Protein AF-A0A661B9P4-F1 (afdb_monomer_lite)

Structure (mmCIF, N/CA/C/O backbone):
data_AF-A0A661B9P4-F1
#
_entry.id   AF-A0A661B9P4-F1
#
loop_
_atom_site.group_PDB
_atom_site.id
_atom_site.type_symbol
_atom_site.label_atom_id
_atom_site.label_alt_id
_atom_site.label_comp_id
_atom_site.label_asym_id
_atom_site.label_entity_id
_atom_site.label_seq_id
_atom_site.pdbx_PDB_ins_code
_atom_site.Cartn_x
_atom_site.Cartn_y
_atom_site.Cartn_z
_atom_site.occupancy
_atom_site.B_iso_or_equiv
_atom_site.auth_seq_id
_atom_site.auth_comp_id
_atom_site.auth_asym_id
_atom_site.auth_atom_id
_atom_site.pdbx_PDB_model_num
ATOM 1 N N . GLN A 1 1 ? 59.925 2.792 -85.147 1.00 41.75 1 GLN A N 1
ATOM 2 C CA . GLN A 1 1 ? 60.372 3.958 -85.939 1.00 41.75 1 GLN A CA 1
ATOM 3 C C . GLN A 1 1 ? 60.625 5.070 -84.936 1.00 41.75 1 GLN A C 1
ATOM 5 O O . GLN A 1 1 ? 59.701 5.392 -84.209 1.00 41.75 1 GLN A O 1
ATOM 10 N N . ASN A 1 2 ? 61.855 5.582 -84.829 1.00 43.12 2 ASN A N 1
ATOM 11 C CA . ASN A 1 2 ? 62.125 6.767 -84.008 1.00 43.12 2 ASN A CA 1
ATOM 12 C C . ASN A 1 2 ? 61.445 7.960 -84.675 1.00 43.12 2 ASN A C 1
ATOM 14 O O . ASN A 1 2 ? 61.812 8.284 -85.805 1.00 43.12 2 ASN A O 1
ATOM 18 N N . ASN A 1 3 ? 60.484 8.588 -84.002 1.00 45.62 3 ASN A N 1
ATOM 19 C CA . ASN A 1 3 ? 59.878 9.822 -84.477 1.00 45.62 3 ASN A CA 1
ATOM 20 C C . ASN A 1 3 ? 60.112 10.939 -83.457 1.00 45.62 3 ASN A C 1
ATOM 22 O O . ASN A 1 3 ? 59.574 10.915 -82.359 1.00 45.62 3 ASN A O 1
ATOM 26 N N . TYR A 1 4 ? 60.905 11.906 -83.919 1.00 51.09 4 TYR A N 1
ATOM 27 C CA . TYR A 1 4 ? 61.075 13.279 -83.448 1.00 51.09 4 TYR A CA 1
ATOM 28 C C . TYR A 1 4 ? 61.865 13.572 -82.159 1.00 51.09 4 TYR A C 1
ATOM 30 O O . TYR A 1 4 ? 61.612 13.047 -81.084 1.00 51.09 4 TYR A O 1
ATOM 38 N N . VAL A 1 5 ? 62.827 14.494 -82.304 1.00 53.06 5 VAL A N 1
ATOM 39 C CA . VAL A 1 5 ? 63.573 15.179 -81.237 1.00 53.06 5 VAL A CA 1
ATOM 40 C C . VAL A 1 5 ? 63.702 16.641 -81.697 1.00 53.06 5 VAL A C 1
ATOM 42 O O . VAL A 1 5 ? 64.504 16.928 -82.585 1.00 53.06 5 VAL A O 1
ATOM 45 N N . GLY A 1 6 ? 62.858 17.553 -81.195 1.00 49.88 6 GLY A N 1
ATOM 46 C CA . GLY A 1 6 ? 62.848 18.966 -81.613 1.00 49.88 6 GLY A CA 1
ATOM 47 C C . GLY A 1 6 ? 61.789 19.839 -80.919 1.00 49.88 6 GLY A C 1
ATOM 48 O O . GLY A 1 6 ? 60.762 19.331 -80.488 1.00 49.88 6 GLY A O 1
ATOM 49 N N . THR A 1 7 ? 62.074 21.144 -80.807 1.00 53.38 7 THR A N 1
ATOM 50 C CA . THR A 1 7 ? 61.532 22.115 -79.829 1.00 53.38 7 THR A CA 1
ATOM 51 C C . THR A 1 7 ? 60.410 23.045 -80.348 1.00 53.38 7 THR A C 1
ATOM 53 O O . THR A 1 7 ? 60.557 24.254 -80.222 1.00 53.38 7 THR A O 1
ATOM 56 N N . GLU A 1 8 ? 59.349 22.491 -80.950 1.00 55.34 8 GLU A N 1
ATOM 57 C CA . GLU A 1 8 ? 57.952 23.007 -81.092 1.00 55.34 8 GLU A CA 1
ATOM 58 C C . GLU A 1 8 ? 57.265 22.508 -82.390 1.00 55.34 8 GLU A C 1
ATOM 60 O O . GLU A 1 8 ? 57.928 22.235 -83.392 1.00 55.34 8 GLU A O 1
ATOM 65 N N . ASP A 1 9 ? 55.933 22.361 -82.297 1.00 54.81 9 ASP A N 1
ATOM 66 C CA . ASP A 1 9 ? 54.919 21.809 -83.221 1.00 54.81 9 ASP A CA 1
ATOM 67 C C . ASP A 1 9 ? 55.120 20.368 -83.738 1.00 54.81 9 ASP A C 1
ATOM 69 O O . ASP A 1 9 ? 55.606 20.124 -84.845 1.00 54.81 9 ASP A O 1
ATOM 73 N N . GLY A 1 10 ? 54.642 19.382 -82.965 1.00 44.09 10 GLY A N 1
ATOM 74 C CA . GLY A 1 10 ? 54.552 17.978 -83.384 1.00 44.09 10 GLY A CA 1
ATOM 75 C C . GLY A 1 10 ? 53.182 17.350 -83.102 1.00 44.09 10 GLY A C 1
ATOM 76 O O . GLY A 1 10 ? 52.739 17.330 -81.959 1.00 44.09 10 GLY A O 1
ATOM 77 N N . ILE A 1 11 ? 52.542 16.785 -84.136 1.00 55.31 11 ILE A N 1
ATOM 78 C CA . ILE A 1 11 ? 51.351 15.919 -84.026 1.00 55.31 11 ILE A CA 1
ATOM 79 C C . ILE A 1 11 ? 51.741 14.494 -84.441 1.00 55.31 11 ILE A C 1
ATOM 81 O O . ILE A 1 11 ? 52.147 14.268 -85.581 1.00 55.31 11 ILE A O 1
ATOM 85 N N . GLY A 1 12 ? 51.604 13.539 -83.514 1.00 54.44 12 GLY A N 1
ATOM 86 C CA . GLY A 1 12 ? 51.907 12.117 -83.721 1.00 54.44 12 GLY A CA 1
ATOM 87 C C . GLY A 1 12 ? 50.753 11.307 -84.318 1.00 54.44 12 GLY A C 1
ATOM 88 O O . GLY A 1 12 ? 51.017 10.486 -85.190 1.00 54.44 12 GLY A O 1
ATOM 89 N N . ILE A 1 13 ? 49.493 11.563 -83.926 1.00 54.00 13 ILE A N 1
ATOM 90 C CA . ILE A 1 13 ? 48.284 11.073 -84.622 1.00 54.00 13 ILE A CA 1
ATOM 91 C C . ILE A 1 13 ? 47.134 12.095 -84.476 1.00 54.00 13 ILE A C 1
ATOM 93 O O . ILE A 1 13 ? 46.846 12.560 -83.379 1.00 54.00 13 ILE A O 1
ATOM 97 N N . TYR A 1 14 ? 46.476 12.416 -85.599 1.00 49.28 14 TYR A N 1
ATOM 98 C CA . TYR A 1 14 ? 45.240 13.204 -85.736 1.00 49.28 14 TYR A CA 1
ATOM 99 C C . TYR A 1 14 ? 44.130 12.274 -86.243 1.00 49.28 14 TYR A C 1
ATOM 101 O O . TYR A 1 14 ? 44.334 11.608 -87.261 1.00 49.28 14 TYR A O 1
ATOM 109 N N . ALA A 1 15 ? 42.972 12.226 -85.582 1.00 54.09 15 ALA A N 1
ATOM 110 C CA . ALA A 1 15 ? 41.847 11.401 -86.024 1.00 54.09 15 ALA A CA 1
ATOM 111 C C . ALA A 1 15 ? 40.508 12.140 -85.923 1.00 54.09 15 ALA A C 1
ATOM 113 O O . ALA A 1 15 ? 40.248 12.854 -84.960 1.00 54.09 15 ALA A O 1
ATOM 114 N N . VAL A 1 16 ? 39.665 11.951 -86.943 1.00 54.94 16 VAL A N 1
ATOM 115 C CA . VAL A 1 16 ? 38.354 12.595 -87.122 1.00 54.94 16 VAL A CA 1
ATOM 116 C C . VAL A 1 16 ? 37.289 11.503 -87.182 1.00 54.94 16 VAL A C 1
ATOM 118 O O . VAL A 1 16 ? 37.468 10.537 -87.921 1.00 54.94 16 VAL A O 1
ATOM 121 N N . SER A 1 17 ? 36.167 11.667 -86.477 1.00 49.22 17 SER A N 1
ATOM 122 C CA . SER A 1 17 ? 34.979 10.823 -86.669 1.00 49.22 17 SER A CA 1
ATOM 123 C C . SER A 1 17 ? 33.739 11.687 -86.895 1.00 49.22 17 SER A C 1
ATOM 125 O O . SER A 1 17 ? 33.355 12.460 -86.025 1.00 49.22 17 SER A O 1
ATOM 127 N N . VAL A 1 18 ? 33.133 11.569 -88.082 1.00 52.59 18 VAL A N 1
ATOM 128 C CA . VAL A 1 18 ? 31.826 12.149 -88.439 1.00 52.59 18 VAL A CA 1
ATOM 129 C C . VAL A 1 18 ? 31.120 11.136 -89.352 1.00 52.59 18 VAL A C 1
ATOM 131 O O . VAL A 1 18 ? 31.537 10.960 -90.499 1.00 52.59 18 VAL A O 1
ATOM 134 N N . PRO A 1 19 ? 30.084 10.429 -88.868 1.00 50.44 19 PRO A N 1
ATOM 135 C CA . PRO A 1 19 ? 28.750 10.787 -89.330 1.00 50.44 19 PRO A CA 1
ATOM 136 C C . PRO A 1 19 ? 27.699 10.817 -88.222 1.00 50.44 19 PRO A C 1
ATOM 138 O O . PRO A 1 19 ? 27.708 10.066 -87.253 1.00 50.44 19 PRO A O 1
ATOM 141 N N . ILE A 1 20 ? 26.775 11.730 -88.477 1.00 54.97 20 ILE A N 1
ATOM 142 C CA . ILE A 1 20 ? 25.850 12.401 -87.577 1.00 54.97 20 ILE A CA 1
ATOM 143 C C . ILE A 1 20 ? 24.682 11.537 -87.082 1.00 54.97 20 ILE A C 1
ATOM 145 O O . ILE A 1 20 ? 23.804 12.092 -86.452 1.00 54.97 20 ILE A O 1
ATOM 149 N N . ASP A 1 21 ? 24.672 10.224 -87.341 1.00 48.53 21 ASP A N 1
ATOM 150 C CA . ASP A 1 21 ? 23.653 9.281 -86.855 1.00 48.53 21 ASP A CA 1
ATOM 151 C C . ASP A 1 21 ? 24.161 7.820 -86.993 1.00 48.53 21 ASP A C 1
ATOM 153 O O . ASP A 1 21 ? 24.184 7.251 -88.085 1.00 48.53 21 ASP A O 1
ATOM 157 N N . TYR A 1 22 ? 24.542 7.224 -85.853 1.00 48.06 22 TYR A N 1
ATOM 158 C CA . TYR A 1 22 ? 24.796 5.794 -85.567 1.00 48.06 22 TYR A CA 1
ATOM 159 C C . TYR A 1 22 ? 26.054 5.097 -86.139 1.00 48.06 22 TYR A C 1
ATOM 161 O O . TYR A 1 22 ? 25.969 4.287 -87.055 1.00 48.06 22 TYR A O 1
ATOM 169 N N . TYR A 1 23 ? 27.174 5.254 -85.417 1.00 54.16 23 TYR A N 1
ATOM 170 C CA . TYR A 1 23 ? 28.445 4.493 -85.471 1.00 54.16 23 TYR A CA 1
ATOM 171 C C . TYR A 1 23 ? 29.537 5.039 -86.412 1.00 54.16 23 TYR A C 1
ATOM 173 O O . TYR A 1 23 ? 29.620 4.694 -87.588 1.00 54.16 23 TYR A O 1
ATOM 181 N N . GLY A 1 24 ? 30.464 5.818 -85.841 1.00 51.00 24 GLY A N 1
ATOM 182 C CA . GLY A 1 24 ? 31.759 6.159 -86.440 1.00 51.00 24 GLY A CA 1
ATOM 183 C C . GLY A 1 24 ? 32.896 5.936 -85.438 1.00 51.00 24 GLY A C 1
ATOM 184 O O . GLY A 1 24 ? 32.811 6.414 -84.309 1.00 51.00 24 GLY A O 1
ATOM 185 N N . ILE A 1 25 ? 33.956 5.223 -85.839 1.00 57.00 25 ILE A N 1
ATOM 186 C CA . ILE A 1 25 ? 35.127 4.930 -84.994 1.00 57.00 25 ILE A CA 1
ATOM 187 C C . ILE A 1 25 ? 36.344 5.686 -85.543 1.00 57.00 25 ILE A C 1
ATOM 189 O O . ILE A 1 25 ? 36.720 5.483 -86.695 1.00 57.00 25 ILE A O 1
ATOM 193 N N . GLY A 1 26 ? 36.951 6.555 -84.726 1.00 61.66 26 GLY A N 1
ATOM 194 C CA . GLY A 1 26 ? 38.087 7.395 -85.131 1.00 61.66 26 GLY A CA 1
ATOM 195 C C . GLY A 1 26 ? 39.427 6.651 -85.187 1.00 61.66 26 GLY A C 1
ATOM 196 O O . GLY A 1 26 ? 40.139 6.753 -86.183 1.00 61.66 26 GLY A O 1
ATOM 197 N N . VAL A 1 27 ? 39.773 5.891 -84.138 1.00 62.06 27 VAL A N 1
ATOM 198 C CA . VAL A 1 27 ? 40.995 5.060 -84.044 1.00 62.06 27 VAL A CA 1
ATOM 199 C C . VAL A 1 27 ? 40.702 3.817 -83.198 1.00 62.06 27 VAL A C 1
ATOM 201 O O . VAL A 1 27 ? 40.032 3.932 -82.177 1.00 62.06 27 VAL A O 1
ATOM 204 N N . ILE A 1 28 ? 41.217 2.647 -83.600 1.00 59.81 28 ILE A N 1
ATOM 205 C CA . ILE A 1 28 ? 41.213 1.407 -82.801 1.00 59.81 28 ILE A CA 1
ATOM 206 C C . ILE A 1 28 ? 42.664 0.958 -82.604 1.00 59.81 28 ILE A C 1
ATOM 208 O O . ILE A 1 28 ? 43.396 0.820 -83.585 1.00 59.81 28 ILE A O 1
ATOM 212 N N . GLY A 1 29 ? 43.065 0.707 -81.357 1.00 60.84 29 GLY A N 1
ATOM 213 C CA . GLY A 1 29 ? 44.290 -0.023 -81.030 1.00 60.84 29 GLY A CA 1
ATOM 214 C C . GLY A 1 29 ? 43.948 -1.386 -80.432 1.00 60.84 29 GLY A C 1
ATOM 215 O O . GLY A 1 29 ? 43.312 -1.452 -79.384 1.00 60.84 29 GLY A O 1
ATOM 216 N N . GLU A 1 30 ? 44.355 -2.468 -81.096 1.00 49.62 30 GLU A N 1
ATOM 217 C CA . GLU A 1 30 ? 44.218 -3.844 -80.601 1.00 49.62 30 GLU A CA 1
ATOM 218 C C . GLU A 1 30 ? 45.598 -4.380 -80.206 1.00 49.62 30 GLU A C 1
ATOM 220 O O . GLU A 1 30 ? 46.547 -4.306 -80.991 1.00 49.62 30 GLU A O 1
ATOM 225 N N . GLY A 1 31 ? 45.725 -4.954 -79.010 1.00 41.84 31 GLY A N 1
ATOM 226 C CA . GLY A 1 31 ? 46.983 -5.528 -78.541 1.00 41.84 31 GLY A CA 1
ATOM 227 C C . GLY A 1 31 ? 46.765 -6.684 -77.574 1.00 41.84 31 GLY A C 1
ATOM 228 O O . GLY A 1 31 ? 45.765 -6.733 -76.868 1.00 41.84 31 GLY A O 1
ATOM 229 N N . GLY A 1 32 ? 47.694 -7.645 -77.565 1.00 38.84 32 GLY A N 1
ATOM 230 C CA . GLY A 1 32 ? 47.592 -8.832 -76.707 1.00 38.84 32 GLY A CA 1
ATOM 231 C C . GLY A 1 32 ? 47.905 -8.567 -75.228 1.00 38.84 32 GLY A C 1
ATOM 232 O O . GLY A 1 32 ? 47.299 -9.195 -74.371 1.00 38.84 32 GLY A O 1
ATOM 233 N N . TYR A 1 33 ? 48.844 -7.656 -74.933 1.00 36.47 33 TYR A N 1
ATOM 234 C CA . TYR A 1 33 ? 49.218 -7.251 -73.563 1.00 36.47 33 TYR A CA 1
ATOM 235 C C . TYR A 1 33 ? 48.893 -5.770 -73.284 1.00 36.47 33 TYR A C 1
ATOM 237 O O . TYR A 1 33 ? 48.388 -5.461 -72.213 1.00 36.47 33 TYR A O 1
ATOM 245 N N . ILE A 1 34 ? 49.120 -4.865 -74.251 1.00 41.84 34 ILE A N 1
ATOM 246 C CA . ILE A 1 34 ? 48.724 -3.440 -74.204 1.00 41.84 34 ILE A CA 1
ATOM 247 C C . ILE A 1 34 ? 48.138 -3.056 -75.572 1.00 41.84 34 ILE A C 1
ATOM 249 O O . ILE A 1 34 ? 48.766 -3.349 -76.591 1.00 41.84 34 ILE A O 1
ATOM 253 N N . GLY A 1 35 ? 46.949 -2.437 -75.601 1.00 57.12 35 GLY A N 1
ATOM 254 C CA . GLY A 1 35 ? 46.255 -2.009 -76.830 1.00 57.12 35 GLY A CA 1
ATOM 255 C C . GLY A 1 35 ? 46.558 -0.568 -77.269 1.00 57.12 35 GLY A C 1
ATOM 256 O O . GLY A 1 35 ? 46.909 -0.346 -78.426 1.00 57.12 35 GLY A O 1
ATOM 257 N N . VAL A 1 36 ? 46.458 0.403 -76.349 1.00 63.94 36 VAL A N 1
ATOM 258 C CA . VAL A 1 36 ? 46.787 1.831 -76.550 1.00 63.94 36 VAL A CA 1
ATOM 259 C C . VAL A 1 36 ? 47.491 2.357 -75.292 1.00 63.94 36 VAL A C 1
ATOM 261 O O . VAL A 1 36 ? 47.004 2.120 -74.190 1.00 63.94 36 VAL A O 1
ATOM 264 N N . GLU A 1 37 ? 48.614 3.064 -75.451 1.00 59.16 37 GLU A N 1
ATOM 265 C CA . GLU A 1 37 ? 49.416 3.655 -74.364 1.00 59.16 37 GLU A CA 1
ATOM 266 C C . GLU A 1 37 ? 49.650 5.146 -74.650 1.00 59.16 37 GLU A C 1
ATOM 268 O O . GLU A 1 37 ? 50.010 5.515 -75.771 1.00 59.16 37 GLU A O 1
ATOM 273 N N . GLY A 1 38 ? 49.393 6.002 -73.656 1.00 62.19 38 GLY A N 1
ATOM 274 C CA . GLY A 1 38 ? 49.527 7.457 -73.748 1.00 62.19 38 GLY A CA 1
ATOM 275 C C . GLY A 1 38 ? 50.538 7.984 -72.734 1.00 62.19 38 GLY A C 1
ATOM 276 O O . GLY A 1 38 ? 50.153 8.373 -71.634 1.00 62.19 38 GLY A O 1
ATOM 277 N N . ASP A 1 39 ? 51.818 8.002 -73.110 1.00 58.62 39 ASP A N 1
ATOM 278 C CA . ASP A 1 39 ? 52.906 8.499 -72.263 1.00 58.62 39 ASP A CA 1
ATOM 279 C C . ASP A 1 39 ? 53.158 9.994 -72.471 1.00 58.62 39 ASP A C 1
ATOM 281 O O . ASP A 1 39 ? 53.297 10.470 -73.601 1.00 58.62 39 ASP A O 1
ATOM 285 N N . VAL A 1 40 ? 53.308 10.734 -71.369 1.00 57.00 40 VAL A N 1
ATOM 286 C CA . VAL A 1 40 ? 53.701 12.148 -71.390 1.00 57.00 40 VAL A CA 1
ATOM 287 C C . VAL A 1 40 ? 54.866 12.388 -70.442 1.00 57.00 40 VAL A C 1
ATOM 289 O O . VAL A 1 40 ? 54.800 12.071 -69.258 1.00 57.00 40 VAL A O 1
ATOM 292 N N . TYR A 1 41 ? 55.935 12.987 -70.973 1.00 64.81 41 TYR A N 1
ATOM 293 C CA . TYR A 1 41 ? 57.140 13.356 -70.229 1.00 64.81 41 TYR A CA 1
ATOM 294 C C . TYR A 1 41 ? 57.194 14.880 -70.051 1.00 64.81 41 TYR A C 1
ATOM 296 O O . TYR A 1 41 ? 57.647 15.582 -70.960 1.00 64.81 41 TYR A O 1
ATOM 304 N N . PRO A 1 42 ? 56.715 15.417 -68.918 1.00 59.97 42 PRO A N 1
ATOM 305 C CA . PRO A 1 42 ? 56.665 16.857 -68.690 1.00 59.97 42 PRO A CA 1
ATOM 306 C C . PRO A 1 42 ? 58.069 17.462 -68.537 1.00 59.97 42 PRO A C 1
ATOM 308 O O . PRO A 1 42 ? 58.948 16.874 -67.908 1.00 59.97 42 PRO A O 1
ATOM 311 N N . THR A 1 43 ? 58.288 18.657 -69.095 1.00 60.22 43 THR A N 1
ATOM 312 C CA . THR A 1 43 ? 59.583 19.375 -69.041 1.00 60.22 43 THR A CA 1
ATOM 313 C C . THR A 1 43 ? 59.491 20.770 -68.406 1.00 60.22 43 THR A C 1
ATOM 315 O O . THR A 1 43 ? 60.474 21.508 -68.419 1.00 60.22 43 THR A O 1
ATOM 318 N N . GLY A 1 44 ? 58.326 21.150 -67.874 1.00 57.94 44 GLY A N 1
ATOM 319 C CA . GLY A 1 44 ? 58.010 22.484 -67.351 1.00 57.94 44 GLY A CA 1
ATOM 320 C C . GLY A 1 44 ? 56.869 22.459 -66.324 1.00 57.94 44 GLY A C 1
ATOM 321 O O . GLY A 1 44 ? 56.544 21.403 -65.788 1.00 57.94 44 GLY A O 1
ATOM 322 N N . SER A 1 45 ? 56.291 23.625 -66.022 1.00 59.50 45 SER A N 1
ATOM 323 C CA . SER A 1 45 ? 55.285 23.819 -64.955 1.00 59.50 45 SER A CA 1
ATOM 324 C C . SER A 1 45 ? 53.847 23.983 -65.468 1.00 59.50 45 SER A C 1
ATOM 326 O O . SER A 1 45 ? 52.992 24.477 -64.738 1.00 59.50 45 SER A O 1
ATOM 328 N N . ASP A 1 46 ? 53.596 23.611 -66.721 1.00 58.38 46 ASP A N 1
ATOM 329 C CA . ASP A 1 46 ? 52.281 23.714 -67.360 1.00 58.38 46 ASP A CA 1
ATOM 330 C C . ASP A 1 46 ? 51.407 22.472 -67.085 1.00 58.38 46 ASP A C 1
ATOM 332 O O . ASP A 1 46 ? 51.802 21.556 -66.362 1.00 58.38 46 ASP A O 1
ATOM 336 N N . TYR A 1 47 ? 50.202 22.432 -67.661 1.00 54.38 47 TYR A N 1
ATOM 337 C CA . TYR A 1 47 ? 49.317 21.266 -67.594 1.00 54.38 47 TYR A CA 1
ATOM 338 C C . TYR A 1 47 ? 49.719 20.206 -68.629 1.00 54.38 47 TYR A C 1
ATOM 340 O O . TYR A 1 47 ? 49.926 20.516 -69.803 1.00 54.38 47 TYR A O 1
ATOM 348 N N . TYR A 1 48 ? 49.778 18.943 -68.204 1.00 52.34 48 TYR A N 1
ATOM 349 C CA . TYR A 1 48 ? 50.152 17.798 -69.036 1.00 52.34 48 TYR A CA 1
ATOM 350 C C . TYR A 1 48 ? 49.072 16.713 -68.950 1.00 52.34 48 TYR A C 1
ATOM 352 O O . TYR A 1 48 ? 48.629 16.379 -67.853 1.00 52.34 48 TYR A O 1
ATOM 360 N N . TYR A 1 49 ? 48.664 16.144 -70.090 1.00 55.94 49 TYR A N 1
ATOM 361 C CA . TYR A 1 49 ? 47.584 15.150 -70.164 1.00 55.94 49 TYR A CA 1
ATOM 362 C C . TYR A 1 49 ? 48.025 13.905 -70.937 1.00 55.94 49 TYR A C 1
ATOM 364 O O . TYR A 1 49 ? 48.378 14.026 -72.106 1.00 55.94 49 TYR A O 1
ATOM 372 N N . GLY A 1 50 ? 47.964 12.720 -70.314 1.00 63.00 50 GLY A N 1
ATOM 373 C CA . GLY A 1 50 ? 48.287 11.435 -70.960 1.00 63.00 50 GLY A CA 1
ATOM 374 C C . GLY A 1 50 ? 47.233 10.983 -71.975 1.00 63.00 50 GLY A C 1
ATOM 375 O O . GLY A 1 50 ? 47.519 10.830 -73.160 1.00 63.00 50 GLY A O 1
ATOM 376 N N . VAL A 1 51 ? 45.987 10.822 -71.517 1.00 69.44 51 VAL A N 1
ATOM 377 C CA . VAL A 1 51 ? 44.809 10.533 -72.351 1.00 69.44 51 VAL A CA 1
ATOM 378 C C . VAL A 1 51 ? 43.697 11.492 -71.931 1.00 69.44 51 VAL A C 1
ATOM 380 O O . VAL A 1 51 ? 43.297 11.494 -70.770 1.00 69.44 51 VAL A O 1
ATOM 383 N N . TYR A 1 52 ? 43.221 12.328 -72.856 1.00 54.78 52 TYR A N 1
ATOM 384 C CA . TYR A 1 52 ? 42.189 13.335 -72.593 1.00 54.78 52 TYR A CA 1
ATOM 385 C C . TYR A 1 52 ? 40.970 13.096 -73.487 1.00 54.78 52 TYR A C 1
ATOM 387 O O . TYR A 1 52 ? 41.064 13.196 -74.710 1.00 54.78 52 TYR A O 1
ATOM 395 N N . GLY A 1 53 ? 39.834 12.765 -72.870 1.00 63.41 53 GLY A N 1
ATOM 396 C CA . GLY A 1 53 ? 38.537 12.647 -73.533 1.00 63.41 53 GLY A CA 1
ATOM 397 C C . GLY A 1 53 ? 37.673 13.872 -73.242 1.00 63.41 53 GLY A C 1
ATOM 398 O O . GLY A 1 53 ? 37.564 14.285 -72.091 1.00 63.41 53 GLY A O 1
ATOM 399 N N . TYR A 1 54 ? 37.045 14.445 -74.269 1.00 60.16 54 TYR A N 1
ATOM 400 C CA . TYR A 1 54 ? 36.127 15.581 -74.151 1.00 60.16 54 TYR A CA 1
ATOM 401 C C . TYR A 1 54 ? 34.945 15.404 -75.107 1.00 60.16 54 TYR A C 1
ATOM 403 O O . TYR A 1 54 ? 35.132 14.968 -76.245 1.00 60.16 54 TYR A O 1
ATOM 411 N N . ILE A 1 55 ? 33.740 15.744 -74.648 1.00 53.59 55 ILE A N 1
ATOM 412 C CA . ILE A 1 55 ? 32.509 15.740 -75.446 1.00 53.59 55 ILE A CA 1
ATOM 413 C C . ILE A 1 55 ? 31.819 17.093 -75.264 1.00 53.59 55 ILE A C 1
ATOM 415 O O . ILE A 1 55 ? 31.628 17.535 -74.134 1.00 53.59 55 ILE A O 1
ATOM 419 N N . ASP A 1 56 ? 31.436 17.726 -76.374 1.00 52.12 56 ASP A N 1
ATOM 420 C CA . ASP A 1 56 ? 30.718 19.004 -76.403 1.00 52.12 56 ASP A CA 1
ATOM 421 C C . ASP A 1 56 ? 29.255 18.780 -76.829 1.00 52.12 56 ASP A C 1
ATOM 423 O O . ASP A 1 56 ? 28.928 18.783 -78.017 1.00 52.12 56 ASP A O 1
ATOM 427 N N . GLY A 1 57 ? 28.384 18.532 -75.845 1.00 59.03 57 GLY A N 1
ATOM 428 C CA . GLY A 1 57 ? 26.926 18.455 -76.015 1.00 59.03 57 GLY A CA 1
ATOM 429 C C . GLY A 1 57 ? 26.345 17.137 -76.563 1.00 59.03 57 GLY A C 1
ATOM 430 O O . GLY A 1 57 ? 27.060 16.246 -77.015 1.00 59.03 57 GLY A O 1
ATOM 431 N N . GLY A 1 58 ? 25.006 17.036 -76.504 1.00 52.31 58 GLY A N 1
ATOM 432 C CA . GLY A 1 58 ? 24.184 15.920 -77.004 1.00 52.31 58 GLY A CA 1
ATOM 433 C C . GLY A 1 58 ? 23.070 15.513 -76.024 1.00 52.31 58 GLY A C 1
ATOM 434 O O . GLY A 1 58 ? 23.338 15.370 -74.837 1.00 52.31 58 GLY A O 1
ATOM 435 N N . ASP A 1 59 ? 21.844 15.278 -76.508 1.00 50.88 59 ASP A N 1
ATOM 436 C CA . ASP A 1 59 ? 20.657 14.951 -75.679 1.00 50.88 59 ASP A CA 1
ATOM 437 C C . ASP A 1 59 ? 20.612 13.478 -75.188 1.00 50.88 59 ASP A C 1
ATOM 439 O O . ASP A 1 59 ? 19.601 13.019 -74.655 1.00 50.88 59 ASP A O 1
ATOM 443 N N . GLY A 1 60 ? 21.680 12.705 -75.419 1.00 55.00 60 GLY A N 1
ATOM 444 C CA . GLY A 1 60 ? 21.804 11.286 -75.056 1.00 55.00 60 GLY A CA 1
ATOM 445 C C . GLY A 1 60 ? 22.905 11.012 -74.022 1.00 55.00 60 GLY A C 1
ATOM 446 O O . GLY A 1 60 ? 23.490 11.933 -73.460 1.00 55.00 60 GLY A O 1
ATOM 447 N N . TYR A 1 61 ? 23.213 9.732 -73.773 1.00 49.06 61 TYR A N 1
ATOM 448 C CA . TYR A 1 61 ? 24.339 9.350 -72.911 1.00 49.06 61 TYR A CA 1
ATOM 449 C C . TYR A 1 61 ? 25.677 9.660 -73.595 1.00 49.06 61 TYR A C 1
ATOM 451 O O . TYR A 1 61 ? 25.981 9.108 -74.653 1.00 49.06 61 TYR A O 1
ATOM 459 N N . ASN A 1 62 ? 26.485 10.512 -72.968 1.00 47.31 62 ASN A N 1
ATOM 460 C CA . ASN A 1 62 ? 27.778 10.956 -73.481 1.00 47.31 62 ASN A CA 1
ATOM 461 C C . ASN A 1 62 ? 28.904 10.415 -72.582 1.00 47.31 62 ASN A C 1
ATOM 463 O O . ASN A 1 62 ? 28.959 10.758 -71.404 1.00 47.31 62 ASN A O 1
ATOM 467 N N . TYR A 1 63 ? 29.814 9.596 -73.126 1.00 54.03 63 TYR A N 1
ATOM 468 C CA . TYR A 1 63 ? 30.941 9.012 -72.379 1.00 54.03 63 TYR A CA 1
ATOM 469 C C . TYR A 1 63 ? 32.283 9.467 -72.955 1.00 54.03 63 TYR A C 1
ATOM 471 O O . TYR A 1 63 ? 32.702 8.992 -74.010 1.00 54.03 63 TYR A O 1
ATOM 479 N N . ALA A 1 64 ? 32.973 10.380 -72.267 1.00 58.19 64 ALA A N 1
ATOM 480 C CA . ALA A 1 64 ? 34.284 10.871 -72.703 1.00 58.19 64 ALA A CA 1
ATOM 481 C C . ALA A 1 64 ? 35.390 9.801 -72.587 1.00 58.19 64 ALA A C 1
ATOM 483 O O . ALA A 1 64 ? 36.344 9.806 -73.363 1.00 58.19 64 ALA A O 1
ATOM 484 N N . LEU A 1 65 ? 35.237 8.872 -71.639 1.00 68.12 65 LEU A N 1
ATOM 485 C CA . LEU A 1 65 ? 36.067 7.685 -71.454 1.00 68.12 65 LEU A CA 1
ATOM 486 C C . LEU A 1 65 ? 35.155 6.531 -71.015 1.00 68.12 65 LEU A C 1
ATOM 488 O O . LEU A 1 65 ? 34.351 6.701 -70.101 1.00 68.12 65 LEU A O 1
ATOM 492 N N . TYR A 1 66 ? 35.261 5.373 -71.668 1.00 59.50 66 TYR A N 1
ATOM 493 C CA . TYR A 1 66 ? 34.459 4.186 -71.363 1.00 59.50 66 TYR A CA 1
ATOM 494 C C . TYR A 1 66 ? 35.350 2.943 -71.330 1.00 59.50 66 TYR A C 1
ATOM 496 O O . TYR A 1 66 ? 36.113 2.715 -72.270 1.00 59.50 66 TYR A O 1
ATOM 504 N N . GLY A 1 67 ? 35.256 2.150 -70.261 1.00 64.56 67 GLY A N 1
ATOM 505 C CA . GLY A 1 67 ? 36.034 0.926 -70.077 1.00 64.56 67 GLY A CA 1
ATOM 506 C C . GLY A 1 67 ? 35.186 -0.185 -69.464 1.00 64.56 67 GLY A C 1
ATOM 507 O O . GLY A 1 67 ? 34.522 0.024 -68.452 1.00 64.56 67 GLY A O 1
ATOM 508 N N . GLU A 1 68 ? 35.229 -1.368 -70.073 1.00 60.06 68 GLU A N 1
ATOM 509 C CA . GLU A 1 68 ? 34.631 -2.601 -69.555 1.00 60.06 68 GLU A CA 1
ATOM 510 C C . GLU A 1 68 ? 35.732 -3.640 -69.326 1.00 60.06 68 GLU A C 1
ATOM 512 O O . GLU A 1 68 ? 36.637 -3.788 -70.149 1.00 60.06 68 GLU A O 1
ATOM 517 N N . SER A 1 69 ? 35.636 -4.403 -68.239 1.00 57.88 69 SER A N 1
ATOM 518 C CA . SER A 1 69 ? 36.451 -5.600 -68.025 1.00 57.88 69 SER A CA 1
ATOM 519 C C . SER A 1 69 ? 35.570 -6.774 -67.597 1.00 57.88 69 SER A C 1
ATOM 521 O O . SER A 1 69 ? 34.658 -6.625 -66.786 1.00 57.88 69 SER A O 1
ATOM 523 N N . TYR A 1 70 ? 35.805 -7.947 -68.196 1.00 57.00 70 TYR A N 1
ATOM 524 C CA . TYR A 1 70 ? 35.019 -9.165 -67.979 1.00 57.00 70 TYR A CA 1
ATOM 525 C C . TYR A 1 70 ? 35.905 -10.414 -68.094 1.00 57.00 70 TYR A C 1
ATOM 527 O O . TYR A 1 70 ? 36.662 -10.552 -69.056 1.00 57.00 70 TYR A O 1
ATOM 535 N N . GLY A 1 71 ? 35.779 -11.344 -67.142 1.00 51.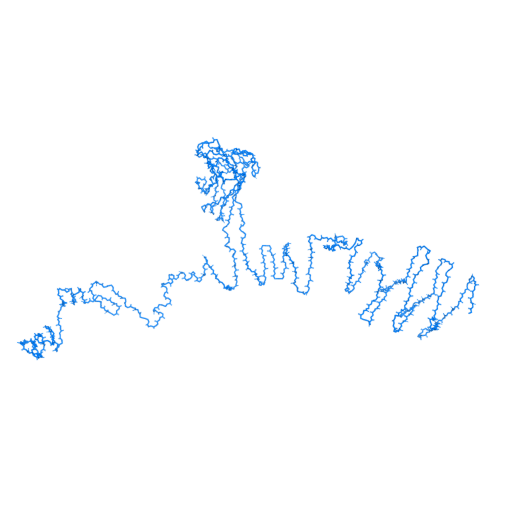09 71 GLY A N 1
ATOM 536 C CA . GLY A 1 71 ? 36.508 -12.617 -67.111 1.00 51.09 71 GLY A CA 1
ATOM 537 C C . GLY A 1 71 ? 36.519 -13.263 -65.719 1.00 51.09 71 GLY A C 1
ATOM 538 O O . GLY A 1 71 ? 36.133 -12.630 -64.737 1.00 51.09 71 GLY A O 1
ATOM 539 N N . ASP A 1 72 ? 36.972 -14.518 -65.623 1.00 38.97 72 ASP A N 1
ATOM 540 C CA . ASP A 1 72 ? 37.147 -15.216 -64.341 1.00 38.97 72 ASP A CA 1
ATOM 541 C C . ASP A 1 72 ? 38.377 -14.648 -63.598 1.00 38.97 72 ASP A C 1
ATOM 543 O O . ASP A 1 72 ? 39.508 -14.832 -64.050 1.00 38.97 72 ASP A O 1
ATOM 547 N N . GLY A 1 73 ? 38.178 -13.962 -62.465 1.00 52.59 73 GLY A N 1
ATOM 548 C CA . GLY A 1 73 ? 39.261 -13.390 -61.646 1.00 52.59 73 GLY A CA 1
ATOM 549 C C . GLY A 1 73 ? 39.005 -11.956 -61.165 1.00 52.59 73 GLY A C 1
ATOM 550 O O . GLY A 1 73 ? 37.863 -11.500 -61.126 1.00 52.59 73 GLY A O 1
ATOM 551 N N . GLU A 1 74 ? 40.075 -11.252 -60.777 1.00 50.91 74 GLU A N 1
ATOM 552 C CA . GLU A 1 74 ? 40.041 -9.823 -60.432 1.00 50.91 74 GLU A CA 1
ATOM 553 C C . GLU A 1 74 ? 40.029 -8.977 -61.710 1.00 50.91 74 GLU A C 1
ATOM 555 O O . GLU A 1 74 ? 40.913 -9.100 -62.557 1.00 50.91 74 GLU A O 1
ATOM 560 N N . ASN A 1 75 ? 39.024 -8.116 -61.853 1.00 48.91 75 ASN A N 1
ATOM 561 C CA . ASN A 1 75 ? 38.839 -7.261 -63.020 1.00 48.91 75 ASN A CA 1
ATOM 562 C C . ASN A 1 75 ? 38.735 -5.804 -62.557 1.00 48.91 75 ASN A C 1
ATOM 564 O O . ASN A 1 75 ? 37.958 -5.499 -61.654 1.00 48.91 75 ASN A O 1
ATOM 568 N N . TYR A 1 76 ? 39.489 -4.903 -63.188 1.00 57.44 76 TYR A N 1
ATOM 569 C CA . TYR A 1 76 ? 39.431 -3.464 -62.925 1.00 57.44 76 TYR A CA 1
ATOM 570 C C . TYR A 1 76 ? 38.898 -2.754 -64.170 1.00 57.44 76 TYR A C 1
ATOM 572 O O . TYR A 1 76 ? 39.441 -2.934 -65.258 1.00 57.44 76 TYR A O 1
ATOM 580 N N . GLY A 1 77 ? 37.809 -1.990 -64.046 1.00 60.81 77 GLY A N 1
ATOM 581 C CA . GLY A 1 77 ? 37.290 -1.160 -65.147 1.00 60.81 77 GLY A CA 1
ATOM 582 C C . GLY A 1 77 ? 38.151 0.086 -65.388 1.00 60.81 77 GLY A C 1
ATOM 583 O O . GLY A 1 77 ? 38.344 0.510 -66.523 1.00 60.81 77 GLY A O 1
ATOM 584 N N . ALA A 1 78 ? 38.735 0.615 -64.311 1.00 71.44 78 ALA A N 1
ATOM 585 C CA . ALA A 1 78 ? 39.778 1.630 -64.315 1.00 71.44 78 ALA A CA 1
ATOM 586 C C . ALA A 1 78 ? 40.731 1.361 -63.139 1.00 71.44 78 ALA A C 1
ATOM 588 O O . ALA A 1 78 ? 40.283 1.034 -62.041 1.00 71.44 78 ALA A O 1
ATOM 589 N N . TYR A 1 79 ? 42.040 1.489 -63.365 1.00 64.38 79 TYR A N 1
ATOM 590 C CA . TYR A 1 79 ? 43.066 1.394 -62.324 1.00 64.38 79 TYR A CA 1
ATOM 591 C C . TYR A 1 79 ? 43.888 2.683 -62.346 1.00 64.38 79 TYR A C 1
ATOM 593 O O . TYR A 1 79 ? 44.743 2.873 -63.210 1.00 64.38 79 TYR A O 1
ATOM 601 N N . LEU A 1 80 ? 43.550 3.605 -61.444 1.00 74.69 80 LEU A N 1
ATOM 602 C CA . LEU A 1 80 ? 44.062 4.972 -61.428 1.00 74.69 80 LEU A CA 1
ATOM 603 C C . LEU A 1 80 ? 44.930 5.173 -60.192 1.00 74.69 80 LEU A C 1
ATOM 605 O O . LEU A 1 80 ? 44.445 5.088 -59.066 1.00 74.69 80 LEU A O 1
ATOM 609 N N . ASN A 1 81 ? 46.208 5.463 -60.411 1.00 68.25 81 ASN A N 1
ATOM 610 C CA . ASN A 1 81 ? 47.140 5.788 -59.344 1.00 68.25 81 ASN A CA 1
ATOM 611 C C . ASN A 1 81 ? 47.745 7.168 -59.588 1.00 68.25 81 ASN A C 1
ATOM 613 O O . ASN A 1 81 ? 48.216 7.453 -60.688 1.00 68.25 81 ASN A O 1
ATOM 617 N N . ALA A 1 82 ? 47.808 7.984 -58.541 1.00 73.88 82 ALA A N 1
ATOM 618 C CA . ALA A 1 82 ? 48.530 9.246 -58.550 1.00 73.88 82 ALA A CA 1
ATOM 619 C C . ALA A 1 82 ? 49.683 9.167 -57.541 1.00 73.88 82 ALA A C 1
ATOM 621 O O . ALA A 1 82 ? 49.460 8.968 -56.347 1.00 73.88 82 ALA A O 1
ATOM 622 N N . PHE A 1 83 ? 50.918 9.305 -58.026 1.00 70.69 83 PHE A N 1
ATOM 623 C CA . PHE A 1 83 ? 52.134 9.270 -57.214 1.00 70.69 83 PHE A CA 1
ATOM 624 C C . PHE A 1 83 ? 52.980 10.518 -57.484 1.00 70.69 83 PHE A C 1
ATOM 626 O O . PHE A 1 83 ? 53.089 10.953 -58.628 1.00 70.69 83 PHE A O 1
ATOM 633 N N . ASP A 1 84 ? 53.644 11.037 -56.451 1.00 70.88 84 ASP A N 1
ATOM 634 C CA . ASP A 1 84 ? 54.710 12.038 -56.581 1.00 70.88 84 ASP A CA 1
ATOM 635 C C . ASP A 1 84 ? 56.075 11.380 -56.295 1.00 70.88 84 ASP A C 1
ATOM 637 O O . ASP A 1 84 ? 56.175 10.497 -55.442 1.00 70.88 84 ASP A O 1
ATOM 641 N N . ASN A 1 85 ? 57.137 11.803 -56.995 1.00 63.44 85 ASN A N 1
ATOM 642 C CA . ASN A 1 85 ? 58.504 11.306 -56.789 1.00 63.44 85 ASN A CA 1
ATOM 643 C C . ASN A 1 85 ? 59.237 11.968 -55.605 1.00 63.44 85 ASN A C 1
ATOM 645 O O . ASN A 1 85 ? 60.343 11.545 -55.265 1.00 63.44 85 ASN A O 1
ATOM 649 N N . GLY A 1 86 ? 58.611 12.945 -54.941 1.00 55.69 86 GLY A N 1
ATOM 650 C CA . GLY A 1 86 ? 59.073 13.475 -53.658 1.00 55.69 86 GLY A CA 1
ATOM 651 C C . GLY A 1 86 ? 59.696 14.868 -53.715 1.00 55.69 86 GLY A C 1
ATOM 652 O O . GLY A 1 86 ? 60.571 15.175 -52.902 1.00 55.69 86 GLY A O 1
ATOM 653 N N . SER A 1 87 ? 59.259 15.740 -54.628 1.00 56.16 87 SER A N 1
ATOM 654 C CA . SER A 1 87 ? 59.693 17.143 -54.661 1.00 56.16 87 SER A CA 1
ATOM 655 C C . SER A 1 87 ? 58.631 18.098 -54.094 1.00 56.16 87 SER A C 1
ATOM 657 O O . SER A 1 87 ? 58.003 18.844 -54.836 1.00 56.16 87 SER A O 1
ATOM 659 N N . GLY A 1 88 ? 58.480 18.140 -52.765 1.00 59.66 88 GLY A N 1
ATOM 660 C CA . GLY A 1 88 ? 57.665 19.151 -52.064 1.00 59.66 88 GLY A CA 1
ATOM 661 C C . GLY A 1 88 ? 56.172 18.820 -51.899 1.00 59.66 88 GLY A C 1
ATOM 662 O O . GLY A 1 88 ? 55.770 17.675 -52.060 1.00 59.66 88 GLY A O 1
ATOM 663 N N . PHE A 1 89 ? 55.368 19.814 -51.479 1.00 57.41 89 PHE A N 1
ATOM 664 C CA . PHE A 1 89 ? 53.932 19.676 -51.168 1.00 57.41 89 PHE A CA 1
ATOM 665 C C . PHE A 1 89 ? 53.103 19.367 -52.424 1.00 57.41 89 PHE A C 1
ATOM 667 O O . PHE A 1 89 ? 52.567 20.277 -53.056 1.00 57.41 89 PHE A O 1
ATOM 674 N N . SER A 1 90 ? 52.983 18.090 -52.765 1.00 64.25 90 SER A N 1
ATOM 675 C CA . SER A 1 90 ? 52.112 17.617 -53.841 1.00 64.25 90 SER A CA 1
ATOM 676 C C . SER A 1 90 ? 50.807 17.071 -53.266 1.00 64.25 90 SER A C 1
ATOM 678 O O . SER A 1 90 ? 50.817 16.335 -52.278 1.00 64.25 90 SER A O 1
ATOM 680 N N . ILE A 1 91 ? 49.682 17.421 -53.890 1.00 64.50 91 ILE A N 1
ATOM 681 C CA . ILE A 1 91 ? 48.379 16.798 -53.632 1.00 64.50 91 ILE A CA 1
ATOM 682 C C . ILE A 1 91 ? 48.094 15.872 -54.812 1.00 64.50 91 ILE A C 1
ATOM 684 O O . ILE A 1 91 ? 48.068 16.318 -55.957 1.00 64.50 91 ILE A O 1
ATOM 688 N N . ASN A 1 92 ? 47.904 14.586 -54.528 1.00 68.69 92 ASN A N 1
ATOM 689 C CA . ASN A 1 92 ? 47.687 13.554 -55.535 1.00 68.69 92 ASN A CA 1
ATOM 690 C C . ASN A 1 92 ? 46.233 13.083 -55.467 1.00 68.69 92 ASN A C 1
ATOM 692 O O . ASN A 1 92 ? 45.816 12.526 -54.453 1.00 68.69 92 ASN A O 1
ATOM 696 N N . TYR A 1 93 ? 45.473 13.282 -56.542 1.00 71.19 93 TYR A N 1
ATOM 697 C CA . TYR A 1 93 ? 44.105 12.777 -56.658 1.00 71.19 93 TYR A CA 1
ATOM 698 C C . TYR A 1 93 ? 44.109 11.511 -57.514 1.00 71.19 93 TYR A C 1
ATOM 700 O O . TYR A 1 93 ? 44.398 11.580 -58.706 1.00 71.19 93 TYR A O 1
ATOM 708 N N . GLY A 1 94 ? 43.793 10.356 -56.917 1.00 74.69 94 GLY A N 1
ATOM 709 C CA . GLY A 1 94 ? 43.587 9.120 -57.685 1.00 74.69 94 GLY A CA 1
ATOM 710 C C . GLY A 1 94 ? 42.365 9.230 -58.603 1.00 74.69 94 GLY A C 1
ATOM 711 O O . GLY A 1 94 ? 42.417 8.840 -59.766 1.00 74.69 94 GLY A O 1
ATOM 712 N N . VAL A 1 95 ? 41.296 9.847 -58.092 1.00 79.94 95 VAL A N 1
ATOM 713 C CA . VAL A 1 95 ? 40.116 10.277 -58.848 1.00 79.94 95 VAL A CA 1
ATOM 714 C C . VAL A 1 95 ? 39.762 11.688 -58.385 1.00 79.94 95 VAL A C 1
ATOM 716 O O . VAL A 1 95 ? 39.637 11.930 -57.187 1.00 79.94 95 VAL A O 1
ATOM 719 N N . TYR A 1 96 ? 39.612 12.614 -59.329 1.00 78.00 96 TYR A N 1
ATOM 720 C CA . TYR A 1 96 ? 39.031 13.933 -59.094 1.00 78.00 96 TYR A CA 1
ATOM 721 C C . TYR A 1 96 ? 37.789 14.041 -59.974 1.00 78.00 96 TYR A C 1
ATOM 723 O O . TYR A 1 96 ? 37.906 14.012 -61.200 1.00 78.00 96 TYR A O 1
ATOM 731 N N . ALA A 1 97 ? 36.615 14.091 -59.351 1.00 80.31 97 ALA A N 1
ATOM 732 C CA . ALA A 1 97 ? 35.338 14.139 -60.042 1.00 80.31 97 ALA A CA 1
ATOM 733 C C . ALA A 1 97 ? 34.531 15.333 -59.534 1.00 80.31 97 ALA A C 1
ATOM 735 O O . ALA A 1 97 ? 34.350 15.496 -58.329 1.00 80.31 97 ALA A O 1
ATOM 736 N N . ASP A 1 98 ? 34.079 16.158 -60.469 1.00 77.75 98 ASP A N 1
ATOM 737 C CA . ASP A 1 98 ? 33.301 17.363 -60.216 1.00 77.75 98 ASP A CA 1
ATOM 738 C C . ASP A 1 98 ? 32.117 17.379 -61.190 1.00 77.75 98 ASP A C 1
ATOM 740 O O . ASP A 1 98 ? 32.289 17.127 -62.386 1.00 77.75 98 ASP A O 1
ATOM 744 N N . ALA A 1 99 ? 30.918 17.629 -60.671 1.00 80.12 99 ALA A N 1
ATOM 745 C CA . ALA A 1 99 ? 29.676 17.674 -61.433 1.00 80.12 99 ALA A CA 1
ATOM 746 C C . ALA A 1 99 ? 28.920 18.956 -61.068 1.00 80.12 99 ALA A C 1
ATOM 748 O O . ALA A 1 99 ? 28.576 19.170 -59.907 1.00 80.12 99 ALA A O 1
ATOM 749 N N . TRP A 1 100 ? 28.675 19.813 -62.063 1.00 76.12 100 TRP A N 1
ATOM 750 C CA . TRP A 1 100 ? 28.117 21.151 -61.866 1.00 76.12 100 TRP A CA 1
ATOM 751 C C . TRP A 1 100 ? 27.117 21.540 -62.970 1.00 76.12 100 TRP A C 1
ATOM 753 O O . TRP A 1 100 ? 27.290 21.190 -64.138 1.00 76.12 100 TRP A O 1
ATOM 763 N N . GLY A 1 101 ? 26.094 22.328 -62.598 1.00 74.19 101 GLY A N 1
ATOM 764 C CA . GLY A 1 101 ? 24.985 22.767 -63.469 1.00 74.19 101 GLY A CA 1
ATOM 765 C C . GLY A 1 101 ? 23.785 21.801 -63.493 1.00 74.19 101 GLY A C 1
ATOM 766 O O . GLY A 1 101 ? 23.901 20.675 -63.053 1.00 74.19 101 GLY A O 1
ATOM 767 N N . GLY A 1 102 ? 22.612 22.209 -63.991 1.00 73.75 102 GLY A N 1
ATOM 768 C CA . G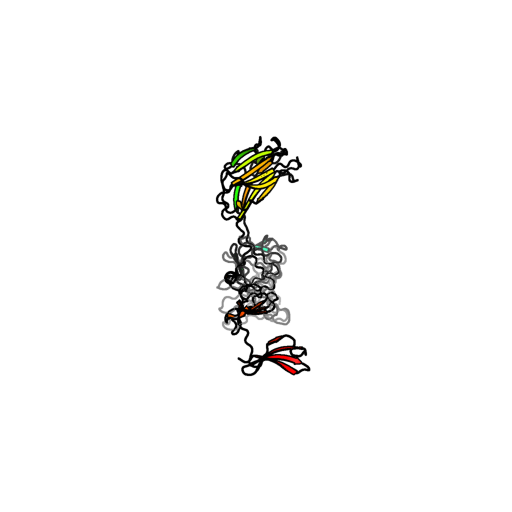LY A 1 102 ? 21.416 21.335 -64.033 1.00 73.75 102 GLY A CA 1
ATOM 769 C C . GLY A 1 102 ? 20.727 21.099 -62.675 1.00 73.75 102 GLY A C 1
ATOM 770 O O . GLY A 1 102 ? 21.104 21.710 -61.678 1.00 73.75 102 GLY A O 1
ATOM 771 N N . ASP A 1 103 ? 19.691 20.247 -62.663 1.00 68.50 103 ASP A N 1
ATOM 772 C CA . ASP A 1 103 ? 18.827 20.003 -61.488 1.00 68.50 103 ASP A CA 1
ATOM 773 C C . ASP A 1 103 ? 19.341 18.880 -60.563 1.00 68.50 103 ASP A C 1
ATOM 775 O O . ASP A 1 103 ? 19.085 18.905 -59.363 1.00 68.50 103 ASP A O 1
ATOM 779 N N . GLU A 1 104 ? 20.069 17.896 -61.100 1.00 73.56 104 GLU A N 1
ATOM 780 C CA . GLU A 1 104 ? 20.562 16.727 -60.361 1.00 73.56 104 GLU A CA 1
ATOM 781 C C . GLU A 1 104 ? 21.979 16.374 -60.833 1.00 73.56 104 GLU A C 1
ATOM 783 O O . GLU A 1 104 ? 22.211 16.192 -62.029 1.00 73.56 104 GLU A O 1
ATOM 788 N N . ASN A 1 105 ? 22.932 16.291 -59.898 1.00 74.00 105 ASN A N 1
ATOM 789 C CA . ASN A 1 105 ? 24.346 16.056 -60.192 1.00 74.00 105 ASN A CA 1
ATOM 790 C C . ASN A 1 105 ? 24.916 14.949 -59.312 1.00 74.00 105 ASN A C 1
ATOM 792 O O . ASN A 1 105 ? 24.773 14.984 -58.093 1.00 74.00 105 ASN A O 1
ATOM 796 N N . TYR A 1 106 ? 25.648 14.024 -59.929 1.00 78.44 106 TYR A N 1
ATOM 797 C CA . TYR A 1 106 ? 26.418 13.003 -59.226 1.00 78.44 106 TYR A CA 1
ATOM 798 C C . TYR A 1 106 ? 27.895 13.167 -59.577 1.00 78.44 106 TYR A C 1
ATOM 800 O O . TYR A 1 106 ? 28.294 12.858 -60.698 1.00 78.44 106 TYR A O 1
ATOM 808 N N . GLY A 1 107 ? 28.716 13.626 -58.625 1.00 80.25 107 GLY A N 1
ATOM 809 C CA . GLY A 1 107 ? 30.174 13.645 -58.805 1.00 80.25 107 GLY A CA 1
ATOM 810 C C . GLY A 1 107 ? 30.727 12.229 -58.993 1.00 80.25 107 GLY A C 1
ATOM 811 O O . GLY A 1 107 ? 31.501 11.967 -59.908 1.00 80.25 107 GLY A O 1
ATOM 812 N N . ILE A 1 108 ? 30.259 11.283 -58.172 1.00 83.44 108 ILE A N 1
ATOM 813 C CA . ILE A 1 108 ? 30.520 9.848 -58.316 1.00 83.44 108 ILE A CA 1
ATOM 814 C C . ILE A 1 108 ? 29.190 9.106 -58.157 1.00 83.44 108 ILE A C 1
ATOM 816 O O . ILE A 1 108 ? 28.538 9.218 -57.122 1.00 83.44 108 ILE A O 1
ATOM 820 N N . TYR A 1 109 ? 28.800 8.324 -59.166 1.00 83.12 109 TYR A N 1
ATOM 821 C CA . TYR A 1 109 ? 27.663 7.404 -59.100 1.00 83.12 109 TYR A CA 1
ATOM 822 C C . TYR A 1 109 ? 28.178 5.969 -59.208 1.00 83.12 109 TYR A C 1
ATOM 824 O O . TYR A 1 109 ? 28.670 5.558 -60.260 1.00 83.12 109 TYR A O 1
ATOM 832 N N . ALA A 1 110 ? 28.084 5.207 -58.119 1.00 83.88 110 ALA A N 1
ATOM 833 C CA . ALA A 1 110 ? 28.570 3.835 -58.056 1.00 83.88 110 ALA A CA 1
ATOM 834 C C . ALA A 1 110 ? 27.444 2.871 -57.675 1.00 83.88 110 ALA A C 1
ATOM 836 O O . ALA A 1 110 ? 26.636 3.143 -56.790 1.00 83.88 110 ALA A O 1
ATOM 837 N N . THR A 1 111 ? 27.408 1.715 -58.337 1.00 82.06 111 THR A N 1
ATOM 838 C CA . THR A 1 111 ? 26.470 0.627 -58.041 1.00 82.06 111 THR A CA 1
ATOM 839 C C . THR A 1 111 ? 27.243 -0.680 -57.931 1.00 82.06 111 THR A C 1
ATOM 841 O O . THR A 1 111 ? 28.239 -0.878 -58.623 1.00 82.06 111 THR A O 1
ATOM 844 N N . ALA A 1 112 ? 26.798 -1.579 -57.056 1.00 84.31 112 ALA A N 1
ATOM 845 C CA . ALA A 1 112 ? 27.365 -2.916 -56.931 1.00 84.31 112 ALA A CA 1
ATOM 846 C C . ALA A 1 112 ? 26.234 -3.933 -56.736 1.00 84.31 112 ALA A C 1
ATOM 848 O O . ALA A 1 112 ? 25.326 -3.711 -55.936 1.00 84.31 112 ALA A O 1
ATOM 849 N N . GLY A 1 113 ? 26.275 -5.048 -57.466 1.00 82.44 113 GLY A N 1
ATOM 850 C CA . GLY A 1 113 ? 25.227 -6.067 -57.433 1.00 82.44 113 GLY A CA 1
ATOM 851 C C . GLY A 1 113 ? 25.664 -7.393 -58.054 1.00 82.44 113 GLY A C 1
ATOM 852 O O . GLY A 1 113 ? 26.696 -7.477 -58.713 1.00 82.44 113 GLY A O 1
ATOM 853 N N . GLY A 1 114 ? 24.860 -8.439 -57.845 1.00 77.12 114 GLY A N 1
ATOM 854 C CA . GLY A 1 114 ? 25.093 -9.782 -58.393 1.00 77.12 114 GLY A CA 1
ATOM 855 C C . GLY A 1 114 ? 25.889 -10.737 -57.491 1.00 77.12 114 GLY A C 1
ATOM 856 O O . GLY A 1 114 ? 25.856 -11.942 -57.733 1.00 77.12 114 GLY A O 1
ATOM 857 N N . GLY A 1 115 ? 26.547 -10.242 -56.434 1.00 77.75 115 GLY A N 1
ATOM 858 C CA . GLY A 1 115 ? 27.249 -11.051 -55.428 1.00 77.75 115 GLY A CA 1
ATOM 859 C C . GLY A 1 115 ? 26.497 -11.196 -54.098 1.00 77.75 115 GLY A C 1
ATOM 860 O O . GLY A 1 115 ? 25.508 -10.508 -53.846 1.00 77.75 115 GLY A O 1
ATOM 861 N N . SER A 1 116 ? 26.988 -12.074 -53.212 1.00 75.50 116 SER A N 1
ATOM 862 C CA . SER A 1 116 ? 26.500 -12.206 -51.824 1.00 75.50 116 SER A CA 1
ATOM 863 C C . SER A 1 116 ? 26.962 -11.070 -50.903 1.00 75.50 116 SER A C 1
ATOM 865 O O . SER A 1 116 ? 26.411 -10.900 -49.821 1.00 75.50 116 SER A O 1
ATOM 867 N N . ILE A 1 117 ? 27.981 -10.317 -51.321 1.00 74.75 117 ILE A N 1
ATOM 868 C CA . ILE A 1 117 ? 28.506 -9.114 -50.671 1.00 74.75 117 ILE A CA 1
ATOM 869 C C . ILE A 1 117 ? 28.814 -8.132 -51.803 1.00 74.75 117 ILE A C 1
ATOM 871 O O . ILE A 1 117 ? 29.508 -8.503 -52.747 1.00 74.75 117 ILE A O 1
ATOM 875 N N . ASN A 1 118 ? 28.288 -6.911 -51.727 1.00 78.56 118 ASN A N 1
ATOM 876 C CA . ASN A 1 118 ? 28.474 -5.889 -52.753 1.00 78.56 118 ASN A CA 1
ATOM 877 C C . ASN A 1 118 ? 28.809 -4.561 -52.068 1.00 78.56 118 ASN A C 1
ATOM 879 O O . ASN A 1 118 ? 28.058 -4.119 -51.201 1.00 78.56 118 ASN A O 1
ATOM 883 N N . PHE A 1 119 ? 29.910 -3.926 -52.464 1.00 82.19 119 PHE A N 1
ATOM 884 C CA . PHE A 1 119 ? 30.307 -2.608 -51.975 1.00 82.19 119 PHE A CA 1
ATOM 885 C C . PHE A 1 119 ? 30.328 -1.643 -53.157 1.00 82.19 119 PHE A C 1
ATOM 887 O O . PHE A 1 119 ? 31.140 -1.805 -54.064 1.00 82.19 119 PHE A O 1
ATOM 894 N N . ALA A 1 120 ? 29.431 -0.654 -53.164 1.00 83.38 120 ALA A N 1
ATOM 895 C CA . ALA A 1 120 ? 29.477 0.427 -54.152 1.00 83.38 120 ALA A CA 1
ATOM 896 C C . ALA A 1 120 ? 30.676 1.369 -53.908 1.00 83.38 120 ALA A C 1
ATOM 898 O O . ALA A 1 120 ? 31.153 2.006 -54.840 1.00 83.38 120 ALA A O 1
ATOM 899 N N . GLY A 1 121 ? 31.200 1.403 -52.677 1.00 83.50 121 GLY A N 1
ATOM 900 C CA . GLY A 1 121 ? 32.458 2.052 -52.313 1.00 83.50 121 GLY A CA 1
ATOM 901 C C . GLY A 1 121 ? 33.161 1.299 -51.179 1.00 83.50 121 GLY A C 1
ATOM 902 O O . GLY A 1 121 ? 32.502 0.767 -50.286 1.00 83.50 121 GLY A O 1
ATOM 903 N N . TYR A 1 122 ? 34.492 1.241 -51.231 1.00 82.62 122 TYR A N 1
ATOM 904 C CA . TYR A 1 122 ? 35.357 0.682 -50.189 1.00 82.62 122 TYR A CA 1
ATOM 905 C C . TYR A 1 122 ? 36.568 1.601 -50.024 1.00 82.62 122 TYR A C 1
ATOM 907 O O . TYR A 1 122 ? 37.272 1.870 -50.997 1.00 82.62 122 TYR A O 1
ATOM 915 N N . PHE A 1 123 ? 36.804 2.074 -48.803 1.00 82.81 123 PHE A N 1
ATOM 916 C CA . PHE A 1 123 ? 37.896 2.986 -48.476 1.00 82.81 123 PHE A CA 1
ATOM 917 C C . PHE A 1 123 ? 38.743 2.362 -47.364 1.00 82.81 123 PHE A C 1
ATOM 919 O O . PHE A 1 123 ? 38.214 2.006 -46.314 1.00 82.81 123 PHE A O 1
ATOM 926 N N . ASP A 1 124 ? 40.045 2.208 -47.610 1.00 78.88 124 ASP A N 1
ATOM 927 C CA . ASP A 1 124 ? 41.031 1.764 -46.618 1.00 78.88 124 ASP A CA 1
ATOM 928 C C . ASP A 1 124 ? 41.869 2.973 -46.188 1.00 78.88 124 ASP A C 1
ATOM 930 O O . ASP A 1 124 ? 42.804 3.380 -46.882 1.00 78.88 124 ASP A O 1
ATOM 934 N N . GLY A 1 125 ? 41.449 3.608 -45.093 1.00 79.44 125 GLY A N 1
ATOM 935 C CA . GLY A 1 125 ? 41.990 4.872 -44.598 1.00 79.44 125 GLY A CA 1
ATOM 936 C C . GLY A 1 125 ? 40.895 5.857 -44.187 1.00 79.44 125 GLY A C 1
ATOM 937 O O . GLY A 1 125 ? 39.716 5.507 -44.116 1.00 79.44 125 GLY A O 1
ATOM 938 N N . ASP A 1 126 ? 41.299 7.096 -43.915 1.00 75.56 126 ASP A N 1
ATOM 939 C CA . ASP A 1 126 ? 40.386 8.151 -43.478 1.00 75.56 126 ASP A CA 1
ATOM 940 C C . ASP A 1 126 ? 39.526 8.660 -44.645 1.00 75.56 126 ASP A C 1
ATOM 942 O O . ASP A 1 126 ? 40.031 8.956 -45.731 1.00 75.56 126 ASP A O 1
ATOM 946 N N . VAL A 1 127 ? 38.222 8.805 -44.402 1.00 82.56 127 VAL A N 1
ATOM 947 C CA . VAL A 1 127 ? 37.263 9.390 -45.349 1.00 82.56 127 VAL A CA 1
ATOM 948 C C . VAL A 1 127 ? 36.811 10.742 -44.810 1.00 82.56 127 VAL A C 1
ATOM 950 O O . VAL A 1 127 ? 36.273 10.826 -43.708 1.00 82.56 127 VAL A O 1
ATOM 953 N N . TYR A 1 128 ? 37.022 11.801 -45.591 1.00 78.25 128 TYR A N 1
ATOM 954 C CA . TYR A 1 128 ? 36.581 13.156 -45.264 1.00 78.25 128 TYR A CA 1
ATOM 955 C C . TYR A 1 128 ? 35.412 13.556 -46.167 1.00 78.25 128 TYR A C 1
ATOM 957 O O . TYR A 1 128 ? 35.562 13.600 -47.387 1.00 78.25 128 TYR A O 1
ATOM 965 N N . ILE A 1 129 ? 34.259 13.844 -45.561 1.00 80.44 129 ILE A N 1
ATOM 966 C CA . ILE A 1 129 ? 33.051 14.328 -46.239 1.00 80.44 129 ILE A CA 1
ATOM 967 C C . ILE A 1 129 ? 32.752 15.712 -45.670 1.00 80.44 129 ILE A C 1
ATOM 969 O O . ILE A 1 129 ? 32.596 15.859 -44.459 1.00 80.44 129 ILE A O 1
ATOM 973 N N . ALA A 1 130 ? 32.702 16.718 -46.536 1.00 70.56 130 ALA A N 1
ATOM 974 C CA . ALA A 1 130 ? 32.362 18.082 -46.165 1.00 70.56 130 ALA A CA 1
ATOM 975 C C . ALA A 1 130 ? 31.482 18.692 -47.249 1.00 70.56 130 ALA A C 1
ATOM 977 O O . ALA A 1 130 ? 31.770 18.536 -48.438 1.00 70.56 130 ALA A O 1
ATOM 978 N N . GLY A 1 131 ? 30.433 19.394 -46.833 1.00 68.31 131 GLY A N 1
ATOM 979 C CA . GLY A 1 131 ? 29.741 20.312 -47.720 1.00 68.31 131 GLY A CA 1
ATOM 980 C C . GLY A 1 131 ? 30.511 21.626 -47.849 1.00 68.31 131 GLY A C 1
ATOM 981 O O . GLY A 1 131 ? 31.417 21.934 -47.066 1.00 68.31 131 GLY A O 1
ATOM 982 N N . TRP A 1 132 ? 30.217 22.364 -48.915 1.00 61.59 132 TRP A N 1
ATOM 983 C CA . TRP A 1 132 ? 30.875 23.632 -49.223 1.00 61.59 132 TRP A CA 1
ATOM 984 C C . TRP A 1 132 ? 29.841 24.737 -49.459 1.00 61.59 132 TRP A C 1
ATOM 986 O O . TRP A 1 132 ? 29.950 25.496 -50.425 1.00 61.59 132 TRP A O 1
ATOM 996 N N . SER A 1 133 ? 28.818 24.834 -48.600 1.00 61.75 133 SER A N 1
ATOM 997 C CA . SER A 1 133 ? 27.769 25.845 -48.753 1.00 61.75 133 SER A CA 1
ATOM 998 C C . SER A 1 133 ? 27.320 26.494 -47.435 1.00 61.75 133 SER A C 1
ATOM 1000 O O . SER A 1 133 ? 27.540 25.983 -46.344 1.00 61.75 133 SER A O 1
ATOM 1002 N N . GLU A 1 134 ? 26.703 27.676 -47.536 1.00 56.97 134 GLU A N 1
ATOM 1003 C CA . GLU A 1 134 ? 26.091 28.387 -46.398 1.00 56.97 134 GLU A CA 1
ATOM 1004 C C . GLU A 1 134 ? 24.643 27.914 -46.115 1.00 56.97 134 GLU A C 1
ATOM 1006 O O . GLU A 1 134 ? 23.957 28.522 -45.290 1.00 56.97 134 GLU A O 1
ATOM 1011 N N . PHE A 1 135 ? 24.157 26.863 -46.794 1.00 54.88 135 PHE A N 1
ATOM 1012 C CA . PHE A 1 135 ? 22.770 26.387 -46.719 1.00 54.88 135 PHE A CA 1
ATOM 1013 C C . PHE A 1 135 ? 22.702 24.847 -46.754 1.00 54.88 135 PHE A C 1
ATOM 1015 O O . PHE A 1 135 ? 22.909 24.272 -47.813 1.00 54.88 135 PHE A O 1
ATOM 1022 N N . ASP A 1 136 ? 22.379 24.229 -45.608 1.00 54.88 136 ASP A N 1
ATOM 1023 C CA . ASP A 1 136 ? 22.177 22.781 -45.364 1.00 54.88 136 ASP A CA 1
ATOM 1024 C C . ASP A 1 136 ? 23.139 21.831 -46.096 1.00 54.88 136 ASP A C 1
ATOM 1026 O O . ASP A 1 136 ? 22.869 21.321 -47.183 1.00 54.88 136 ASP A O 1
ATOM 1030 N N . ASP A 1 137 ? 24.256 21.538 -45.429 1.00 62.16 137 ASP A N 1
ATOM 1031 C CA . ASP A 1 137 ? 25.178 20.476 -45.818 1.00 62.16 137 ASP A CA 1
ATOM 1032 C C . ASP A 1 137 ? 24.782 19.167 -45.101 1.00 62.16 137 ASP A C 1
ATOM 1034 O O . ASP A 1 137 ? 25.429 18.750 -44.135 1.00 62.16 137 ASP A O 1
ATOM 1038 N N . ASP A 1 138 ? 23.702 18.530 -45.555 1.00 63.34 138 ASP A N 1
ATOM 1039 C CA . ASP A 1 138 ? 23.236 17.257 -44.996 1.00 63.34 138 ASP A CA 1
ATOM 1040 C C . ASP A 1 138 ? 23.938 16.056 -45.648 1.00 63.34 138 ASP A C 1
ATOM 1042 O O . ASP A 1 138 ? 24.065 15.942 -46.871 1.00 63.34 138 ASP A O 1
ATOM 1046 N N . VAL A 1 139 ? 24.389 15.115 -44.812 1.00 73.50 139 VAL A N 1
ATOM 1047 C CA . VAL A 1 139 ? 24.774 13.772 -45.261 1.00 73.50 139 VAL A CA 1
ATOM 1048 C C . VAL A 1 139 ? 23.566 12.858 -45.077 1.00 73.50 139 VAL A C 1
ATOM 1050 O O . VAL A 1 139 ? 23.358 12.290 -44.005 1.00 73.50 139 VAL A O 1
ATOM 1053 N N . ASP A 1 140 ? 22.774 12.721 -46.138 1.00 68.81 140 ASP A N 1
ATOM 1054 C CA . ASP A 1 140 ? 21.566 11.898 -46.132 1.00 68.81 140 ASP A CA 1
ATOM 1055 C C . ASP A 1 140 ? 21.872 10.410 -46.347 1.00 68.81 140 ASP A C 1
ATOM 1057 O O . ASP A 1 140 ? 22.433 9.993 -47.365 1.00 68.81 140 ASP A O 1
ATOM 1061 N N . PHE A 1 141 ? 21.416 9.574 -45.411 1.00 74.06 141 PHE A N 1
ATOM 1062 C CA . PHE A 1 141 ? 21.420 8.118 -45.541 1.00 74.06 141 PHE A CA 1
ATOM 1063 C C . PHE A 1 141 ? 19.978 7.603 -45.611 1.00 74.06 141 PHE A C 1
ATOM 1065 O O . PHE A 1 141 ? 19.252 7.609 -44.623 1.00 74.06 141 PHE A O 1
ATOM 1072 N N . ASN A 1 142 ? 19.561 7.099 -46.776 1.00 66.88 142 ASN A N 1
ATOM 1073 C CA . ASN A 1 142 ? 18.201 6.578 -46.991 1.00 66.88 142 ASN A CA 1
ATOM 1074 C C . ASN A 1 142 ? 17.960 5.161 -46.415 1.00 66.88 142 ASN A C 1
ATOM 1076 O O . ASN A 1 142 ? 16.894 4.587 -46.637 1.00 66.88 142 ASN A O 1
ATOM 1080 N N . PHE A 1 143 ? 18.942 4.578 -45.717 1.00 69.69 143 PHE A N 1
ATOM 1081 C CA . PHE A 1 143 ? 18.920 3.208 -45.185 1.00 69.69 143 PHE A CA 1
ATOM 1082 C C . PHE A 1 143 ? 19.725 3.088 -43.881 1.00 69.69 143 PHE A C 1
ATOM 1084 O O . PHE A 1 143 ? 20.390 4.034 -43.460 1.00 69.69 143 PHE A O 1
ATOM 1091 N N . ASP A 1 144 ? 19.686 1.899 -43.270 1.00 71.12 144 ASP A N 1
ATOM 1092 C CA . ASP A 1 144 ? 20.382 1.585 -42.021 1.00 71.12 144 ASP A CA 1
ATOM 1093 C C . ASP A 1 144 ? 21.898 1.827 -42.103 1.00 71.12 144 ASP A C 1
ATOM 1095 O O . ASP A 1 144 ? 22.586 1.362 -43.018 1.00 71.12 144 ASP A O 1
ATOM 1099 N N . ILE A 1 145 ? 22.430 2.498 -41.081 1.00 77.31 145 ILE A N 1
ATOM 1100 C CA . ILE A 1 145 ? 23.862 2.721 -40.889 1.00 77.31 145 ILE A CA 1
ATOM 1101 C C . ILE A 1 145 ? 24.402 1.645 -39.935 1.00 77.31 145 ILE A C 1
ATOM 1103 O O . ILE A 1 145 ? 24.073 1.626 -38.749 1.00 77.31 145 ILE A O 1
ATOM 1107 N N . TYR A 1 146 ? 25.273 0.765 -40.434 1.00 65.06 146 TYR A N 1
ATOM 1108 C CA . TYR A 1 146 ? 25.976 -0.233 -39.621 1.00 65.06 146 TYR A CA 1
ATOM 1109 C C . TYR A 1 146 ? 27.404 0.235 -39.303 1.00 65.06 146 TYR A C 1
ATOM 1111 O O . TYR A 1 146 ? 28.296 0.128 -40.142 1.00 65.06 146 TYR A O 1
ATOM 1119 N N . ILE A 1 147 ? 27.641 0.722 -38.080 1.00 71.94 147 ILE A N 1
ATOM 1120 C CA . ILE A 1 147 ? 28.979 1.121 -37.605 1.00 71.94 147 ILE A CA 1
ATOM 1121 C C . ILE A 1 147 ? 29.575 -0.014 -36.769 1.00 71.94 147 ILE A C 1
ATOM 1123 O O . ILE A 1 147 ? 29.201 -0.232 -35.618 1.00 71.94 147 ILE A O 1
ATOM 1127 N N . SER A 1 148 ? 30.533 -0.745 -37.337 1.00 53.50 148 SER A N 1
ATOM 1128 C CA . SER A 1 148 ? 31.349 -1.722 -36.609 1.00 53.50 148 SER A CA 1
ATOM 1129 C C . SER A 1 148 ? 32.562 -1.022 -35.980 1.00 53.50 148 SER A C 1
ATOM 1131 O O . SER A 1 148 ? 33.677 -1.118 -36.488 1.00 53.50 148 SER A O 1
ATOM 1133 N N . GLY A 1 149 ? 32.326 -0.258 -34.908 1.00 61.75 149 GLY A N 1
ATOM 1134 C CA . GLY A 1 149 ? 33.322 0.570 -34.217 1.00 61.75 149 GLY A CA 1
ATOM 1135 C C . GLY A 1 149 ? 32.678 1.579 -33.256 1.00 61.75 149 GLY A C 1
ATOM 1136 O O . GLY A 1 149 ? 31.465 1.569 -33.069 1.00 61.75 149 GLY A O 1
ATOM 1137 N N . GLY A 1 150 ? 33.482 2.439 -32.626 1.00 55.12 150 GLY A N 1
ATOM 1138 C CA . GLY A 1 150 ? 32.981 3.573 -31.838 1.00 55.12 150 GLY A CA 1
ATOM 1139 C C . GLY A 1 150 ? 32.867 4.843 -32.686 1.00 55.12 150 GLY A C 1
ATOM 1140 O O . GLY A 1 150 ? 33.617 5.010 -33.645 1.00 55.12 150 GLY A O 1
ATOM 1141 N N . ILE A 1 151 ? 31.965 5.753 -32.315 1.00 66.06 151 ILE A N 1
ATOM 1142 C CA . ILE A 1 151 ? 31.933 7.116 -32.864 1.00 66.06 151 ILE A CA 1
ATOM 1143 C C . ILE A 1 151 ? 32.991 7.934 -32.112 1.00 66.06 151 ILE A C 1
ATOM 1145 O O . ILE A 1 151 ? 32.914 8.065 -30.891 1.00 66.06 151 ILE A O 1
ATOM 1149 N N . ASN A 1 152 ? 34.001 8.431 -32.828 1.00 58.91 152 ASN A N 1
ATOM 1150 C CA . ASN A 1 152 ? 35.028 9.314 -32.274 1.00 58.91 152 ASN A CA 1
ATOM 1151 C C . ASN A 1 152 ? 34.577 10.769 -32.447 1.00 58.91 152 ASN A C 1
ATOM 1153 O O . ASN A 1 152 ? 34.330 11.204 -33.568 1.00 58.91 152 ASN A O 1
ATOM 1157 N N . ASP A 1 153 ? 34.472 11.509 -31.350 1.00 60.03 153 ASP A N 1
ATOM 1158 C CA . ASP A 1 153 ? 34.049 12.917 -31.310 1.00 60.03 153 ASP A CA 1
ATOM 1159 C C . ASP A 1 153 ? 35.204 13.913 -31.551 1.00 60.03 153 ASP A C 1
ATOM 1161 O O . ASP A 1 153 ? 35.031 15.125 -31.437 1.00 60.03 153 ASP A O 1
ATOM 1165 N N . GLY A 1 154 ? 36.401 13.416 -31.873 1.00 56.44 154 GLY A N 1
ATOM 1166 C CA . GLY A 1 154 ? 37.609 14.219 -32.045 1.00 56.44 154 GLY A CA 1
ATOM 1167 C C . GLY A 1 154 ? 38.474 14.330 -30.786 1.00 56.44 154 GLY A C 1
ATOM 1168 O O . GLY A 1 154 ? 39.583 14.861 -30.875 1.00 56.44 154 GLY A O 1
ATOM 1169 N N . VAL A 1 155 ? 38.035 13.794 -29.638 1.00 54.44 155 VAL A N 1
ATOM 1170 C CA . VAL A 1 155 ? 38.858 13.669 -28.419 1.00 54.44 155 VAL A CA 1
ATOM 1171 C C . VAL A 1 155 ? 39.029 12.224 -27.937 1.00 54.44 155 VAL A C 1
ATOM 1173 O O . VAL A 1 155 ? 39.957 11.958 -27.169 1.00 54.44 155 VAL A O 1
ATOM 1176 N N . GLY A 1 156 ? 38.230 11.271 -28.430 1.00 63.72 156 GLY A N 1
ATOM 1177 C CA . GLY A 1 156 ? 38.469 9.841 -28.234 1.00 63.72 156 GLY A CA 1
ATOM 1178 C C . GLY A 1 156 ? 37.246 8.950 -28.448 1.00 63.72 156 GLY A C 1
ATOM 1179 O O . GLY A 1 156 ? 36.225 9.351 -28.996 1.00 63.72 156 GLY A O 1
ATOM 1180 N N . PHE A 1 157 ? 37.370 7.704 -27.994 1.00 62.56 157 PHE A N 1
ATOM 1181 C CA . PHE A 1 157 ? 36.257 6.766 -27.868 1.00 62.56 157 PHE A CA 1
ATOM 1182 C C . PHE A 1 157 ? 35.868 6.718 -26.389 1.00 62.56 157 PHE A C 1
ATOM 1184 O O . PHE A 1 157 ? 36.758 6.576 -25.547 1.00 62.56 157 PHE A O 1
ATOM 1191 N N . GLY A 1 158 ? 34.578 6.855 -26.072 1.00 64.44 158 GLY A N 1
ATOM 1192 C CA . GLY A 1 158 ? 34.092 6.837 -24.690 1.00 64.44 158 GLY A CA 1
ATOM 1193 C C . GLY A 1 158 ? 34.604 5.640 -23.876 1.00 64.44 158 GLY A C 1
ATOM 1194 O O . GLY A 1 158 ? 34.821 4.542 -24.394 1.00 64.44 158 GLY A O 1
ATOM 1195 N N . SER A 1 159 ? 34.808 5.858 -22.582 1.00 70.94 159 SER A N 1
ATOM 1196 C CA . SER A 1 159 ? 35.176 4.840 -21.598 1.00 70.94 159 SER A CA 1
ATOM 1197 C C . SER A 1 159 ? 33.978 3.956 -21.228 1.00 70.94 159 SER A C 1
ATOM 1199 O O . SER A 1 159 ? 32.817 4.309 -21.434 1.00 70.94 159 SER A O 1
ATOM 1201 N N . ALA A 1 160 ? 34.241 2.791 -20.628 1.00 59.38 160 ALA A N 1
ATOM 1202 C CA . ALA A 1 160 ? 33.179 1.910 -20.141 1.00 59.38 160 ALA A CA 1
ATOM 1203 C C . ALA A 1 160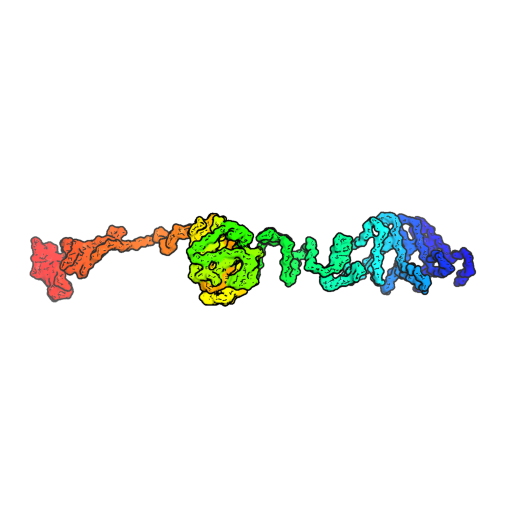 ? 32.276 2.636 -19.122 1.00 59.38 160 ALA A C 1
ATOM 1205 O O . ALA A 1 160 ? 32.749 3.070 -18.073 1.00 59.38 160 ALA A O 1
ATOM 1206 N N . GLY A 1 161 ? 30.979 2.734 -19.432 1.00 60.56 161 GLY A N 1
ATOM 1207 C CA . GLY A 1 161 ? 29.978 3.426 -18.609 1.00 60.56 161 GLY A CA 1
ATOM 1208 C C . GLY A 1 161 ? 29.643 4.850 -19.065 1.00 60.56 161 GLY A C 1
ATOM 1209 O O . GLY A 1 161 ? 28.742 5.460 -18.493 1.00 60.56 161 GLY A O 1
ATOM 1210 N N . GLU A 1 162 ? 30.319 5.371 -20.092 1.00 69.81 162 GLU A N 1
ATOM 1211 C CA . GLU A 1 162 ? 29.970 6.648 -20.713 1.00 69.81 162 GLU A CA 1
ATOM 1212 C C . GLU A 1 162 ? 28.919 6.456 -21.813 1.00 69.81 162 GLU A C 1
ATOM 1214 O O . GLU A 1 162 ? 28.960 5.492 -22.577 1.00 69.81 162 GLU A O 1
ATOM 1219 N N . VAL A 1 163 ? 27.976 7.394 -21.901 1.00 70.12 163 VAL A N 1
ATOM 1220 C CA . VAL A 1 163 ? 27.029 7.506 -23.017 1.00 70.12 163 VAL A CA 1
ATOM 1221 C C . VAL A 1 163 ? 27.285 8.810 -23.766 1.00 70.12 163 VAL A C 1
ATOM 1223 O O . VAL A 1 163 ? 27.712 9.801 -23.170 1.00 70.12 163 VAL A O 1
ATOM 1226 N N . LEU A 1 164 ? 27.037 8.809 -25.075 1.00 70.56 164 LEU A N 1
ATOM 1227 C CA . LEU A 1 164 ? 27.164 9.997 -25.912 1.00 70.56 164 LEU A CA 1
ATOM 1228 C C . LEU A 1 164 ? 25.979 10.930 -25.626 1.00 70.56 164 LEU A C 1
ATOM 1230 O O . LEU A 1 164 ? 24.837 10.614 -25.951 1.00 70.56 164 LEU A O 1
ATOM 1234 N N . THR A 1 165 ? 26.243 12.059 -24.977 1.00 67.44 165 THR A N 1
ATOM 1235 C CA . THR A 1 165 ? 25.229 13.058 -24.609 1.00 67.44 165 THR A CA 1
ATOM 1236 C C . THR A 1 165 ? 25.386 14.316 -25.449 1.00 67.44 165 THR A C 1
ATOM 1238 O O . THR A 1 165 ? 26.509 14.754 -25.693 1.00 67.44 165 THR A O 1
ATOM 1241 N N . ALA A 1 166 ? 24.271 14.905 -25.888 1.00 72.19 166 ALA A N 1
ATOM 1242 C CA . ALA A 1 166 ? 24.280 16.227 -26.504 1.00 72.19 166 ALA A CA 1
ATOM 1243 C C . ALA A 1 166 ? 24.328 17.304 -25.408 1.00 72.19 166 ALA A C 1
ATOM 1245 O O . ALA A 1 166 ? 23.511 17.287 -24.486 1.00 72.19 166 ALA A O 1
ATOM 1246 N N . ASP A 1 167 ? 25.250 18.257 -25.511 1.00 66.31 167 ASP A N 1
ATOM 1247 C CA . ASP A 1 167 ? 25.435 19.344 -24.535 1.00 66.31 167 ASP A CA 1
ATOM 1248 C C . ASP A 1 167 ? 24.373 20.462 -24.630 1.00 66.31 167 ASP A C 1
ATOM 1250 O O . ASP A 1 167 ? 24.442 21.463 -23.917 1.00 66.31 167 ASP A O 1
ATOM 1254 N N . GLY A 1 168 ? 23.380 20.304 -25.512 1.00 60.78 168 GLY A N 1
ATOM 1255 C CA . GLY A 1 168 ? 22.347 21.305 -25.792 1.00 60.78 168 GLY A CA 1
ATOM 1256 C C . GLY A 1 168 ? 22.804 22.454 -26.700 1.00 60.78 168 GLY A C 1
ATOM 1257 O O . GLY A 1 168 ? 21.973 23.271 -27.088 1.00 60.78 168 GLY A O 1
ATOM 1258 N N . ALA A 1 169 ? 24.083 22.501 -27.081 1.00 64.12 169 ALA A N 1
ATOM 1259 C CA . ALA A 1 169 ? 24.644 23.399 -28.093 1.00 64.12 169 ALA A CA 1
ATOM 1260 C C . ALA A 1 169 ? 24.938 22.675 -29.423 1.00 64.12 169 ALA A C 1
ATOM 1262 O O . ALA A 1 169 ? 25.544 23.257 -30.320 1.00 64.12 169 ALA A O 1
ATOM 1263 N N . GLY A 1 170 ? 24.490 21.420 -29.549 1.00 57.41 170 GLY A N 1
ATOM 1264 C CA . GLY A 1 170 ? 24.691 20.585 -30.732 1.00 57.41 170 GLY A CA 1
ATOM 1265 C C . GLY A 1 170 ? 26.000 19.793 -30.727 1.00 57.41 170 GLY A C 1
ATOM 1266 O O . GLY A 1 170 ? 26.269 19.103 -31.705 1.00 57.41 170 GLY A O 1
ATOM 1267 N N . ASN A 1 171 ? 26.793 19.840 -29.647 1.00 66.19 171 ASN A N 1
ATOM 1268 C CA . ASN A 1 171 ? 27.992 19.012 -29.532 1.00 66.19 171 ASN A CA 1
ATOM 1269 C C . ASN A 1 171 ? 27.671 17.715 -28.796 1.00 66.19 171 ASN A C 1
ATOM 1271 O O . ASN A 1 171 ? 26.933 17.704 -27.808 1.00 66.19 171 ASN A O 1
ATOM 1275 N N . PHE A 1 172 ? 28.273 16.624 -29.251 1.00 67.62 172 PHE A N 1
ATOM 1276 C CA . PHE A 1 172 ? 28.198 15.331 -28.589 1.00 67.62 172 PHE A CA 1
ATOM 1277 C C . PHE A 1 172 ? 29.423 15.136 -27.688 1.00 67.62 172 PHE A C 1
ATOM 1279 O O . PHE A 1 172 ? 30.541 15.423 -28.103 1.00 67.62 172 PHE A O 1
ATOM 1286 N N . SER A 1 173 ? 29.224 14.655 -26.459 1.00 70.06 173 SER A N 1
ATOM 1287 C CA . SER A 1 173 ? 30.310 14.321 -25.531 1.00 70.06 173 SER A CA 1
ATOM 1288 C C . SER A 1 173 ? 30.011 13.041 -24.755 1.00 70.06 173 SER A C 1
ATOM 1290 O O . SER A 1 173 ? 28.885 12.814 -24.297 1.00 70.06 173 SER A O 1
ATOM 1292 N N . TRP A 1 174 ? 31.027 12.197 -24.601 1.00 67.56 174 TRP A N 1
ATOM 1293 C CA . TRP A 1 174 ? 30.965 11.010 -23.753 1.00 67.56 174 TRP A CA 1
ATOM 1294 C C . TRP A 1 174 ? 30.944 11.429 -22.283 1.00 67.56 174 TRP A C 1
ATOM 1296 O O . TRP A 1 174 ? 31.858 12.101 -21.809 1.00 67.56 174 TRP A O 1
ATOM 1306 N N . GLN A 1 175 ? 29.877 11.086 -21.564 1.00 68.88 175 GLN A N 1
ATOM 1307 C CA . GLN A 1 175 ? 29.706 11.418 -20.148 1.00 68.88 175 GLN A CA 1
ATOM 1308 C C . GLN A 1 175 ? 29.211 10.190 -19.390 1.00 68.88 175 GLN A C 1
ATOM 1310 O O . GLN A 1 175 ? 28.369 9.454 -19.901 1.00 68.88 175 GLN A O 1
ATOM 1315 N N . VAL A 1 176 ? 29.687 9.980 -18.158 1.00 67.44 176 VAL A N 1
ATOM 1316 C CA . VAL A 1 176 ? 29.079 9.010 -17.232 1.00 67.44 176 VAL A CA 1
ATOM 1317 C C . VAL A 1 176 ? 27.786 9.641 -16.711 1.00 67.44 176 VAL A C 1
ATOM 1319 O O . VAL A 1 176 ? 27.849 10.591 -15.924 1.00 67.44 176 VAL A O 1
ATOM 1322 N N . PRO A 1 177 ? 26.602 9.184 -17.143 1.00 63.38 177 PRO A N 1
ATOM 1323 C CA . PRO A 1 177 ? 25.369 9.835 -16.743 1.00 63.38 177 PRO A CA 1
ATOM 1324 C C . PRO A 1 177 ? 25.091 9.509 -15.271 1.00 63.38 177 PRO A C 1
ATOM 1326 O O . PRO A 1 177 ? 25.034 8.345 -14.884 1.00 63.38 177 PRO A O 1
ATOM 1329 N N . ALA A 1 178 ? 24.858 10.530 -14.439 1.00 63.69 178 ALA A N 1
ATOM 1330 C CA . ALA A 1 178 ? 24.363 10.316 -13.073 1.00 63.69 178 ALA A CA 1
ATOM 1331 C C . ALA A 1 178 ? 22.986 9.619 -13.075 1.00 63.69 178 ALA A C 1
ATOM 1333 O O . ALA A 1 178 ? 22.642 8.906 -12.139 1.00 63.69 178 ALA A O 1
ATOM 1334 N N . THR A 1 179 ? 22.206 9.837 -14.140 1.00 57.16 179 THR A N 1
ATOM 1335 C CA . THR A 1 179 ? 20.944 9.162 -14.466 1.00 57.16 179 THR A CA 1
ATOM 1336 C C . THR A 1 179 ? 20.765 9.172 -15.985 1.00 57.16 179 THR A C 1
ATOM 1338 O O . THR A 1 179 ? 20.913 10.219 -16.618 1.00 57.16 179 THR A O 1
ATOM 1341 N N . ALA A 1 180 ? 20.460 8.021 -16.587 1.00 59.44 180 ALA A N 1
ATOM 1342 C CA . ALA A 1 180 ? 20.055 7.964 -17.988 1.00 59.44 180 ALA A CA 1
ATOM 1343 C C . ALA A 1 180 ? 18.601 8.445 -18.091 1.00 59.44 180 ALA A C 1
ATOM 1345 O O . ALA A 1 180 ? 17.710 7.878 -17.462 1.00 59.44 180 ALA A O 1
ATOM 1346 N N . ARG A 1 181 ? 18.373 9.519 -18.848 1.00 56.62 181 ARG A N 1
ATOM 1347 C CA . ARG A 1 181 ? 17.039 10.051 -19.140 1.00 56.62 181 ARG A CA 1
ATOM 1348 C C . ARG A 1 181 ? 16.702 9.714 -20.587 1.00 56.62 181 ARG A C 1
ATOM 1350 O O . ARG A 1 181 ? 17.416 10.131 -21.493 1.00 56.62 181 ARG A O 1
ATOM 1357 N N . PHE A 1 182 ? 15.649 8.935 -20.784 1.00 59.16 182 PHE A N 1
ATOM 1358 C CA . PHE A 1 182 ? 15.113 8.618 -22.102 1.00 59.16 182 PHE A CA 1
ATOM 1359 C C . PHE A 1 182 ? 13.817 9.408 -22.265 1.00 59.16 182 PHE A C 1
ATOM 1361 O O . PHE A 1 182 ? 12.923 9.272 -21.436 1.00 59.16 182 PHE A O 1
ATOM 1368 N N . ASP A 1 183 ? 13.746 10.263 -23.285 1.00 52.78 183 ASP A N 1
ATOM 1369 C CA . ASP A 1 183 ? 12.578 11.119 -23.543 1.00 52.78 183 ASP A CA 1
ATOM 1370 C C . ASP A 1 183 ? 11.379 10.291 -24.041 1.00 52.78 183 ASP A C 1
ATOM 1372 O O . ASP A 1 183 ? 10.250 10.443 -23.587 1.00 52.78 183 ASP A O 1
ATOM 1376 N N . THR A 1 184 ? 11.620 9.325 -24.933 1.00 53.53 184 THR A N 1
ATOM 1377 C CA . THR A 1 184 ? 10.592 8.377 -25.386 1.00 53.53 184 THR A CA 1
ATOM 1378 C C . THR A 1 184 ? 11.230 7.037 -25.760 1.00 53.53 184 THR A C 1
ATOM 1380 O O . THR A 1 184 ? 12.071 6.975 -26.654 1.00 53.53 184 THR A O 1
ATOM 1383 N N . LEU A 1 185 ? 10.817 5.949 -25.101 1.00 60.47 185 LEU A N 1
ATOM 1384 C CA . LEU A 1 185 ? 11.076 4.573 -25.545 1.00 60.47 185 LEU A CA 1
ATOM 1385 C C . LEU A 1 185 ? 9.860 4.091 -26.347 1.00 60.47 185 LEU A C 1
ATOM 1387 O O . LEU A 1 185 ? 8.930 3.514 -25.794 1.00 60.47 185 LEU A O 1
ATOM 1391 N N . ASN A 1 186 ? 9.843 4.360 -27.653 1.00 53.28 186 ASN A N 1
ATOM 1392 C CA . ASN A 1 186 ? 8.793 3.863 -28.543 1.00 53.28 186 ASN A CA 1
ATOM 1393 C C . ASN A 1 186 ? 9.210 2.503 -29.124 1.00 53.28 186 ASN A C 1
ATOM 1395 O O . ASN A 1 186 ? 9.799 2.435 -30.202 1.00 53.28 186 ASN A O 1
ATOM 1399 N N . ALA A 1 187 ? 8.960 1.421 -28.386 1.00 53.41 187 ALA A N 1
ATOM 1400 C CA . ALA A 1 187 ? 9.126 0.067 -28.900 1.00 53.41 187 ALA A CA 1
ATOM 1401 C C . ALA A 1 187 ? 7.785 -0.408 -29.472 1.00 53.41 187 ALA A C 1
ATOM 1403 O O . ALA A 1 187 ? 6.857 -0.724 -28.738 1.00 53.41 187 ALA A O 1
ATOM 1404 N N . THR A 1 188 ? 7.678 -0.489 -30.796 1.00 52.97 188 THR A N 1
ATOM 1405 C CA . THR A 1 188 ? 6.452 -0.893 -31.507 1.00 52.97 188 THR A CA 1
ATOM 1406 C C . THR A 1 188 ? 6.116 -2.389 -31.388 1.00 52.97 188 THR A C 1
ATOM 1408 O O . THR A 1 188 ? 5.188 -2.865 -32.041 1.00 52.97 188 THR A O 1
ATOM 1411 N N . ALA A 1 189 ? 6.838 -3.142 -30.551 1.00 49.75 189 ALA A N 1
ATOM 1412 C CA . ALA A 1 189 ? 6.557 -4.540 -30.248 1.00 49.75 189 ALA A CA 1
ATOM 1413 C C . ALA A 1 189 ? 7.001 -4.898 -28.814 1.00 49.75 189 ALA A C 1
ATOM 1415 O O . ALA A 1 189 ? 8.170 -5.194 -28.580 1.00 49.75 189 ALA A O 1
ATOM 1416 N N . HIS A 1 190 ? 6.033 -4.925 -27.893 1.00 47.62 190 HIS A N 1
ATOM 1417 C CA . HIS A 1 190 ? 6.066 -5.588 -26.579 1.00 47.62 190 HIS A CA 1
ATOM 1418 C C . HIS A 1 190 ? 7.003 -5.006 -25.493 1.00 47.62 190 HIS A C 1
ATOM 1420 O O . HIS A 1 190 ? 8.089 -5.514 -25.227 1.00 47.62 190 HIS A O 1
ATOM 1426 N N . ASP A 1 191 ? 6.509 -3.952 -24.834 1.00 51.88 191 ASP A N 1
ATOM 1427 C CA . ASP A 1 191 ? 6.385 -3.701 -23.381 1.00 51.88 191 ASP A CA 1
ATOM 1428 C C . ASP A 1 191 ? 7.289 -4.455 -22.393 1.00 51.88 191 ASP A C 1
ATOM 1430 O O . ASP A 1 191 ? 6.810 -5.128 -21.477 1.00 51.88 191 ASP A O 1
ATOM 1434 N N . THR A 1 192 ? 8.614 -4.351 -22.487 1.00 55.09 192 THR A N 1
ATOM 1435 C CA . THR A 1 192 ? 9.448 -4.768 -21.347 1.00 55.09 192 THR A CA 1
ATOM 1436 C C . THR A 1 192 ? 10.642 -3.852 -21.132 1.00 55.09 192 THR A C 1
ATOM 1438 O O . THR A 1 192 ? 11.643 -3.912 -21.842 1.00 55.09 192 THR A O 1
ATOM 1441 N N . VAL A 1 193 ? 10.558 -3.045 -20.073 1.00 63.75 193 VAL A N 1
ATOM 1442 C CA . VAL A 1 193 ? 11.711 -2.375 -19.463 1.00 63.75 193 VAL A CA 1
ATOM 1443 C C . VAL A 1 193 ? 12.220 -3.269 -18.334 1.00 63.75 193 VAL A C 1
ATOM 1445 O O . VAL A 1 193 ? 11.574 -3.400 -17.297 1.00 63.75 193 VAL A O 1
ATOM 1448 N N . VAL A 1 194 ? 13.378 -3.904 -18.528 1.00 57.69 194 VAL A N 1
ATOM 1449 C CA . VAL A 1 194 ? 14.029 -4.707 -17.481 1.00 57.69 194 VAL A CA 1
ATOM 1450 C C . VAL A 1 194 ? 14.952 -3.807 -16.664 1.00 57.69 194 VAL A C 1
ATOM 1452 O O . VAL A 1 194 ? 15.930 -3.282 -17.192 1.00 57.69 194 VAL A O 1
ATOM 1455 N N . VAL A 1 195 ? 14.675 -3.661 -15.366 1.00 62.56 195 VAL A N 1
ATOM 1456 C CA . VAL A 1 195 ? 15.570 -2.986 -14.414 1.00 62.56 195 VAL A CA 1
ATOM 1457 C C . VAL A 1 195 ? 16.116 -4.025 -13.443 1.00 62.56 195 VAL A C 1
ATOM 1459 O O . VAL A 1 195 ? 15.352 -4.718 -12.780 1.00 62.56 195 VAL A O 1
ATOM 1462 N N . SER A 1 196 ? 17.440 -4.164 -13.374 1.00 53.53 196 SER A N 1
ATOM 1463 C CA . SER A 1 196 ? 18.106 -5.239 -12.622 1.00 53.53 196 SER A CA 1
ATOM 1464 C C . SER A 1 196 ? 18.070 -5.073 -11.101 1.00 53.53 196 SER A C 1
ATOM 1466 O O . SER A 1 196 ? 18.356 -6.032 -10.390 1.00 53.53 196 SER A O 1
ATOM 1468 N N . GLU A 1 197 ? 17.756 -3.875 -10.602 1.00 67.81 197 GLU A N 1
ATOM 1469 C CA . GLU A 1 197 ? 17.736 -3.574 -9.165 1.00 67.81 197 GLU A CA 1
ATOM 1470 C C . GLU A 1 197 ? 16.427 -2.902 -8.737 1.00 67.81 197 GLU A C 1
ATOM 1472 O O . GLU A 1 197 ? 15.600 -3.534 -8.085 1.00 67.81 197 GLU A O 1
ATOM 1477 N N . ALA A 1 198 ? 16.217 -1.632 -9.098 1.00 58.03 198 ALA A N 1
ATOM 1478 C CA . ALA A 1 198 ? 15.021 -0.884 -8.720 1.00 58.03 198 ALA A CA 1
ATOM 1479 C C . ALA A 1 198 ? 14.606 0.106 -9.813 1.00 58.03 198 ALA A C 1
ATOM 1481 O O . ALA A 1 198 ? 15.396 0.960 -10.221 1.00 58.03 198 ALA A O 1
ATOM 1482 N N . LEU A 1 199 ? 13.346 0.035 -10.248 1.00 69.75 199 LEU A N 1
ATOM 1483 C CA . LEU A 1 199 ? 12.724 1.080 -11.057 1.00 69.75 199 LEU A CA 1
ATOM 1484 C C . LEU A 1 199 ? 12.199 2.172 -10.119 1.00 69.75 199 LEU A C 1
ATOM 1486 O O . LEU A 1 199 ? 11.185 1.992 -9.449 1.00 69.75 199 LEU A O 1
ATOM 1490 N N . LYS A 1 200 ? 12.893 3.311 -10.062 1.00 61.38 200 LYS A N 1
ATOM 1491 C CA . LYS A 1 200 ? 12.429 4.493 -9.328 1.00 61.38 200 LYS A CA 1
ATOM 1492 C C . LYS A 1 200 ? 11.847 5.506 -10.308 1.00 61.38 200 LYS A C 1
ATOM 1494 O O . LYS A 1 200 ? 12.595 6.183 -11.008 1.00 61.38 200 LYS A O 1
ATOM 1499 N N . VAL A 1 201 ? 10.523 5.628 -10.333 1.00 63.84 201 VAL A N 1
ATOM 1500 C CA . VAL A 1 201 ? 9.829 6.646 -11.131 1.00 63.84 201 VAL A CA 1
ATOM 1501 C C . VAL A 1 201 ? 9.748 7.931 -10.312 1.00 63.84 201 VAL A C 1
ATOM 1503 O O . VAL A 1 201 ? 9.141 7.963 -9.244 1.00 63.84 201 VAL A O 1
ATOM 1506 N N . MET A 1 202 ? 10.419 8.987 -10.772 1.00 49.25 202 MET A N 1
ATOM 1507 C CA . MET A 1 202 ? 10.323 10.317 -10.165 1.00 49.25 202 MET A CA 1
ATOM 1508 C C . MET A 1 202 ? 9.262 11.117 -10.923 1.00 49.25 202 MET A C 1
ATOM 1510 O O . MET A 1 202 ? 9.587 11.847 -11.853 1.00 49.25 202 MET A O 1
ATOM 1514 N N . GLY A 1 203 ? 7.993 10.914 -10.563 1.00 60.72 203 GLY A N 1
ATOM 1515 C CA . GLY A 1 203 ? 6.831 11.464 -11.264 1.00 60.72 203 GLY A CA 1
ATOM 1516 C C . GLY A 1 203 ? 5.733 10.415 -11.437 1.00 60.72 203 GLY A C 1
ATOM 1517 O O . GLY A 1 203 ? 5.630 9.491 -10.633 1.00 60.72 203 GLY A O 1
ATOM 1518 N N . GLU A 1 204 ? 4.933 10.555 -12.490 1.00 42.50 204 GLU A N 1
ATOM 1519 C CA . GLU A 1 204 ? 3.866 9.618 -12.844 1.00 42.50 204 GLU A CA 1
ATOM 1520 C C . GLU A 1 204 ? 4.412 8.500 -13.743 1.00 42.50 204 GLU A C 1
ATOM 1522 O O . GLU A 1 204 ? 5.067 8.758 -14.755 1.00 42.50 204 GLU A O 1
ATOM 1527 N N . LEU A 1 205 ? 4.155 7.244 -13.370 1.00 65.19 205 LEU A N 1
ATOM 1528 C CA . LEU A 1 205 ? 4.279 6.120 -14.293 1.00 65.19 205 LEU A CA 1
ATOM 1529 C C . LEU A 1 205 ? 3.003 6.113 -15.132 1.00 65.19 205 LEU A C 1
ATOM 1531 O O . LEU A 1 205 ? 1.932 5.888 -14.579 1.00 65.19 205 LEU A O 1
ATOM 1535 N N . ILE A 1 206 ? 3.122 6.390 -16.429 1.00 56.62 206 ILE A N 1
ATOM 1536 C CA . ILE A 1 206 ? 2.033 6.228 -17.397 1.00 56.62 206 ILE A CA 1
ATOM 1537 C C . ILE A 1 206 ? 2.326 4.932 -18.154 1.00 56.62 206 ILE A C 1
ATOM 1539 O O . ILE A 1 206 ? 3.010 4.943 -19.175 1.00 56.62 206 ILE A O 1
ATOM 1543 N N . ALA A 1 207 ? 1.891 3.803 -17.600 1.00 59.88 207 ALA A N 1
ATOM 1544 C CA . ALA A 1 207 ? 1.778 2.548 -18.335 1.00 59.88 207 ALA A CA 1
ATOM 1545 C C . ALA A 1 207 ? 0.300 2.347 -18.688 1.00 59.88 207 ALA A C 1
ATOM 1547 O O . ALA A 1 207 ? -0.552 2.746 -17.900 1.00 59.88 207 ALA A O 1
ATOM 1548 N N . ASP A 1 208 ? 0.003 1.740 -19.841 1.00 62.41 208 ASP A N 1
ATOM 1549 C CA . ASP A 1 208 ? -1.371 1.565 -20.357 1.00 62.41 208 ASP A CA 1
ATOM 1550 C C . ASP A 1 208 ? -2.356 1.091 -19.266 1.00 62.41 208 ASP A C 1
ATOM 1552 O O . ASP A 1 208 ? -3.409 1.690 -19.074 1.00 62.41 208 ASP A O 1
ATOM 1556 N N . SER A 1 209 ? -1.935 0.125 -18.439 1.00 65.06 209 SER A N 1
ATOM 1557 C CA . SER A 1 209 ? -2.753 -0.434 -17.353 1.00 65.06 209 SER A CA 1
ATOM 1558 C C . SER A 1 209 ? -2.370 0.015 -15.934 1.00 65.06 209 SER A C 1
ATOM 1560 O O . SER A 1 209 ? -2.979 -0.475 -14.987 1.00 65.06 209 SER A O 1
ATOM 1562 N N . ILE A 1 210 ? -1.357 0.874 -15.730 1.00 71.94 210 ILE A N 1
ATOM 1563 C CA . ILE A 1 210 ? -0.940 1.342 -14.389 1.00 71.94 210 ILE A CA 1
ATOM 1564 C C . ILE A 1 210 ? -0.594 2.832 -14.433 1.00 71.94 210 ILE A C 1
ATOM 1566 O O . ILE A 1 210 ? 0.427 3.220 -15.005 1.00 71.94 210 ILE A O 1
ATOM 1570 N N . GLN A 1 211 ? -1.406 3.652 -13.762 1.00 73.75 211 GLN A N 1
ATOM 1571 C CA . GLN A 1 211 ? -1.240 5.102 -13.685 1.00 73.75 211 GLN A CA 1
ATOM 1572 C C . GLN A 1 211 ? -1.133 5.573 -12.230 1.00 73.75 211 GLN A C 1
ATOM 1574 O O . GLN A 1 211 ? -2.045 5.371 -11.434 1.00 73.75 211 GLN A O 1
ATOM 1579 N N . ALA A 1 212 ? -0.039 6.241 -11.867 1.00 74.56 212 ALA A N 1
ATOM 1580 C CA . ALA A 1 212 ? 0.122 6.837 -10.537 1.00 74.56 212 ALA A CA 1
ATOM 1581 C C . ALA A 1 212 ? -0.214 8.341 -10.554 1.00 74.56 212 ALA A C 1
ATOM 1583 O O . ALA A 1 212 ? 0.645 9.168 -10.854 1.00 74.56 212 ALA A O 1
ATOM 1584 N N . VAL A 1 213 ? -1.448 8.705 -10.197 1.00 67.50 213 VAL A N 1
ATOM 1585 C CA . VAL A 1 213 ? -1.908 10.102 -10.116 1.00 67.50 213 VAL A CA 1
ATOM 1586 C C . VAL A 1 213 ? -1.912 10.567 -8.662 1.00 67.50 213 VAL A C 1
ATOM 1588 O O . VAL A 1 213 ? -2.776 10.173 -7.877 1.00 67.50 213 VAL A O 1
ATOM 1591 N N . ILE A 1 214 ? -0.992 11.472 -8.315 1.00 73.06 214 ILE A N 1
ATOM 1592 C CA . ILE A 1 214 ? -0.849 12.021 -6.952 1.00 73.06 214 ILE A CA 1
ATOM 1593 C C . ILE A 1 214 ? -0.615 10.867 -5.953 1.00 73.06 214 ILE A C 1
ATOM 1595 O O . ILE A 1 214 ? 0.378 10.156 -6.077 1.00 73.06 214 ILE A O 1
ATOM 1599 N N . ASP A 1 215 ? -1.538 10.656 -5.010 1.00 67.06 215 ASP A N 1
ATOM 1600 C CA . ASP A 1 215 ? -1.467 9.640 -3.955 1.00 67.06 215 ASP A CA 1
ATOM 1601 C C . ASP A 1 215 ? -2.251 8.368 -4.332 1.00 67.06 215 ASP A C 1
ATOM 1603 O O . ASP A 1 215 ? -2.485 7.501 -3.493 1.00 67.06 215 ASP A O 1
ATOM 1607 N N . THR A 1 216 ? -2.718 8.263 -5.583 1.00 61.44 216 THR A N 1
ATOM 1608 C CA . THR A 1 216 ? -3.532 7.143 -6.076 1.00 61.44 216 THR A CA 1
ATOM 1609 C C . THR A 1 216 ? -2.809 6.400 -7.190 1.00 61.44 216 THR A C 1
ATOM 1611 O O . THR A 1 216 ? -2.364 7.004 -8.162 1.00 61.44 216 THR A O 1
ATOM 1614 N N . VAL A 1 217 ? -2.742 5.074 -7.076 1.00 76.88 217 VAL A N 1
ATOM 1615 C CA . VAL A 1 217 ? -2.323 4.191 -8.169 1.00 76.88 217 VAL A CA 1
ATOM 1616 C C . VAL A 1 217 ? -3.576 3.557 -8.767 1.00 76.88 217 VAL A C 1
ATOM 1618 O O . VAL A 1 217 ? -4.271 2.802 -8.093 1.00 76.88 217 VAL A O 1
ATOM 1621 N N . TYR A 1 218 ? -3.868 3.888 -10.019 1.00 73.94 218 TYR A N 1
ATOM 1622 C CA . TYR A 1 218 ? -4.876 3.240 -10.845 1.00 73.94 218 TYR A CA 1
ATOM 1623 C C . TYR A 1 218 ? -4.245 2.032 -11.522 1.00 73.94 218 TYR A C 1
ATOM 1625 O O . TYR A 1 218 ? -3.170 2.146 -12.107 1.00 73.94 218 TYR A O 1
ATOM 1633 N N . ILE A 1 219 ? -4.915 0.889 -11.435 1.00 78.69 219 ILE A N 1
ATOM 1634 C CA . ILE A 1 219 ? -4.561 -0.332 -12.152 1.00 78.69 219 ILE A CA 1
ATOM 1635 C C . ILE A 1 219 ? -5.836 -0.757 -12.880 1.00 78.69 219 ILE A C 1
ATOM 1637 O O . ILE A 1 219 ? -6.845 -0.982 -12.213 1.00 78.69 219 ILE A O 1
ATOM 1641 N N . ASP A 1 220 ? -5.821 -0.767 -14.214 1.00 74.62 220 ASP A N 1
ATOM 1642 C CA . ASP A 1 220 ? -7.006 -1.120 -15.024 1.00 74.62 220 ASP A CA 1
ATOM 1643 C C . ASP A 1 220 ? -7.233 -2.644 -15.070 1.00 74.62 220 ASP A C 1
ATOM 1645 O O . ASP A 1 220 ? -8.361 -3.116 -15.192 1.00 74.62 220 ASP A O 1
ATOM 1649 N N . ASP A 1 221 ? -6.155 -3.411 -14.885 1.00 78.25 221 ASP A N 1
ATOM 1650 C CA . ASP A 1 221 ? -6.133 -4.875 -14.934 1.00 78.25 221 ASP A CA 1
ATOM 1651 C C . ASP A 1 221 ? -5.873 -5.524 -13.554 1.00 78.25 221 ASP A C 1
ATOM 1653 O O . ASP A 1 221 ? -5.836 -4.877 -12.504 1.00 78.25 221 ASP A O 1
ATOM 1657 N N . ASP A 1 222 ? -5.679 -6.845 -13.545 1.00 76.44 222 ASP A N 1
ATOM 1658 C CA . ASP A 1 222 ? -5.402 -7.621 -12.338 1.00 76.44 222 ASP A CA 1
ATOM 1659 C C . ASP A 1 222 ? -4.041 -7.268 -11.705 1.00 76.44 222 ASP A C 1
ATOM 1661 O O . ASP A 1 222 ? -2.995 -7.263 -12.362 1.00 76.44 222 ASP A O 1
ATOM 1665 N N . ILE A 1 223 ? -4.030 -7.081 -10.380 1.00 79.81 223 ILE A N 1
ATOM 1666 C CA . ILE A 1 223 ? -2.804 -7.000 -9.576 1.00 79.81 223 ILE A CA 1
ATOM 1667 C C . ILE A 1 223 ? -2.469 -8.369 -8.959 1.00 79.81 223 ILE A C 1
ATOM 1669 O O . ILE A 1 223 ? -3.200 -8.887 -8.115 1.00 79.81 223 ILE A O 1
ATOM 1673 N N . LEU A 1 224 ? -1.322 -8.950 -9.333 1.00 77.69 224 LEU A N 1
ATOM 1674 C CA . LEU A 1 224 ? -0.766 -10.153 -8.698 1.00 77.69 224 LEU A CA 1
ATOM 1675 C C . LEU A 1 224 ? 0.395 -9.775 -7.770 1.00 77.69 224 LEU A C 1
ATOM 1677 O O . LEU A 1 224 ? 1.404 -9.237 -8.219 1.00 77.69 224 LEU A O 1
ATOM 1681 N N . ILE A 1 225 ? 0.278 -10.101 -6.482 1.00 80.19 225 ILE A N 1
ATOM 1682 C CA . ILE A 1 225 ? 1.325 -9.870 -5.477 1.00 80.19 225 ILE A CA 1
ATOM 1683 C C . ILE A 1 225 ? 1.859 -11.226 -5.007 1.00 80.19 225 ILE A C 1
ATOM 1685 O O . ILE A 1 225 ? 1.130 -11.989 -4.374 1.00 80.19 225 ILE A O 1
ATOM 1689 N N . ASP A 1 226 ? 3.130 -11.526 -5.282 1.00 75.88 226 ASP A N 1
ATOM 1690 C CA . ASP A 1 226 ? 3.805 -12.697 -4.709 1.00 75.88 226 ASP A CA 1
ATOM 1691 C C . ASP A 1 226 ? 4.242 -12.375 -3.268 1.00 75.88 226 ASP A C 1
ATOM 1693 O O . ASP A 1 226 ? 5.159 -11.584 -3.040 1.00 75.88 226 ASP A O 1
ATOM 1697 N N . GLY A 1 227 ? 3.525 -12.917 -2.278 1.00 80.31 227 GLY A N 1
ATOM 1698 C CA . GLY A 1 227 ? 3.744 -12.647 -0.853 1.00 80.31 227 GLY A CA 1
ATOM 1699 C C . GLY A 1 227 ? 2.569 -11.930 -0.181 1.00 80.31 227 GLY A C 1
ATOM 1700 O O . GLY A 1 227 ? 1.452 -12.442 -0.178 1.00 80.31 227 GLY A O 1
ATOM 1701 N N . SER A 1 228 ? 2.822 -10.777 0.454 1.00 70.06 228 SER A N 1
ATOM 1702 C CA . SER A 1 228 ? 1.807 -10.010 1.198 1.00 70.06 228 SER A CA 1
ATOM 1703 C C . SER A 1 228 ? 1.684 -8.570 0.697 1.00 70.06 228 SER A C 1
ATOM 1705 O O . SER A 1 228 ? 2.652 -7.813 0.772 1.00 70.06 228 SER A O 1
ATOM 1707 N N . GLY A 1 229 ? 0.484 -8.173 0.264 1.00 68.12 229 GLY A N 1
ATOM 1708 C CA . GLY A 1 229 ? 0.126 -6.772 0.030 1.00 68.12 229 GLY A CA 1
ATOM 1709 C C . GLY A 1 229 ? -0.287 -6.094 1.336 1.00 68.12 229 GLY A C 1
ATOM 1710 O O . GLY A 1 229 ? -1.153 -6.597 2.049 1.00 68.12 229 GLY A O 1
ATOM 1711 N N . VAL A 1 230 ? 0.343 -4.968 1.667 1.00 65.50 230 VAL A N 1
ATOM 1712 C CA . VAL A 1 230 ? 0.029 -4.181 2.865 1.00 65.50 230 VAL A CA 1
ATOM 1713 C C . VAL A 1 230 ? -0.584 -2.857 2.425 1.00 65.50 230 VAL A C 1
ATOM 1715 O O . VAL A 1 230 ? 0.120 -1.973 1.950 1.00 65.50 230 VAL A O 1
ATOM 1718 N N . PHE A 1 231 ? -1.896 -2.717 2.601 1.00 68.38 231 PHE A N 1
ATOM 1719 C CA . PHE A 1 231 ? -2.604 -1.454 2.408 1.00 68.38 231 PHE A CA 1
ATOM 1720 C C . PHE A 1 231 ? -2.670 -0.741 3.762 1.00 68.38 231 PHE A C 1
ATOM 1722 O O . PHE A 1 231 ? -3.341 -1.204 4.681 1.00 68.38 231 PHE A O 1
ATOM 1729 N N . GLN A 1 232 ? -1.917 0.346 3.925 1.00 60.34 232 GLN A N 1
ATOM 1730 C CA . GLN A 1 232 ? -1.881 1.131 5.160 1.00 60.34 232 GLN A CA 1
ATOM 1731 C C . GLN A 1 232 ? -2.255 2.579 4.875 1.00 60.34 232 GLN A C 1
ATOM 1733 O O . GLN A 1 232 ? -1.730 3.201 3.956 1.00 60.34 232 GLN A O 1
ATOM 1738 N N . THR A 1 233 ? -3.120 3.135 5.712 1.00 57.59 233 THR A N 1
ATOM 1739 C CA . THR A 1 233 ? -3.346 4.574 5.799 1.00 57.59 233 THR A CA 1
ATOM 1740 C C . THR A 1 233 ? -2.203 5.193 6.602 1.00 57.59 233 THR A C 1
ATOM 1742 O O . THR A 1 233 ? -1.930 4.769 7.726 1.00 57.59 233 THR A O 1
ATOM 1745 N N . ALA A 1 234 ? -1.526 6.203 6.054 1.00 54.75 234 ALA A N 1
ATOM 1746 C CA . ALA A 1 234 ? -0.574 6.991 6.828 1.00 54.75 234 ALA A CA 1
ATOM 1747 C C . ALA A 1 234 ? -1.343 7.805 7.883 1.00 54.75 234 ALA A C 1
ATOM 1749 O O . ALA A 1 234 ? -2.039 8.765 7.555 1.00 54.75 234 ALA A O 1
ATOM 1750 N N . ASN A 1 235 ? -1.237 7.423 9.158 1.00 63.25 235 ASN A N 1
ATOM 1751 C CA . ASN A 1 235 ? -1.738 8.239 10.265 1.00 63.25 235 ASN A CA 1
ATOM 1752 C C . ASN A 1 235 ? -0.755 9.386 10.514 1.00 63.25 235 ASN A C 1
ATOM 1754 O O . ASN A 1 235 ? 0.101 9.300 11.393 1.00 63.25 235 ASN A O 1
ATOM 1758 N N . THR A 1 236 ? -0.845 10.445 9.715 1.00 69.38 236 THR A N 1
ATOM 1759 C CA . THR A 1 236 ? -0.009 11.634 9.904 1.00 69.38 236 THR A CA 1
ATOM 1760 C C . THR A 1 236 ? -0.479 12.398 11.150 1.00 69.38 236 THR A C 1
ATOM 1762 O O . THR A 1 236 ? -1.632 12.838 11.178 1.00 69.38 236 THR A O 1
ATOM 1765 N N . PRO A 1 237 ? 0.365 12.568 12.189 1.00 85.94 237 PRO A N 1
ATOM 1766 C CA . PRO A 1 237 ? 0.001 13.351 13.366 1.00 85.94 237 PRO A CA 1
ATOM 1767 C C . PRO A 1 237 ? -0.263 14.807 12.996 1.00 85.94 237 PRO A C 1
ATOM 1769 O O . PRO A 1 237 ? 0.471 15.400 12.207 1.00 85.94 237 PRO A O 1
ATOM 1772 N N . THR A 1 238 ? -1.272 15.411 13.618 1.00 92.75 238 THR A N 1
ATOM 1773 C CA . THR A 1 238 ? -1.483 16.860 13.547 1.00 92.75 238 THR A CA 1
ATOM 1774 C C . THR A 1 238 ? -0.912 17.516 14.796 1.00 92.75 238 THR A C 1
ATOM 1776 O O . THR A 1 238 ? -1.261 17.127 15.908 1.00 92.75 238 THR A O 1
ATOM 1779 N N . ILE A 1 239 ? -0.051 18.523 14.634 1.00 96.19 239 ILE A N 1
ATOM 1780 C CA . ILE A 1 239 ? 0.415 19.352 15.753 1.00 96.19 239 ILE A CA 1
ATOM 1781 C C . ILE A 1 239 ? -0.746 20.248 16.192 1.00 96.19 239 ILE A C 1
ATOM 1783 O O . ILE A 1 239 ? -1.232 21.071 15.418 1.00 96.19 239 ILE A O 1
ATOM 1787 N N . LEU A 1 240 ? -1.203 20.061 17.426 1.00 96.75 240 LEU A N 1
ATOM 1788 C CA . LEU A 1 240 ? -2.321 20.800 18.014 1.00 96.75 240 LEU A CA 1
ATOM 1789 C C . LEU A 1 240 ? -1.855 22.011 18.815 1.00 96.75 240 LEU A C 1
ATOM 1791 O O . LEU A 1 240 ? -2.576 23.002 18.904 1.00 96.75 240 LEU A O 1
ATOM 1795 N N . TYR A 1 241 ? -0.672 21.915 19.420 1.00 97.38 241 TYR A N 1
ATOM 1796 C CA . TYR A 1 241 ? -0.105 22.966 20.250 1.00 97.38 241 TYR A CA 1
ATOM 1797 C C . TYR A 1 241 ? 1.416 22.811 20.359 1.00 97.38 241 TYR A C 1
ATOM 1799 O O . TYR A 1 241 ? 1.918 21.688 20.315 1.00 97.38 241 TYR A O 1
ATOM 1807 N N . THR A 1 242 ? 2.132 23.921 20.532 1.00 96.94 242 THR A N 1
ATOM 1808 C CA . THR A 1 242 ? 3.580 23.955 20.782 1.00 96.94 242 THR A CA 1
ATOM 1809 C C . THR A 1 242 ? 3.912 25.020 21.821 1.00 96.94 242 THR A C 1
ATOM 1811 O O . THR A 1 242 ? 3.349 26.112 21.760 1.00 96.94 242 THR A O 1
ATOM 1814 N N . GLU A 1 243 ? 4.853 24.735 22.715 1.00 96.88 243 GLU A N 1
ATOM 1815 C CA . GLU A 1 243 ? 5.468 25.705 23.622 1.00 96.88 243 GLU A CA 1
ATOM 1816 C C . GLU A 1 243 ? 6.974 25.463 23.693 1.00 96.88 243 GLU A C 1
ATOM 1818 O O . GLU A 1 243 ? 7.405 24.387 24.095 1.00 96.88 243 GLU A O 1
ATOM 1823 N N . SER A 1 244 ? 7.754 26.478 23.333 1.00 95.56 244 SER A N 1
ATOM 1824 C CA . SER A 1 244 ? 9.218 26.462 23.420 1.00 95.56 244 SER A CA 1
ATOM 1825 C C . SER A 1 244 ? 9.751 27.247 24.623 1.00 95.56 244 SER A C 1
ATOM 1827 O O . SER A 1 244 ? 10.950 27.387 24.776 1.00 95.56 244 SER A O 1
ATOM 1829 N N . PHE A 1 245 ? 8.874 27.817 25.456 1.00 96.12 245 PHE A N 1
ATOM 1830 C CA . PHE A 1 245 ? 9.204 28.575 26.669 1.00 96.12 245 PHE A CA 1
ATOM 1831 C C . PHE A 1 245 ? 9.969 29.896 26.439 1.00 96.12 245 PHE A C 1
ATOM 1833 O O . PHE A 1 245 ? 10.442 30.518 27.383 1.00 96.12 245 PHE A O 1
ATOM 1840 N N . GLU A 1 246 ? 10.008 30.404 25.203 1.00 96.12 246 GLU A N 1
ATOM 1841 C CA . GLU A 1 246 ? 10.759 31.620 24.827 1.00 96.12 246 GLU A CA 1
ATOM 1842 C C . GLU A 1 246 ? 9.990 32.943 25.021 1.00 96.12 246 GLU A C 1
ATOM 1844 O O . GLU A 1 246 ? 10.491 34.026 24.704 1.00 96.12 246 GLU A O 1
ATOM 1849 N N . SER A 1 247 ? 8.727 32.885 25.453 1.00 90.75 247 SER A N 1
ATOM 1850 C CA . SER A 1 247 ? 7.776 34.003 25.327 1.00 90.75 247 SER A CA 1
ATOM 1851 C C . SER A 1 247 ? 7.487 34.779 26.622 1.00 90.75 247 SER A C 1
ATOM 1853 O O . SER A 1 247 ? 6.435 35.418 26.734 1.00 90.75 247 SER A O 1
ATOM 1855 N N . GLY A 1 248 ? 8.425 34.771 27.573 1.00 86.56 248 GLY A N 1
ATOM 1856 C CA . GLY A 1 248 ? 8.340 35.458 28.869 1.00 86.56 248 GLY A CA 1
ATOM 1857 C C . GLY A 1 248 ? 8.371 34.498 30.060 1.00 86.56 248 GLY A C 1
ATOM 1858 O O . GLY A 1 248 ? 8.365 33.287 29.867 1.00 86.56 248 GLY A O 1
ATOM 1859 N N . ASP A 1 249 ? 8.358 35.057 31.277 1.00 92.69 249 ASP A N 1
ATOM 1860 C CA . ASP A 1 249 ? 8.501 34.311 32.537 1.00 92.69 249 ASP A CA 1
ATOM 1861 C C . ASP A 1 249 ? 7.287 34.586 33.463 1.00 92.69 249 ASP A C 1
ATOM 1863 O O . ASP A 1 249 ? 7.235 35.657 34.088 1.00 92.69 249 ASP A O 1
ATOM 1867 N N . PRO A 1 250 ? 6.285 33.684 33.558 1.00 93.94 250 PRO A N 1
ATOM 1868 C CA . PRO A 1 250 ? 6.085 32.491 32.727 1.00 93.94 250 PRO A CA 1
ATOM 1869 C C . PRO A 1 250 ? 5.719 32.834 31.266 1.00 93.94 250 PRO A C 1
ATOM 1871 O O . PRO A 1 250 ? 5.314 33.971 30.985 1.00 93.94 250 PRO A O 1
ATOM 1874 N N . PRO A 1 251 ? 5.808 31.864 30.333 1.00 94.25 251 PRO A N 1
ATOM 1875 C CA . PRO A 1 251 ? 5.513 32.088 28.924 1.00 94.25 251 PRO A CA 1
ATOM 1876 C C . PRO A 1 251 ? 4.098 32.605 28.697 1.00 94.25 251 PRO A C 1
ATOM 1878 O O . PRO A 1 251 ? 3.160 32.331 29.453 1.00 94.25 251 PRO A O 1
ATOM 1881 N N . THR A 1 252 ? 3.913 33.348 27.610 1.00 93.81 252 THR A N 1
ATOM 1882 C CA . THR A 1 252 ? 2.601 33.891 27.259 1.00 93.81 252 THR A CA 1
ATOM 1883 C C . THR A 1 252 ? 1.592 32.755 27.085 1.00 93.81 252 THR A C 1
ATOM 1885 O O . THR A 1 252 ? 1.793 31.847 26.288 1.00 93.81 252 THR A O 1
ATOM 1888 N N . GLY A 1 253 ? 0.469 32.825 27.803 1.00 94.12 253 GLY A N 1
ATOM 1889 C CA . GLY A 1 253 ? -0.529 31.752 27.794 1.00 94.12 253 GLY A CA 1
ATOM 1890 C C . GLY A 1 253 ? -0.307 30.687 28.869 1.00 94.12 253 GLY A C 1
ATOM 1891 O O . GLY A 1 253 ? -1.078 29.731 28.906 1.00 94.12 253 GLY A O 1
ATOM 1892 N N . TRP A 1 254 ? 0.643 30.891 29.786 1.00 97.50 254 TRP A N 1
ATOM 1893 C CA . TRP A 1 254 ? 0.899 30.046 30.952 1.00 97.50 254 TRP A CA 1
ATOM 1894 C C . TRP A 1 254 ? 0.852 30.838 32.262 1.00 97.50 254 TRP A C 1
ATOM 1896 O O . TRP A 1 254 ? 0.962 32.064 32.281 1.00 97.50 254 TRP A O 1
ATOM 1906 N N . ALA A 1 255 ? 0.633 30.127 33.361 1.00 97.06 255 ALA A N 1
ATOM 1907 C CA . ALA A 1 255 ? 0.674 30.638 34.720 1.00 97.06 255 ALA A CA 1
ATOM 1908 C C . ALA A 1 255 ? 1.348 29.622 35.644 1.00 97.06 255 ALA A C 1
ATOM 1910 O O . ALA A 1 255 ? 1.396 28.425 35.355 1.00 97.06 255 ALA A O 1
ATOM 1911 N N . GLU A 1 256 ? 1.837 30.121 36.771 1.00 97.38 256 GLU A N 1
ATOM 1912 C CA . GLU A 1 256 ? 2.429 29.316 37.831 1.00 97.38 256 GLU A CA 1
ATOM 1913 C C . GLU A 1 256 ? 1.516 29.346 39.050 1.00 97.38 256 GLU A C 1
ATOM 1915 O O . GLU A 1 256 ? 1.070 30.412 39.484 1.00 97.38 256 GLU A O 1
ATOM 1920 N N . THR A 1 257 ? 1.244 28.168 39.601 1.00 95.94 257 THR A N 1
ATOM 1921 C CA . THR A 1 257 ? 0.443 28.011 40.811 1.00 95.94 257 THR A CA 1
ATOM 1922 C C . THR A 1 257 ? 1.261 27.274 41.866 1.00 95.94 257 THR A C 1
ATOM 1924 O O . THR A 1 257 ? 1.552 26.083 41.720 1.00 95.94 257 THR A O 1
ATOM 1927 N N . ASP A 1 258 ? 1.583 27.971 42.958 1.00 93.81 258 ASP A N 1
ATOM 1928 C CA . ASP A 1 258 ? 2.171 27.371 44.157 1.00 93.81 258 ASP A CA 1
ATOM 1929 C C . ASP A 1 258 ? 1.199 26.355 44.760 1.00 93.81 258 ASP A C 1
ATOM 1931 O O . ASP A 1 258 ? 0.082 26.695 45.167 1.00 93.81 258 ASP A O 1
ATOM 1935 N N . VAL A 1 259 ? 1.624 25.094 44.847 1.00 93.56 259 VAL A N 1
ATOM 1936 C CA . VAL A 1 259 ? 0.796 24.021 45.409 1.00 93.56 259 VAL A CA 1
ATOM 1937 C C . VAL A 1 259 ? 1.219 23.733 46.848 1.00 93.56 259 VAL A C 1
ATOM 1939 O O . VAL A 1 259 ? 0.375 23.695 47.746 1.00 93.56 259 VAL A O 1
ATOM 1942 N N . VAL A 1 260 ? 2.520 23.536 47.087 1.00 93.88 260 VAL A N 1
ATOM 1943 C CA . VAL A 1 260 ? 3.073 23.225 48.412 1.00 93.88 260 VAL A CA 1
ATOM 1944 C C . VAL A 1 260 ? 4.464 23.840 48.582 1.00 93.88 260 VAL A C 1
ATOM 1946 O O . VAL A 1 260 ? 5.364 23.578 47.792 1.00 93.88 260 VAL A O 1
ATOM 1949 N N . GLY A 1 261 ? 4.668 24.552 49.693 1.00 91.88 261 GLY A N 1
ATOM 1950 C CA . GLY A 1 261 ? 6.001 24.857 50.215 1.00 91.88 261 GLY A CA 1
ATOM 1951 C C . GLY A 1 261 ? 6.721 26.009 49.518 1.00 91.88 261 GLY A C 1
ATOM 1952 O O . GLY A 1 261 ? 6.149 27.082 49.360 1.00 91.88 261 GLY A O 1
ATOM 1953 N N . THR A 1 262 ? 8.003 25.803 49.216 1.00 92.06 262 THR A N 1
ATOM 1954 C CA . THR A 1 262 ? 8.947 26.792 48.655 1.00 92.06 262 THR A CA 1
ATOM 1955 C C . THR A 1 262 ? 9.434 26.424 47.249 1.00 92.06 262 THR A C 1
ATOM 1957 O O . THR A 1 262 ? 10.509 26.849 46.820 1.00 92.06 262 THR A O 1
ATOM 1960 N N . ALA A 1 263 ? 8.660 25.588 46.558 1.00 95.31 263 ALA A N 1
ATOM 1961 C CA . ALA A 1 263 ? 8.847 25.276 45.150 1.00 95.31 263 ALA A CA 1
ATOM 1962 C C . ALA A 1 263 ? 8.829 26.557 44.305 1.00 95.31 263 ALA A C 1
ATOM 1964 O O . ALA A 1 263 ? 8.010 27.433 44.555 1.00 95.31 263 ALA A O 1
ATOM 1965 N N . ASP A 1 264 ? 9.730 26.650 43.331 1.00 96.75 264 ASP A N 1
ATOM 1966 C CA . ASP A 1 264 ? 9.869 27.815 42.455 1.00 96.75 264 ASP A CA 1
ATOM 1967 C C . ASP A 1 264 ? 10.277 27.366 41.046 1.00 96.75 264 ASP A C 1
ATOM 1969 O O . ASP A 1 264 ? 10.997 26.367 40.893 1.00 96.75 264 ASP A O 1
ATOM 1973 N N . LEU A 1 265 ? 9.821 28.104 40.032 1.00 97.94 265 LEU A N 1
ATOM 1974 C CA . LEU A 1 265 ? 10.207 27.914 38.636 1.00 97.94 265 LEU A CA 1
ATOM 1975 C C . LEU A 1 265 ? 11.033 29.105 38.159 1.00 97.94 265 LEU A C 1
ATOM 1977 O O . LEU A 1 265 ? 10.738 30.262 38.442 1.00 97.94 265 LEU A O 1
ATOM 1981 N N . SER A 1 266 ? 12.084 28.817 37.406 1.00 96.69 266 SER A N 1
ATOM 1982 C CA . SER A 1 266 ? 12.885 29.830 36.732 1.00 96.69 266 SER A CA 1
ATOM 1983 C C . SER A 1 266 ? 13.121 29.454 35.278 1.00 96.69 266 SER A C 1
ATOM 1985 O O . SER A 1 266 ? 13.111 28.281 34.918 1.00 96.69 266 SER A O 1
ATOM 1987 N N . TYR A 1 267 ? 13.334 30.459 34.436 1.00 97.38 267 TYR A N 1
ATOM 1988 C CA . TYR A 1 267 ? 13.494 30.295 32.994 1.00 97.38 267 TYR A CA 1
ATOM 1989 C C . TYR A 1 267 ? 14.921 30.684 32.629 1.00 97.38 267 TYR A C 1
ATOM 1991 O O . TYR A 1 267 ? 15.335 31.834 32.791 1.00 97.38 267 TYR A O 1
ATOM 1999 N N . LEU A 1 268 ? 15.733 29.692 32.269 1.00 96.69 268 LEU A N 1
ATOM 2000 C CA . LEU A 1 268 ? 17.192 29.817 32.249 1.00 96.69 268 LEU A CA 1
ATOM 2001 C C . LEU A 1 268 ? 17.766 29.475 30.875 1.00 96.69 268 LEU A C 1
ATOM 2003 O O . LEU A 1 268 ? 17.235 28.633 30.168 1.00 96.69 268 LEU A O 1
ATOM 2007 N N . GLY A 1 269 ? 18.919 30.057 30.530 1.00 96.75 269 GLY A N 1
ATOM 2008 C CA . GLY A 1 269 ? 19.649 29.706 29.299 1.00 96.75 269 GLY A CA 1
ATOM 2009 C C . GLY A 1 269 ? 20.571 28.488 29.413 1.00 96.75 269 GLY A C 1
ATOM 2010 O O . GLY A 1 269 ? 21.295 28.163 28.472 1.00 96.75 269 GLY A O 1
ATOM 2011 N N . ALA A 1 270 ? 20.609 27.850 30.582 1.00 96.94 270 ALA A N 1
ATOM 2012 C CA . ALA A 1 270 ? 21.316 26.601 30.830 1.00 96.94 270 ALA A CA 1
ATOM 2013 C C . ALA A 1 270 ? 20.784 25.948 32.109 1.00 96.94 270 ALA A C 1
ATOM 2015 O O . ALA A 1 270 ? 20.333 26.643 33.022 1.00 96.94 270 ALA A O 1
ATOM 2016 N N . SER A 1 271 ? 20.901 24.626 32.187 1.00 97.69 271 SER A N 1
ATOM 2017 C CA . SER A 1 271 ? 20.515 23.849 33.358 1.00 97.69 271 SER A CA 1
ATOM 2018 C C . SER A 1 271 ? 21.339 24.224 34.597 1.00 97.69 271 SER A C 1
ATOM 2020 O O . SER A 1 271 ? 22.501 24.645 34.497 1.00 97.69 271 SER A O 1
ATOM 2022 N N . GLN A 1 272 ? 20.759 24.038 35.779 1.00 95.56 272 GLN A N 1
ATOM 2023 C CA . GLN A 1 272 ? 21.425 24.156 37.075 1.00 95.56 272 GLN A CA 1
ATOM 2024 C C . GLN A 1 272 ? 21.241 22.851 37.840 1.00 95.56 272 GLN A C 1
ATOM 2026 O O . GLN A 1 272 ? 20.198 22.246 37.738 1.00 95.56 272 GLN A O 1
ATOM 2031 N N . ASN A 1 273 ? 22.257 22.380 38.570 1.00 94.50 273 ASN A N 1
ATOM 2032 C CA . ASN A 1 273 ? 22.175 21.158 39.392 1.00 94.50 273 ASN A CA 1
ATOM 2033 C C . ASN A 1 273 ? 21.407 19.994 38.712 1.00 94.50 273 ASN A C 1
ATOM 2035 O O . ASN A 1 273 ? 20.346 19.634 39.203 1.00 94.50 273 ASN A O 1
ATOM 2039 N N . PRO A 1 274 ? 21.901 19.410 37.604 1.00 95.00 274 PRO A N 1
ATOM 2040 C CA . PRO A 1 274 ? 23.260 19.541 37.085 1.00 95.00 274 PRO A CA 1
ATOM 2041 C C . PRO A 1 274 ? 23.436 20.720 36.120 1.00 95.00 274 PRO A C 1
ATOM 2043 O O . PRO A 1 274 ? 22.557 21.050 35.331 1.00 95.00 274 PRO A O 1
ATOM 2046 N N . ALA A 1 275 ? 24.618 21.336 36.141 1.00 95.12 275 ALA A N 1
ATOM 2047 C CA . ALA A 1 275 ? 24.967 22.411 35.214 1.00 95.12 275 ALA A CA 1
ATOM 2048 C C . ALA A 1 275 ? 25.603 21.879 33.921 1.00 95.12 275 ALA A C 1
ATOM 2050 O O . ALA A 1 275 ? 26.308 20.870 33.942 1.00 95.12 275 ALA A O 1
ATOM 2051 N N . GLY A 1 276 ? 25.440 22.623 32.823 1.00 94.88 276 GLY A N 1
ATOM 2052 C CA . GLY A 1 276 ? 26.186 22.405 31.576 1.00 94.88 276 GLY A CA 1
ATOM 2053 C C . GLY A 1 276 ? 25.359 21.959 30.371 1.00 94.88 276 GLY A C 1
ATOM 2054 O O . GLY A 1 276 ? 25.952 21.708 29.324 1.00 94.88 276 GLY A O 1
ATOM 2055 N N . TYR A 1 277 ? 24.031 21.896 30.487 1.00 97.62 277 TYR A N 1
ATOM 2056 C CA . TYR A 1 277 ? 23.140 21.581 29.372 1.00 97.62 277 TYR A CA 1
ATOM 2057 C C . TYR A 1 277 ? 22.429 22.846 28.895 1.00 97.62 277 TYR A C 1
ATOM 2059 O O . TYR A 1 277 ? 21.847 23.577 29.695 1.00 97.62 277 TYR A O 1
ATOM 2067 N N . SER A 1 278 ? 22.510 23.120 27.596 1.00 97.62 278 SER A N 1
ATOM 2068 C CA . SER A 1 278 ? 21.738 24.186 26.947 1.00 97.62 278 SER A CA 1
ATOM 2069 C C . SER A 1 278 ? 20.308 23.711 26.653 1.00 97.62 278 SER A C 1
ATOM 2071 O O . SER A 1 278 ? 20.122 22.496 26.537 1.00 97.62 278 SER A O 1
ATOM 2073 N N . PRO A 1 279 ? 19.331 24.628 26.519 1.00 97.75 279 PRO A N 1
ATOM 2074 C CA . PRO A 1 279 ? 17.992 24.327 26.006 1.00 97.75 279 PRO A CA 1
ATOM 2075 C C . PRO A 1 279 ? 18.038 23.552 24.681 1.00 97.75 279 PRO A C 1
ATOM 2077 O O . PRO A 1 279 ? 18.983 23.691 23.897 1.00 97.75 279 PRO A O 1
ATOM 2080 N N . THR A 1 280 ? 17.047 22.693 24.475 1.00 97.50 280 THR A N 1
ATOM 2081 C CA . THR A 1 280 ? 16.859 21.867 23.272 1.00 97.50 280 THR A CA 1
ATOM 2082 C C . THR A 1 280 ? 16.235 22.634 22.115 1.00 97.50 280 THR A C 1
ATOM 2084 O O . THR A 1 280 ? 16.564 22.345 20.963 1.00 97.50 280 THR A O 1
ATOM 2087 N N . ASP A 1 281 ? 15.401 23.628 22.409 1.00 95.56 281 ASP A N 1
ATOM 2088 C CA . ASP A 1 281 ? 14.896 24.604 21.453 1.00 95.56 281 ASP A CA 1
ATOM 2089 C C . ASP A 1 281 ? 15.209 26.021 21.951 1.00 95.56 281 ASP A C 1
ATOM 2091 O O . ASP A 1 281 ? 15.341 26.267 23.145 1.00 95.56 281 ASP A O 1
ATOM 2095 N N . GLY A 1 282 ? 15.406 26.954 21.021 1.00 94.44 282 GLY A N 1
ATOM 2096 C CA . GLY A 1 282 ? 15.635 28.358 21.364 1.00 94.44 282 GLY A CA 1
ATOM 2097 C C . GLY A 1 282 ? 16.804 28.631 22.331 1.00 94.44 282 GLY A C 1
ATOM 2098 O O . GLY A 1 282 ? 17.957 28.272 22.073 1.00 94.44 282 GLY A O 1
ATOM 2099 N N . ALA A 1 283 ? 16.527 29.410 23.374 1.00 95.75 283 ALA A N 1
ATOM 2100 C CA . ALA A 1 283 ? 17.484 29.965 24.323 1.00 95.75 283 ALA A CA 1
ATOM 2101 C C . ALA A 1 283 ? 17.046 29.834 25.790 1.00 95.75 283 ALA A C 1
ATOM 2103 O O . ALA A 1 283 ? 17.820 30.241 26.662 1.00 95.75 283 ALA A O 1
ATOM 2104 N N . THR A 1 284 ? 15.872 29.266 26.073 1.00 96.62 284 THR A N 1
ATOM 2105 C CA . THR A 1 284 ? 15.261 29.231 27.402 1.00 96.62 284 THR A CA 1
ATOM 2106 C C . THR A 1 284 ? 14.727 27.836 27.723 1.00 96.62 284 THR A C 1
ATOM 2108 O O . THR A 1 284 ? 14.025 27.240 26.928 1.00 96.62 284 THR A O 1
ATOM 2111 N N . LEU A 1 285 ? 15.023 27.322 28.916 1.00 97.56 285 LEU A N 1
ATOM 2112 C CA . LEU A 1 285 ? 14.400 26.117 29.475 1.00 97.56 285 LEU A CA 1
ATOM 2113 C C . LEU A 1 285 ? 13.659 26.450 30.768 1.00 97.56 285 LEU A C 1
ATOM 2115 O O . LEU A 1 285 ? 13.979 27.439 31.432 1.00 97.56 285 LEU A O 1
ATOM 2119 N N . VAL A 1 286 ? 12.716 25.599 31.164 1.00 98.44 286 VAL A N 1
ATOM 2120 C CA . VAL A 1 286 ? 12.084 25.670 32.489 1.00 98.44 286 VAL A CA 1
ATOM 2121 C C . VAL A 1 286 ? 12.960 24.931 33.490 1.00 98.44 286 VAL A C 1
ATOM 2123 O O . VAL A 1 286 ? 13.326 23.786 33.247 1.00 98.44 286 VAL A O 1
ATOM 2126 N N . ASN A 1 287 ? 13.262 25.552 34.626 1.00 98.06 287 ASN A N 1
ATOM 2127 C CA . ASN A 1 287 ? 14.031 24.991 35.730 1.00 98.06 287 ASN A CA 1
ATOM 2128 C C . ASN A 1 287 ? 13.199 24.986 37.017 1.00 98.06 287 ASN A C 1
ATOM 2130 O O . ASN A 1 287 ? 12.789 26.036 37.506 1.00 98.06 287 ASN A O 1
ATOM 2134 N N . PHE A 1 288 ? 13.010 23.808 37.602 1.00 98.38 288 PHE A N 1
ATOM 2135 C CA . PHE A 1 288 ? 12.388 23.631 38.908 1.00 98.38 288 PHE A CA 1
ATOM 2136 C C . PHE A 1 288 ? 13.440 23.384 39.987 1.00 98.38 288 PHE A C 1
ATOM 2138 O O . PHE A 1 288 ? 14.205 22.422 39.899 1.00 98.38 288 PHE A O 1
ATOM 2145 N N . ASN A 1 289 ? 13.408 24.202 41.042 1.00 97.00 289 ASN A N 1
ATOM 2146 C CA . ASN A 1 289 ? 14.427 24.318 42.093 1.00 97.00 289 ASN A CA 1
ATOM 2147 C C . ASN A 1 289 ? 14.520 23.141 43.100 1.00 97.00 289 ASN A C 1
ATOM 2149 O O . ASN A 1 289 ? 14.788 23.367 44.290 1.00 97.00 289 ASN A O 1
ATOM 2153 N N . SER A 1 290 ? 14.306 21.895 42.656 1.00 97.00 290 SER A N 1
ATOM 2154 C CA . SER A 1 290 ? 14.245 20.688 43.499 1.00 97.00 290 SER A CA 1
ATOM 2155 C C . SER A 1 290 ? 15.442 20.504 44.434 1.00 97.00 290 SER A C 1
ATOM 2157 O O . SER A 1 290 ? 15.282 20.005 45.552 1.00 97.00 290 SER A O 1
ATOM 2159 N N . HIS A 1 291 ? 16.629 20.935 44.000 1.00 96.19 291 HIS A N 1
ATOM 2160 C CA . HIS A 1 291 ? 17.868 20.853 44.766 1.00 96.19 291 HIS A CA 1
ATOM 2161 C C . HIS A 1 291 ? 17.846 21.712 46.033 1.00 96.19 291 HIS A C 1
ATOM 2163 O O . HIS A 1 291 ? 18.558 21.435 47.002 1.00 96.19 291 HIS A O 1
ATOM 2169 N N . THR A 1 292 ? 17.035 22.768 46.035 1.00 95.69 292 THR A N 1
ATOM 2170 C CA . THR A 1 292 ? 17.007 23.770 47.106 1.00 95.69 292 THR A CA 1
ATOM 2171 C C . THR A 1 292 ? 15.707 23.787 47.899 1.00 95.69 292 THR A C 1
ATOM 2173 O O . THR A 1 292 ? 15.745 24.118 49.087 1.00 95.69 292 THR A O 1
ATOM 2176 N N . CYS A 1 293 ? 14.578 23.416 47.290 1.00 95.25 293 CYS A N 1
ATOM 2177 C CA . CYS A 1 293 ? 13.297 23.345 47.986 1.00 95.25 293 CYS A CA 1
ATOM 2178 C C . CYS A 1 293 ? 13.166 22.067 48.841 1.00 95.25 293 CYS A C 1
ATOM 2180 O O . CYS A 1 293 ? 14.004 21.157 48.816 1.00 95.25 293 CYS A O 1
ATOM 2182 N N . ALA A 1 294 ? 12.158 22.036 49.716 1.00 96.44 294 ALA A N 1
ATOM 2183 C CA . ALA A 1 294 ? 11.995 20.951 50.678 1.00 96.44 294 ALA A CA 1
ATOM 2184 C C . ALA A 1 294 ? 11.359 19.702 50.043 1.00 96.44 294 ALA A C 1
ATOM 2186 O O . ALA A 1 294 ? 10.675 19.767 49.024 1.00 96.44 294 ALA A O 1
ATOM 2187 N N . ASN A 1 295 ? 11.545 18.543 50.689 1.00 96.06 295 ASN A N 1
ATOM 2188 C CA . ASN A 1 295 ? 10.897 17.299 50.268 1.00 96.06 295 ASN A CA 1
ATOM 2189 C C . ASN A 1 295 ? 9.374 17.471 50.196 1.00 96.06 295 ASN A C 1
ATOM 2191 O O . ASN A 1 295 ? 8.745 17.791 51.209 1.00 96.06 295 ASN A O 1
ATOM 2195 N N . GLY A 1 296 ? 8.781 17.164 49.048 1.00 95.75 296 GLY A N 1
ATOM 2196 C CA . GLY A 1 296 ? 7.342 17.247 48.828 1.00 95.75 296 GLY A CA 1
ATOM 2197 C C . GLY A 1 296 ? 6.824 18.639 48.463 1.00 95.75 296 GLY A C 1
ATOM 2198 O O . GLY A 1 296 ? 5.605 18.770 48.314 1.00 95.75 296 GLY A O 1
ATOM 2199 N N . ASP A 1 297 ? 7.706 19.632 48.296 1.00 97.75 297 ASP A N 1
ATOM 2200 C CA . ASP A 1 297 ? 7.359 20.934 47.720 1.00 97.75 297 ASP A CA 1
ATOM 2201 C C . ASP A 1 297 ? 6.919 20.764 46.257 1.00 97.75 297 ASP A C 1
ATOM 2203 O O . ASP A 1 297 ? 7.420 19.895 45.533 1.00 97.75 297 ASP A O 1
ATOM 2207 N N . GLN A 1 298 ? 5.925 21.557 45.849 1.00 98.25 298 GLN A N 1
ATOM 2208 C CA . GLN A 1 298 ? 5.219 21.410 44.579 1.00 98.25 298 GLN A CA 1
ATOM 2209 C C . GLN A 1 298 ? 4.826 22.755 43.978 1.00 98.25 298 GLN A C 1
ATOM 2211 O O . GLN A 1 298 ? 4.244 23.598 44.664 1.00 98.25 298 GLN A O 1
ATOM 2216 N N . ILE A 1 299 ? 5.038 22.886 42.672 1.00 98.31 299 ILE A N 1
ATOM 2217 C CA . ILE A 1 299 ? 4.574 24.006 41.847 1.00 98.31 299 ILE A CA 1
ATOM 2218 C C . I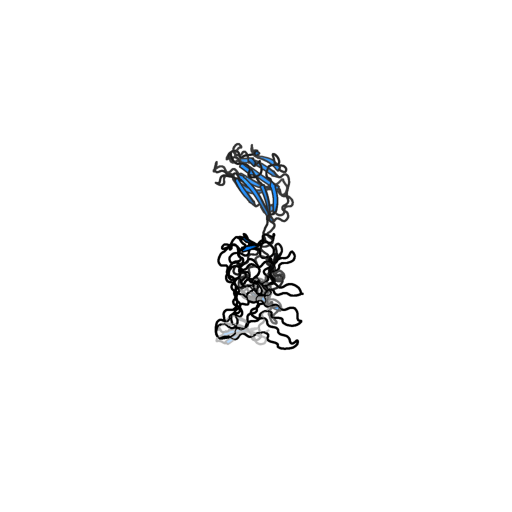LE A 1 299 ? 4.017 23.463 40.534 1.00 98.31 299 ILE A C 1
ATOM 2220 O O . ILE A 1 299 ? 4.485 22.441 40.021 1.00 98.31 299 ILE A O 1
ATOM 2224 N N . GLN A 1 300 ? 2.978 24.111 40.016 1.00 98.25 300 GLN A N 1
ATOM 2225 C CA . GLN A 1 300 ? 2.341 23.735 38.761 1.00 98.25 300 GLN A CA 1
ATOM 2226 C C . GLN A 1 300 ? 2.535 24.833 37.716 1.00 98.25 300 GLN A C 1
ATOM 2228 O O . GLN A 1 300 ? 2.118 25.964 37.944 1.00 98.25 300 GLN A O 1
ATOM 2233 N N . LEU A 1 301 ? 3.111 24.470 36.569 1.00 98.38 301 LEU A N 1
ATOM 2234 C CA . LEU A 1 301 ? 3.124 25.289 35.358 1.00 98.38 301 LEU A CA 1
ATOM 2235 C C . LEU A 1 301 ? 1.928 24.883 34.497 1.00 98.38 301 LEU A C 1
ATOM 2237 O O . LEU A 1 301 ? 1.856 23.739 34.049 1.00 98.38 301 LEU A O 1
ATOM 2241 N N . GLU A 1 302 ? 0.970 25.782 34.297 1.00 98.00 302 GLU A N 1
ATOM 2242 C CA . GLU A 1 302 ? -0.314 25.473 33.663 1.00 98.00 302 GLU A CA 1
ATOM 2243 C C . GLU A 1 302 ? -0.696 26.447 32.554 1.00 98.00 302 GLU A C 1
ATOM 2245 O O . GLU A 1 302 ? -0.489 27.653 32.659 1.00 98.00 302 GLU A O 1
ATOM 2250 N N . GLN A 1 303 ? -1.305 25.927 31.489 1.00 97.81 303 GLN A N 1
ATOM 2251 C CA . GLN A 1 303 ? -1.861 26.770 30.440 1.00 97.81 303 GLN A CA 1
ATOM 2252 C C . GLN A 1 303 ? -3.056 27.585 30.949 1.00 97.81 303 GLN A C 1
ATOM 2254 O O . GLN A 1 303 ? -3.972 27.061 31.579 1.00 97.81 303 GLN A O 1
ATOM 2259 N N . THR A 1 304 ? -3.098 28.860 30.570 1.00 95.94 304 THR A N 1
ATOM 2260 C CA . THR A 1 304 ? -4.248 29.763 30.739 1.00 95.94 304 THR A CA 1
ATOM 2261 C C . THR A 1 304 ? -5.086 29.889 29.465 1.00 95.94 304 THR A C 1
ATOM 2263 O O . THR A 1 304 ? -6.188 30.438 29.496 1.00 95.94 304 THR A O 1
ATOM 2266 N N . SER A 1 305 ? -4.590 29.360 28.342 1.00 93.62 305 SER A N 1
ATOM 2267 C CA . SER A 1 305 ? -5.283 29.308 27.051 1.00 93.62 305 SER A CA 1
ATOM 2268 C C . SER A 1 305 ? -5.477 27.861 26.600 1.00 93.62 305 SER A C 1
ATOM 2270 O O . SER A 1 305 ? -4.537 27.074 26.618 1.00 93.62 305 SER A O 1
ATOM 2272 N N . SER A 1 306 ? -6.695 27.509 26.189 1.00 96.44 306 SER A N 1
ATOM 2273 C CA . SER A 1 306 ? -7.021 26.160 25.714 1.00 96.44 306 SER A CA 1
ATOM 2274 C C . SER A 1 306 ? -6.728 25.972 24.230 1.00 96.44 306 SER A C 1
ATOM 2276 O O . SER A 1 306 ? -6.856 26.915 23.448 1.00 96.44 306 SER A O 1
ATOM 2278 N N . PHE A 1 307 ? -6.540 24.722 23.821 1.00 97.25 307 PHE A N 1
ATOM 2279 C CA . PHE A 1 307 ? -6.643 24.277 22.430 1.00 97.25 307 PHE A CA 1
ATOM 2280 C C . PHE A 1 307 ? -7.747 23.216 22.278 1.00 97.25 307 PHE A C 1
ATOM 2282 O O . PHE A 1 307 ? -8.327 22.757 23.264 1.00 97.25 307 PHE A O 1
ATOM 2289 N N . SER A 1 308 ? -8.074 22.851 21.036 1.00 96.81 308 SER A N 1
ATOM 2290 C CA . SER A 1 308 ? -9.112 21.859 20.735 1.00 96.81 308 SER A CA 1
ATOM 2291 C C . SER A 1 308 ? -8.505 20.527 20.306 1.00 96.81 308 SER A C 1
ATOM 2293 O O . SER A 1 308 ? -7.572 20.486 19.509 1.00 96.81 308 SER A O 1
ATOM 2295 N N . THR A 1 309 ? -9.091 19.434 20.790 1.00 96.38 309 THR A N 1
ATOM 2296 C CA . THR A 1 309 ? -8.815 18.060 20.355 1.00 96.38 309 THR A CA 1
ATOM 2297 C C . THR A 1 309 ? -10.015 17.430 19.639 1.00 96.38 309 THR A C 1
ATOM 2299 O O . THR A 1 309 ? -10.072 16.210 19.480 1.00 96.38 309 THR A O 1
ATOM 2302 N N . VAL A 1 310 ? -10.985 18.236 19.183 1.00 94.44 310 VAL A N 1
ATOM 2303 C CA . VAL A 1 310 ? -12.145 17.760 18.406 1.00 94.44 310 VAL A CA 1
ATOM 2304 C C . VAL A 1 310 ? -11.674 17.050 17.137 1.00 94.44 310 VAL A C 1
ATOM 2306 O O . VAL A 1 310 ? -10.868 17.584 16.382 1.00 94.44 310 VAL A O 1
ATOM 2309 N N . GLY A 1 311 ? -12.193 15.843 16.906 1.00 89.62 311 GLY A N 1
ATOM 2310 C CA . GLY A 1 311 ? -11.806 14.993 15.774 1.00 89.62 311 GLY A CA 1
ATOM 2311 C C . GLY A 1 311 ? -10.608 14.071 16.035 1.00 89.62 311 GLY A C 1
ATOM 2312 O O . GLY A 1 311 ? -10.348 13.189 15.219 1.00 89.62 311 GLY A O 1
ATOM 2313 N N . TYR A 1 312 ? -9.930 14.206 17.179 1.00 90.81 312 TYR A N 1
ATOM 2314 C CA . TYR A 1 312 ? -8.803 13.355 17.567 1.00 90.81 312 TYR A CA 1
ATOM 2315 C C . TYR A 1 312 ? -9.206 12.385 18.681 1.00 90.81 312 TYR A C 1
ATOM 2317 O O . TYR A 1 312 ? -9.883 12.758 19.644 1.00 90.81 312 TYR A O 1
ATOM 2325 N N . ASN A 1 313 ? -8.794 11.125 18.552 1.00 89.19 313 ASN A N 1
ATOM 2326 C CA . ASN A 1 313 ? -9.103 10.051 19.502 1.00 89.19 313 ASN A CA 1
ATOM 2327 C C . ASN A 1 313 ? -7.856 9.525 20.237 1.00 89.19 313 ASN A C 1
ATOM 2329 O O . ASN A 1 313 ? -7.958 8.597 21.042 1.00 89.19 313 ASN A O 1
ATOM 2333 N N . LEU A 1 314 ? -6.695 10.100 19.944 1.00 90.75 314 LEU A N 1
ATOM 2334 C CA . LEU A 1 314 ? -5.447 9.884 20.649 1.00 90.75 314 LEU A CA 1
ATOM 2335 C C . LEU A 1 314 ? -4.691 11.212 20.655 1.00 90.75 314 LEU A C 1
ATOM 2337 O O . LEU A 1 314 ? -4.456 11.811 19.606 1.00 90.75 314 LEU A O 1
ATOM 2341 N N . VAL A 1 315 ? -4.336 11.676 21.849 1.00 95.25 315 VAL A N 1
ATOM 2342 C CA . VAL A 1 315 ? -3.607 12.927 22.057 1.00 95.25 315 VAL A CA 1
ATOM 2343 C C . VAL A 1 315 ? -2.351 12.606 22.853 1.00 95.25 315 VAL A C 1
ATOM 2345 O O . VAL A 1 315 ? -2.432 11.982 23.913 1.00 95.25 315 VAL A O 1
ATOM 2348 N N . ILE A 1 316 ? -1.193 13.005 22.335 1.00 96.75 316 ILE A N 1
ATOM 2349 C CA . ILE A 1 316 ? 0.111 12.745 22.948 1.00 96.75 316 ILE A CA 1
ATOM 2350 C C . ILE A 1 316 ? 0.808 14.079 23.192 1.00 96.75 316 ILE A C 1
ATOM 2352 O O . ILE A 1 316 ? 0.871 14.919 22.296 1.00 96.75 316 ILE A O 1
ATOM 2356 N N . VAL A 1 317 ? 1.318 14.266 24.406 1.00 98.38 317 VAL A N 1
ATOM 2357 C CA . VAL A 1 317 ? 2.187 15.382 24.778 1.00 98.38 317 VAL A CA 1
ATOM 2358 C C . VAL A 1 317 ? 3.625 14.894 24.714 1.00 98.38 317 VAL A C 1
ATOM 2360 O O . VAL A 1 317 ? 3.982 13.932 25.390 1.00 98.38 317 VAL A O 1
ATOM 2363 N N . TYR A 1 318 ? 4.429 15.569 23.910 1.00 98.38 318 TYR A N 1
ATOM 2364 C CA . TYR A 1 318 ? 5.874 15.442 23.875 1.00 98.38 318 TYR A CA 1
ATOM 2365 C C . TYR A 1 318 ? 6.485 16.646 24.575 1.00 98.38 318 TYR A C 1
ATOM 2367 O O . TYR A 1 318 ? 5.947 17.747 24.464 1.00 98.38 318 TYR A O 1
ATOM 2375 N N . PHE A 1 319 ? 7.567 16.440 25.306 1.00 98.62 319 PHE A N 1
ATOM 2376 C CA . PHE A 1 319 ? 8.405 17.507 25.843 1.00 98.62 319 PHE A CA 1
ATOM 2377 C C . PHE A 1 319 ? 9.790 16.938 26.111 1.00 98.62 319 PHE A C 1
ATOM 2379 O O . PHE A 1 319 ? 9.921 15.762 26.443 1.00 98.62 319 PHE A O 1
ATOM 2386 N N . ASP A 1 320 ? 10.817 17.755 25.972 1.00 98.62 320 ASP A N 1
ATOM 2387 C CA . ASP A 1 320 ? 12.172 17.360 26.311 1.00 98.62 320 ASP A CA 1
ATOM 2388 C C . ASP A 1 320 ? 12.371 17.513 27.823 1.00 98.62 320 ASP A C 1
ATOM 2390 O O . ASP A 1 320 ? 11.965 18.509 28.419 1.00 98.62 320 ASP A O 1
ATOM 2394 N N . MET A 1 321 ? 12.957 16.504 28.467 1.00 98.31 321 MET A N 1
ATOM 2395 C CA . MET A 1 321 ? 13.298 16.495 29.886 1.00 98.31 321 MET A CA 1
ATOM 2396 C C . MET A 1 321 ? 14.775 16.141 30.055 1.00 98.31 321 MET A C 1
ATOM 2398 O O . MET A 1 321 ? 15.300 15.231 29.409 1.00 98.31 321 MET A O 1
ATOM 2402 N N . LEU A 1 322 ? 15.476 16.886 30.910 1.00 97.88 322 LEU A N 1
ATOM 2403 C CA . LEU A 1 322 ? 16.868 16.588 31.228 1.00 97.88 322 LEU A CA 1
ATOM 2404 C C . LEU A 1 322 ? 16.932 15.498 32.301 1.00 97.88 322 LEU A C 1
ATOM 2406 O O . LEU A 1 322 ? 16.425 15.690 33.409 1.00 97.88 322 LEU A O 1
ATOM 2410 N N . HIS A 1 323 ? 17.623 14.403 31.993 1.00 97.31 323 HIS A N 1
ATOM 2411 C CA . HIS A 1 323 ? 17.906 13.334 32.946 1.00 97.31 323 HIS A CA 1
ATOM 2412 C C . HIS A 1 323 ? 19.341 13.396 33.455 1.00 97.31 323 HIS A C 1
ATOM 2414 O O . HIS A 1 323 ? 20.267 13.819 32.751 1.00 97.31 323 HIS A O 1
ATOM 2420 N N . ASP A 1 324 ? 19.536 12.929 34.686 1.00 94.31 324 ASP A N 1
ATOM 2421 C CA . ASP A 1 324 ? 20.857 12.715 35.255 1.00 94.31 324 ASP A CA 1
ATOM 2422 C C . ASP A 1 324 ? 20.886 11.560 36.266 1.00 94.31 324 ASP A C 1
ATOM 2424 O O . ASP A 1 324 ? 19.902 11.202 36.927 1.00 94.31 324 ASP A O 1
ATOM 2428 N N . THR A 1 325 ? 22.066 10.960 36.403 1.00 94.94 325 THR A N 1
ATOM 2429 C CA . THR A 1 325 ? 22.274 9.781 37.247 1.00 94.94 325 THR A CA 1
ATOM 2430 C C . THR A 1 325 ? 22.527 10.095 38.723 1.00 94.94 325 THR A C 1
ATOM 2432 O O . THR A 1 325 ? 22.640 9.158 39.518 1.00 94.94 325 THR A O 1
ATOM 2435 N N . ASP A 1 326 ? 22.639 11.369 39.108 1.00 93.38 326 ASP A N 1
ATOM 2436 C CA . ASP A 1 326 ? 22.881 11.737 40.500 1.00 93.38 326 ASP A CA 1
ATOM 2437 C C . ASP A 1 326 ? 21.598 11.575 41.330 1.00 93.38 326 ASP A C 1
ATOM 2439 O O . ASP A 1 326 ? 20.479 11.509 40.812 1.00 93.38 326 ASP A O 1
ATOM 2443 N N . TYR A 1 327 ? 21.764 11.472 42.653 1.00 93.00 327 TYR A N 1
ATOM 2444 C CA . TYR A 1 327 ? 20.661 11.331 43.612 1.00 93.00 327 TYR A CA 1
ATOM 2445 C C . TYR A 1 327 ? 19.656 10.217 43.252 1.00 93.00 327 TYR A C 1
ATOM 2447 O O . TYR A 1 327 ? 18.448 10.403 43.344 1.00 93.00 327 TYR A O 1
ATOM 2455 N N . SER A 1 328 ? 20.137 9.028 42.876 1.00 90.62 328 SER A N 1
ATOM 2456 C CA . SER A 1 328 ? 19.305 7.903 42.399 1.00 90.62 328 SER A CA 1
ATOM 2457 C C . SER A 1 328 ? 18.266 7.353 43.393 1.00 90.62 328 SER A C 1
ATOM 2459 O O . SER A 1 328 ? 17.411 6.553 43.019 1.00 90.62 328 SER A O 1
ATOM 2461 N N . GLY A 1 329 ? 18.328 7.753 44.668 1.00 88.69 329 GLY A N 1
ATOM 2462 C CA . GLY A 1 329 ? 17.308 7.452 45.681 1.00 88.69 329 GLY A CA 1
ATOM 2463 C C . GLY A 1 329 ? 16.220 8.525 45.823 1.00 88.69 329 GLY A C 1
ATOM 2464 O O . GLY A 1 329 ? 15.281 8.333 46.597 1.00 88.69 329 GLY A O 1
ATOM 2465 N N . ASN A 1 330 ? 16.353 9.646 45.113 1.00 93.25 330 ASN A N 1
ATOM 2466 C CA . ASN A 1 330 ? 15.498 10.822 45.185 1.00 93.25 330 ASN A CA 1
ATOM 2467 C C . ASN A 1 330 ? 14.748 10.962 43.855 1.00 93.25 330 ASN A C 1
ATOM 2469 O O . ASN A 1 330 ? 15.320 11.318 42.825 1.00 93.25 330 ASN A O 1
ATOM 2473 N N . ASN A 1 331 ? 13.456 10.644 43.886 1.00 91.25 331 ASN A N 1
ATOM 2474 C CA . ASN A 1 331 ? 12.626 10.528 42.690 1.00 91.25 331 ASN A CA 1
ATOM 2475 C C . ASN A 1 331 ? 11.885 11.834 42.386 1.00 91.25 331 ASN A C 1
ATOM 2477 O O . ASN A 1 331 ? 10.650 11.841 42.357 1.00 91.25 331 ASN A O 1
ATOM 2481 N N . ASP A 1 332 ? 12.628 12.927 42.187 1.00 96.75 332 ASP A N 1
ATOM 2482 C CA . ASP A 1 332 ? 12.055 14.173 41.666 1.00 96.75 332 ASP A CA 1
ATOM 2483 C C . ASP A 1 332 ? 11.317 13.865 40.364 1.00 96.75 332 ASP A C 1
ATOM 2485 O O . ASP A 1 332 ? 11.786 13.066 39.542 1.00 96.75 332 ASP A O 1
ATOM 2489 N N . LYS A 1 333 ? 10.119 14.421 40.209 1.00 97.31 333 LYS A N 1
ATOM 2490 C CA . LYS A 1 333 ? 9.247 14.040 39.101 1.00 97.31 333 LYS A CA 1
ATOM 2491 C C . LYS A 1 333 ? 8.373 15.177 38.609 1.00 97.31 333 LYS A C 1
ATOM 2493 O O . LYS A 1 333 ? 7.921 16.018 39.388 1.00 97.31 333 LYS A O 1
ATOM 2498 N N . VAL A 1 334 ? 8.060 15.102 37.326 1.00 98.44 334 VAL A N 1
ATOM 2499 C CA . VAL A 1 334 ? 7.059 15.917 36.652 1.00 98.44 334 VAL A CA 1
ATOM 2500 C C . VAL A 1 334 ? 5.831 15.050 36.414 1.00 98.44 334 VAL A C 1
ATOM 2502 O O . VAL A 1 334 ? 5.913 13.965 35.843 1.00 98.44 334 VAL A O 1
ATOM 2505 N N . VAL A 1 335 ? 4.668 15.505 36.867 1.00 98.56 335 VAL A N 1
ATOM 2506 C CA . VAL A 1 335 ? 3.388 14.878 36.534 1.00 98.56 335 VAL A CA 1
ATOM 2507 C C . VAL A 1 335 ? 2.737 15.702 35.435 1.00 98.56 335 VAL A C 1
ATOM 2509 O O . VAL A 1 335 ? 2.360 16.849 35.667 1.00 98.56 335 VAL A O 1
ATOM 2512 N N . VAL A 1 336 ? 2.574 15.109 34.253 1.00 98.75 336 VAL A N 1
ATOM 2513 C CA . VAL A 1 336 ? 1.796 15.717 33.169 1.00 98.75 336 VAL A CA 1
ATOM 2514 C C . VAL A 1 336 ? 0.322 15.609 33.525 1.00 98.75 336 VAL A C 1
ATOM 2516 O O . VAL A 1 336 ? -0.171 14.533 33.885 1.00 98.75 336 VAL A O 1
ATOM 2519 N N . ARG A 1 337 ? -0.393 16.727 33.442 1.00 98.38 337 ARG A N 1
ATOM 2520 C CA . ARG A 1 337 ? -1.811 16.837 33.781 1.00 98.38 337 ARG A CA 1
ATOM 2521 C C . ARG A 1 337 ? -2.578 17.481 32.640 1.00 98.38 337 ARG A C 1
ATOM 2523 O O . ARG A 1 337 ? -2.017 18.229 31.847 1.00 98.38 337 ARG A O 1
ATOM 2530 N N . TYR A 1 338 ? -3.875 17.206 32.589 1.00 98.50 338 TYR A N 1
ATOM 2531 C CA . TYR A 1 338 ? -4.785 17.851 31.651 1.00 98.50 338 TYR A CA 1
ATOM 2532 C C . TYR A 1 338 ? -6.057 18.333 32.347 1.00 98.50 338 TYR A C 1
ATOM 2534 O O . TYR A 1 338 ? -6.483 17.771 33.363 1.00 98.50 338 TYR A O 1
ATOM 2542 N N . SER A 1 339 ? -6.682 19.358 31.777 1.00 98.31 339 SER A N 1
ATOM 2543 C CA . SER A 1 339 ? -7.978 19.875 32.210 1.00 98.31 339 SER A CA 1
ATOM 2544 C C . SER A 1 339 ? -8.871 20.155 31.006 1.00 98.31 339 SER A C 1
ATOM 2546 O O . SER A 1 339 ? -8.389 20.573 29.957 1.00 98.31 339 SER A O 1
ATOM 2548 N N . THR A 1 340 ? -10.175 19.936 31.158 1.00 97.81 340 THR A N 1
ATOM 2549 C CA . THR A 1 340 ? -11.190 20.281 30.147 1.00 97.81 340 THR A CA 1
ATOM 2550 C C . THR A 1 340 ? -11.949 21.566 30.480 1.00 97.81 340 THR A C 1
ATOM 2552 O O . THR A 1 340 ? -12.754 22.033 29.675 1.00 97.81 340 THR A O 1
ATOM 2555 N N . ASP A 1 341 ? -11.715 22.131 31.669 1.00 96.00 341 ASP A N 1
ATOM 2556 C CA . ASP A 1 341 ? -12.375 23.342 32.172 1.00 96.00 341 ASP A CA 1
ATOM 2557 C C . ASP A 1 341 ? -11.396 24.425 32.668 1.00 96.00 341 ASP A C 1
ATOM 2559 O O . ASP A 1 341 ? -11.827 25.532 32.984 1.00 96.00 341 ASP A O 1
ATOM 2563 N N . GLY A 1 342 ? -10.092 24.126 32.711 1.00 95.12 342 GLY A N 1
ATOM 2564 C CA . GLY A 1 342 ? -9.039 25.035 33.174 1.00 95.12 342 GLY A CA 1
ATOM 2565 C C . GLY A 1 342 ? -8.955 25.174 34.699 1.00 95.12 342 GLY A C 1
ATOM 2566 O O . GLY A 1 342 ? -8.248 26.045 35.191 1.00 95.12 342 GLY A O 1
ATOM 2567 N N . THR A 1 343 ? -9.685 24.353 35.461 1.00 93.12 343 THR A N 1
ATOM 2568 C CA . THR A 1 343 ? -9.771 24.444 36.931 1.00 93.12 343 THR A CA 1
ATOM 2569 C C . THR A 1 343 ? -9.579 23.101 37.636 1.00 93.12 343 THR A C 1
ATOM 2571 O O . THR A 1 343 ? -8.955 23.039 38.696 1.00 93.12 343 THR A O 1
ATOM 2574 N N . VAL A 1 344 ? -10.088 22.007 37.063 1.00 95.69 344 VAL A N 1
ATOM 2575 C CA . VAL A 1 344 ? -9.944 20.647 37.587 1.00 95.69 344 VAL A CA 1
ATOM 2576 C C . VAL A 1 344 ? -8.878 19.915 36.781 1.00 95.69 344 VAL A C 1
ATOM 2578 O O . VAL A 1 344 ? -9.034 19.692 35.581 1.00 95.69 344 VAL A O 1
ATOM 2581 N N . TRP A 1 345 ? -7.800 19.515 37.455 1.00 97.38 345 TRP A N 1
ATOM 2582 C CA . TRP A 1 345 ? -6.628 18.896 36.833 1.00 97.38 345 TRP A CA 1
ATOM 2583 C C . TRP A 1 345 ? -6.567 17.384 37.070 1.00 97.38 345 TRP A C 1
ATOM 2585 O O . TRP A 1 345 ? -6.483 16.916 38.210 1.00 97.38 345 TRP A O 1
ATOM 2595 N N . ASN A 1 346 ? -6.539 16.617 35.982 1.00 97.75 346 ASN A N 1
ATOM 2596 C CA . ASN A 1 346 ? -6.417 15.161 35.977 1.00 97.75 346 ASN A CA 1
ATOM 2597 C C . ASN A 1 346 ? -4.978 14.747 35.654 1.00 97.75 346 ASN A C 1
ATOM 2599 O O . ASN A 1 346 ? -4.363 15.311 34.754 1.00 97.75 346 ASN A O 1
ATOM 2603 N N . ASN A 1 347 ? -4.443 13.740 36.347 1.00 98.00 347 ASN A N 1
ATOM 2604 C CA . ASN A 1 347 ? -3.087 13.243 36.089 1.00 98.00 347 ASN A CA 1
ATOM 2605 C C . ASN A 1 347 ? -3.081 12.318 34.864 1.00 98.00 347 ASN A C 1
ATOM 2607 O O . ASN A 1 347 ? -3.903 11.404 34.788 1.00 98.00 347 ASN A O 1
ATOM 2611 N N . ALA A 1 348 ? -2.145 12.536 33.939 1.00 97.56 348 ALA A N 1
ATOM 2612 C CA . ALA A 1 348 ? -1.934 11.694 32.763 1.00 97.56 348 ALA A CA 1
ATOM 2613 C C . ALA A 1 348 ? -0.810 10.675 33.000 1.00 97.56 348 ALA A C 1
ATOM 2615 O O . ALA A 1 348 ? -1.062 9.473 33.000 1.00 97.56 348 ALA A O 1
ATOM 2616 N N . ALA A 1 349 ? 0.409 11.148 33.262 1.00 98.00 349 ALA A N 1
ATOM 2617 C CA . ALA A 1 349 ? 1.569 10.301 33.534 1.00 98.00 349 ALA A CA 1
ATOM 2618 C C . ALA A 1 349 ? 2.569 10.999 34.464 1.00 98.00 349 ALA A C 1
ATOM 2620 O O . ALA A 1 349 ? 2.451 12.190 34.745 1.00 98.00 349 ALA A O 1
ATOM 2621 N N . THR A 1 350 ? 3.531 10.234 34.975 1.00 98.06 350 THR A N 1
ATOM 2622 C CA . THR A 1 350 ? 4.640 10.719 35.806 1.00 98.06 350 THR A CA 1
ATOM 2623 C C . THR A 1 350 ? 5.950 10.422 35.092 1.00 98.06 350 THR A C 1
ATOM 2625 O O . THR A 1 350 ? 6.220 9.257 34.812 1.00 98.06 350 THR A O 1
ATOM 2628 N N . CYS A 1 351 ? 6.752 11.455 34.864 1.00 97.56 351 CYS A N 1
ATOM 2629 C CA . CYS A 1 351 ? 8.103 11.377 34.320 1.00 97.56 351 CYS A CA 1
ATOM 2630 C C . CYS A 1 351 ? 9.089 11.675 35.455 1.00 97.56 351 CYS A C 1
ATOM 2632 O O . CYS A 1 351 ? 8.923 12.653 36.188 1.00 97.56 351 CYS A O 1
ATOM 2634 N N . PHE A 1 352 ? 10.069 10.800 35.661 1.00 97.31 352 PHE A N 1
ATOM 2635 C CA . PHE A 1 352 ? 11.057 10.951 36.729 1.00 97.31 352 PHE A CA 1
ATOM 2636 C C . PHE A 1 352 ? 12.311 11.621 36.179 1.00 97.31 352 PHE A C 1
ATOM 2638 O O . PHE A 1 352 ? 12.784 11.256 35.109 1.00 97.31 352 PHE A O 1
ATOM 2645 N N . ARG A 1 353 ? 12.901 12.535 36.953 1.00 96.12 353 ARG A N 1
ATOM 2646 C CA . ARG A 1 353 ? 14.222 13.100 36.644 1.00 96.12 353 ARG A CA 1
ATOM 2647 C C . ARG A 1 353 ? 15.268 11.998 36.496 1.00 96.12 353 ARG A C 1
ATOM 2649 O O . ARG A 1 353 ? 16.024 11.980 35.533 1.00 96.12 353 ARG A O 1
ATOM 2656 N N . HIS A 1 354 ? 15.289 11.069 37.451 1.00 94.44 354 HIS A N 1
ATOM 2657 C CA . HIS A 1 354 ? 16.192 9.928 37.425 1.00 94.44 354 HIS A CA 1
ATOM 2658 C C . HIS A 1 354 ? 15.545 8.716 36.750 1.00 94.44 354 HIS A C 1
ATOM 2660 O O . HIS A 1 354 ? 14.660 8.078 37.323 1.00 94.44 354 HIS A O 1
ATOM 2666 N N . ASP A 1 355 ? 16.046 8.360 35.573 1.00 93.12 355 ASP A N 1
ATOM 2667 C CA . ASP A 1 355 ? 15.654 7.176 34.797 1.00 93.12 355 ASP A CA 1
ATOM 2668 C C . ASP A 1 355 ? 16.835 6.203 34.556 1.00 93.12 355 ASP A C 1
ATOM 2670 O O . ASP A 1 355 ? 16.668 5.128 33.979 1.00 93.12 355 ASP A O 1
ATOM 2674 N N . GLY A 1 356 ? 18.034 6.563 35.031 1.00 92.81 356 GLY A N 1
ATOM 2675 C CA . GLY A 1 356 ? 19.285 5.839 34.801 1.00 92.81 356 GLY A CA 1
ATOM 2676 C C . GLY A 1 356 ? 20.111 6.346 33.612 1.00 92.81 356 GLY A C 1
ATOM 2677 O O . GLY A 1 356 ? 21.173 5.778 33.346 1.00 92.81 356 GLY A O 1
ATOM 2678 N N . THR A 1 357 ? 19.669 7.402 32.927 1.00 95.19 357 THR A N 1
ATOM 2679 C CA . THR A 1 357 ? 20.369 8.049 31.810 1.00 95.19 357 THR A CA 1
ATOM 2680 C C . THR A 1 357 ? 20.845 9.464 32.169 1.00 95.19 357 THR A C 1
ATOM 2682 O O . THR A 1 357 ? 20.576 9.980 33.256 1.00 95.19 357 THR A O 1
ATOM 2685 N N . THR A 1 358 ? 21.639 10.064 31.275 1.00 95.69 358 THR A N 1
ATOM 2686 C CA . THR A 1 358 ? 22.156 11.430 31.419 1.00 95.69 358 THR A CA 1
ATOM 2687 C C . THR A 1 358 ? 22.005 12.178 30.100 1.00 95.69 358 THR A C 1
ATOM 2689 O O . THR A 1 358 ? 22.457 11.684 29.065 1.00 95.69 358 THR A O 1
ATOM 2692 N N . GLY A 1 359 ? 21.461 13.392 30.153 1.00 96.94 359 GLY A N 1
ATOM 2693 C CA . GLY A 1 359 ? 21.236 14.258 28.996 1.00 96.94 359 GLY A CA 1
ATOM 2694 C C . GLY A 1 359 ? 19.753 14.446 28.680 1.00 96.94 359 GLY A C 1
ATOM 2695 O O . GLY A 1 359 ? 18.885 13.916 29.370 1.00 96.94 359 GLY A O 1
ATOM 2696 N N . TRP A 1 360 ? 19.473 15.261 27.665 1.00 98.25 360 TRP A N 1
ATOM 2697 C CA . TRP A 1 360 ? 18.110 15.518 27.209 1.00 98.25 360 TRP A CA 1
ATOM 2698 C C . TRP A 1 360 ? 17.508 14.281 26.555 1.00 98.25 360 TRP A C 1
ATOM 2700 O O . TRP A 1 360 ? 18.149 13.644 25.713 1.00 98.25 360 TRP A O 1
ATOM 2710 N N . SER A 1 361 ? 16.269 13.976 26.917 1.00 97.75 361 SER A N 1
ATOM 2711 C CA . SER A 1 361 ? 15.456 12.972 26.247 1.00 97.75 361 SER A CA 1
ATOM 2712 C C . SER A 1 361 ? 14.032 13.493 26.064 1.00 97.75 361 SER A C 1
ATOM 2714 O O . SER A 1 361 ? 13.544 14.268 26.883 1.00 97.75 361 SER A O 1
ATOM 2716 N N . THR A 1 362 ? 13.373 13.092 24.979 1.00 98.06 362 THR A N 1
ATOM 2717 C CA . THR A 1 362 ? 11.977 13.459 24.739 1.00 98.06 362 THR A CA 1
ATOM 2718 C C . THR A 1 362 ? 11.058 12.496 25.479 1.00 98.06 362 THR A C 1
ATOM 2720 O O . THR A 1 362 ? 10.970 11.311 25.146 1.00 98.06 362 THR A O 1
ATOM 2723 N N . GLU A 1 363 ? 10.316 13.023 26.440 1.00 98.00 363 GLU A N 1
ATOM 2724 C CA . GLU A 1 363 ? 9.233 12.330 27.115 1.00 98.00 363 GLU A CA 1
ATOM 2725 C C . GLU A 1 363 ? 7.998 12.278 26.214 1.00 98.00 363 GLU A C 1
ATOM 2727 O O . GLU A 1 363 ? 7.648 13.251 25.546 1.00 98.00 363 GLU A O 1
ATOM 2732 N N . SER A 1 364 ? 7.314 11.131 26.196 1.00 97.31 364 SER A N 1
ATOM 2733 C CA . SER A 1 364 ? 6.089 10.935 25.411 1.00 97.31 364 SER A CA 1
ATOM 2734 C C . SER A 1 364 ? 4.947 10.472 26.309 1.00 97.31 364 SER A C 1
ATOM 2736 O O . SER A 1 364 ? 4.920 9.351 26.819 1.00 97.31 364 SER A O 1
ATOM 2738 N N . VAL A 1 365 ? 3.970 11.353 26.515 1.00 98.06 365 VAL A N 1
ATOM 2739 C CA . VAL A 1 365 ? 2.844 11.116 27.415 1.00 98.06 365 VAL A CA 1
ATOM 2740 C C . VAL A 1 365 ? 1.546 11.056 26.631 1.00 98.06 365 VAL A C 1
ATOM 2742 O O . VAL A 1 365 ? 1.012 12.063 26.173 1.00 98.06 365 VAL A O 1
ATOM 2745 N N . THR A 1 366 ? 0.996 9.849 26.520 1.00 97.25 366 THR A N 1
ATOM 2746 C CA . THR A 1 366 ? -0.364 9.655 26.008 1.00 97.25 366 THR A CA 1
ATOM 2747 C C . THR A 1 366 ? -1.376 10.143 27.040 1.00 97.25 366 THR A C 1
ATOM 2749 O O . THR A 1 366 ? -1.396 9.662 28.176 1.00 97.25 366 THR A O 1
ATOM 2752 N N . LEU A 1 367 ? -2.238 11.084 26.652 1.00 97.19 367 LEU A N 1
ATOM 2753 C CA . LEU A 1 367 ? -3.299 11.565 27.527 1.00 97.19 367 LEU A CA 1
ATOM 2754 C C . LEU A 1 367 ? -4.423 10.519 27.650 1.00 97.19 367 LEU A C 1
ATOM 2756 O O . LEU A 1 367 ? -4.745 9.834 26.676 1.00 97.19 367 LEU A O 1
ATOM 2760 N N . PRO A 1 368 ? -5.060 10.389 28.829 1.00 95.81 368 PRO A N 1
ATOM 2761 C CA . PRO A 1 368 ? -6.214 9.513 29.004 1.00 95.81 368 PRO A CA 1
ATOM 2762 C C . PRO A 1 368 ? -7.382 9.872 28.079 1.00 95.81 368 PRO A C 1
ATOM 2764 O O . PRO A 1 368 ? -7.531 11.018 27.661 1.00 95.81 368 PRO A O 1
ATOM 2767 N N . ALA A 1 369 ? -8.292 8.916 27.860 1.00 92.44 369 ALA A N 1
ATOM 2768 C CA . ALA A 1 369 ? -9.415 9.064 26.926 1.00 92.44 369 ALA A CA 1
ATOM 2769 C C . ALA A 1 369 ? -10.324 10.287 27.179 1.00 92.44 369 ALA A C 1
ATOM 2771 O O . ALA A 1 369 ? -10.988 10.751 26.257 1.00 92.44 369 ALA A O 1
ATOM 2772 N N . GLY A 1 370 ? -10.341 10.832 28.402 1.00 93.06 370 GLY A N 1
ATOM 2773 C CA . GLY A 1 370 ? -11.061 12.067 28.734 1.00 93.06 370 GLY A CA 1
ATOM 2774 C C . GLY A 1 370 ? -10.511 13.332 28.060 1.00 93.06 370 GLY A C 1
ATOM 2775 O O . GLY A 1 370 ? -11.227 14.322 27.981 1.00 93.06 370 GLY A O 1
ATOM 2776 N N . ALA A 1 371 ? -9.277 13.308 27.547 1.00 95.50 371 ALA A N 1
ATOM 2777 C CA . ALA A 1 371 ? -8.673 14.405 26.787 1.00 95.50 371 ALA A CA 1
ATOM 2778 C C . ALA A 1 371 ? -9.007 14.363 25.281 1.00 95.50 371 ALA A C 1
ATOM 2780 O O . ALA A 1 371 ? -8.738 15.322 24.554 1.00 95.50 371 ALA A O 1
ATOM 2781 N N . ASN A 1 372 ? -9.596 13.263 24.805 1.00 94.31 372 ASN A N 1
ATOM 2782 C CA . ASN A 1 372 ? -9.940 13.071 23.401 1.00 94.31 372 ASN A CA 1
ATOM 2783 C C . ASN A 1 372 ? -11.233 13.801 23.039 1.00 94.31 372 ASN A C 1
ATOM 2785 O O . ASN A 1 372 ? -12.175 13.842 23.835 1.00 94.31 372 ASN A O 1
ATOM 2789 N N . ASN A 1 373 ? -11.304 14.296 21.802 1.00 94.06 373 ASN A N 1
ATOM 2790 C CA . ASN A 1 373 ? -12.490 14.932 21.236 1.00 94.06 373 ASN A CA 1
ATOM 2791 C C . ASN A 1 373 ? -13.076 16.062 22.111 1.00 94.06 373 ASN A C 1
ATOM 2793 O O . ASN A 1 373 ? -14.294 16.181 22.251 1.00 94.06 373 ASN A O 1
ATOM 2797 N N . GLN A 1 374 ? -12.209 16.878 22.719 1.00 97.25 374 GLN A N 1
ATOM 2798 C CA . GLN A 1 374 ? -12.598 17.977 23.600 1.00 97.25 374 GLN A CA 1
ATOM 2799 C C . GLN A 1 374 ? -12.512 19.327 22.870 1.00 97.25 374 GLN A C 1
ATOM 2801 O O . GLN A 1 374 ? -11.499 19.627 22.233 1.00 97.25 374 GLN A O 1
ATOM 2806 N N . PRO A 1 375 ? -13.540 20.190 22.957 1.00 97.12 375 PRO A N 1
ATOM 2807 C CA . PRO A 1 375 ? -13.471 21.541 22.397 1.00 97.12 375 PRO A CA 1
ATOM 2808 C C . PRO A 1 375 ? -12.477 22.433 23.153 1.00 97.12 375 PRO A C 1
ATOM 2810 O O . PRO A 1 375 ? -11.900 23.336 22.555 1.00 97.12 375 PRO A O 1
ATOM 2813 N N . THR A 1 376 ? -12.265 22.149 24.436 1.00 97.00 376 THR A N 1
ATOM 2814 C CA . THR A 1 376 ? -11.366 22.859 25.345 1.00 97.00 376 THR A CA 1
ATOM 2815 C C . THR A 1 376 ? -10.498 21.852 26.082 1.00 97.00 376 THR A C 1
ATOM 2817 O O . THR A 1 376 ? -11.009 21.042 26.855 1.00 97.00 376 THR A O 1
ATOM 2820 N N . LEU A 1 377 ? -9.190 21.920 25.853 1.00 98.38 377 LEU A N 1
ATOM 2821 C CA . LEU A 1 377 ? -8.179 21.160 26.572 1.00 98.38 377 LEU A CA 1
ATOM 2822 C C . LEU A 1 377 ? -7.026 22.082 26.981 1.00 98.38 377 LEU A C 1
ATOM 2824 O O . LEU A 1 377 ? -6.612 22.949 26.212 1.00 98.38 377 LEU A O 1
ATOM 2828 N N . PHE A 1 378 ? -6.521 21.865 28.190 1.00 98.56 378 PHE A N 1
ATOM 2829 C CA . PHE A 1 378 ? -5.351 22.523 28.761 1.00 98.56 378 PHE A CA 1
ATOM 2830 C C . PHE A 1 378 ? -4.369 21.461 29.253 1.00 98.56 378 PHE A C 1
ATOM 2832 O O . PHE A 1 378 ? -4.802 20.407 29.731 1.00 98.56 378 PHE A O 1
ATOM 2839 N N . ILE A 1 379 ? -3.073 21.758 29.196 1.00 98.50 379 ILE A N 1
ATOM 2840 C CA . ILE A 1 379 ? -1.990 20.943 29.752 1.00 98.50 379 ILE A CA 1
ATOM 2841 C C . ILE A 1 379 ? -1.318 21.683 30.910 1.00 98.50 379 ILE A C 1
ATOM 2843 O O . ILE A 1 379 ? -1.245 22.913 30.926 1.00 98.50 379 ILE A O 1
ATOM 2847 N N . ALA A 1 380 ? -0.842 20.919 31.889 1.00 98.38 380 ALA A N 1
ATOM 2848 C CA . ALA A 1 380 ? -0.001 21.415 32.964 1.00 98.38 380 ALA A CA 1
ATOM 2849 C C . ALA A 1 380 ? 1.091 20.409 33.335 1.00 98.38 380 ALA A C 1
ATOM 2851 O O . ALA A 1 380 ? 0.922 19.195 33.183 1.00 98.38 380 ALA A O 1
ATOM 2852 N N . PHE A 1 381 ? 2.175 20.928 33.895 1.00 98.75 381 PHE A N 1
ATOM 2853 C CA . PHE A 1 381 ? 3.272 20.171 34.479 1.00 98.75 381 PHE A CA 1
ATOM 2854 C C . PHE A 1 381 ? 3.317 20.453 35.980 1.00 98.75 381 PHE A C 1
ATOM 2856 O O . PHE A 1 381 ? 3.533 21.586 36.404 1.00 98.75 381 PHE A O 1
ATOM 2863 N N . LEU A 1 382 ? 3.081 19.425 36.795 1.00 98.56 382 LEU A N 1
ATOM 2864 C CA . LEU A 1 382 ? 3.220 19.504 38.249 1.00 98.56 382 LEU A CA 1
ATOM 2865 C C . LEU 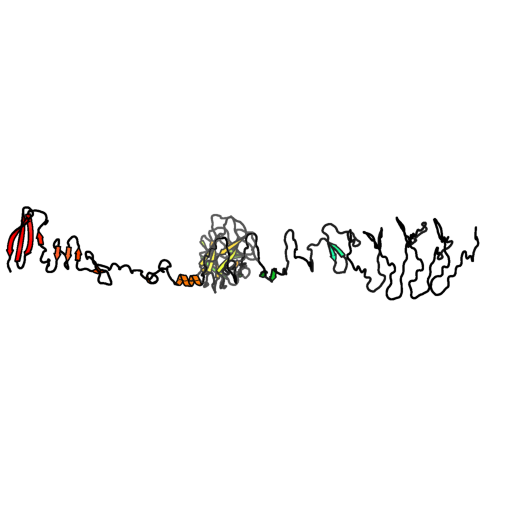A 1 382 ? 4.591 18.962 38.649 1.00 98.56 382 LEU A C 1
ATOM 2867 O O . LEU A 1 382 ? 4.827 17.754 38.572 1.00 98.56 382 LEU A O 1
ATOM 2871 N N . PHE A 1 383 ? 5.468 19.849 39.101 1.00 98.62 383 PHE A N 1
ATOM 2872 C CA . PHE A 1 383 ? 6.799 19.510 39.588 1.00 98.62 383 PHE A CA 1
ATOM 2873 C C . PHE A 1 383 ? 6.728 19.149 41.069 1.00 98.62 383 PHE A C 1
ATOM 2875 O O . PHE A 1 383 ? 6.047 19.823 41.843 1.00 98.62 383 PHE A O 1
ATOM 2882 N N . ILE A 1 384 ? 7.404 18.070 41.468 1.00 98.25 384 ILE A N 1
ATOM 2883 C CA . ILE A 1 384 ? 7.419 17.585 42.852 1.00 98.25 384 ILE A CA 1
ATOM 2884 C C . ILE A 1 384 ? 8.856 17.273 43.264 1.00 98.25 384 ILE A C 1
ATOM 2886 O O . ILE A 1 384 ? 9.490 16.396 42.667 1.00 98.25 384 ILE A O 1
ATOM 2890 N N . SER A 1 385 ? 9.340 17.948 44.310 1.00 97.62 385 SER A N 1
ATOM 2891 C CA . SER A 1 385 ? 10.680 17.712 44.853 1.00 97.62 385 SER A CA 1
ATOM 2892 C C . SER A 1 385 ? 10.732 16.480 45.744 1.00 97.62 385 SER A C 1
ATOM 2894 O O . SER A 1 385 ? 9.854 16.251 46.581 1.00 97.62 385 SER A O 1
ATOM 2896 N N . TYR A 1 386 ? 11.813 15.718 45.605 1.00 96.50 386 TYR A N 1
ATOM 2897 C CA . TYR A 1 386 ? 12.247 14.714 46.567 1.00 96.50 386 TYR A CA 1
ATOM 2898 C C . TYR A 1 386 ? 13.708 14.937 46.983 1.00 96.50 386 TYR A C 1
ATOM 2900 O O . TYR A 1 386 ? 14.379 13.977 47.352 1.00 96.50 386 TYR A O 1
ATOM 2908 N N . ASN A 1 387 ? 14.197 16.185 46.980 1.00 93.94 387 ASN A N 1
ATOM 2909 C CA . ASN A 1 387 ? 15.574 16.586 47.322 1.00 93.94 387 ASN A CA 1
ATOM 2910 C C . ASN A 1 387 ? 16.684 16.019 46.420 1.00 93.94 387 ASN A C 1
ATOM 2912 O O . ASN A 1 387 ? 17.804 15.820 46.902 1.00 93.9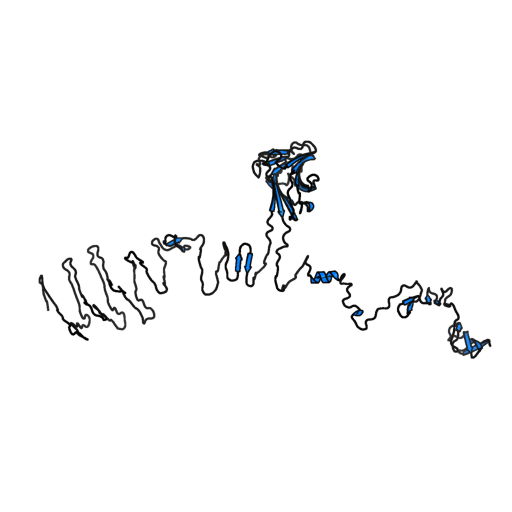4 387 ASN A O 1
ATOM 2916 N N . GLY A 1 388 ? 16.400 15.694 45.160 1.00 95.19 388 GLY A N 1
ATOM 2917 C CA . GLY A 1 388 ? 17.469 15.421 44.203 1.00 95.19 388 GLY A CA 1
ATOM 2918 C C . GLY A 1 388 ? 17.913 16.686 43.476 1.00 95.19 388 GLY A C 1
ATOM 2919 O O . GLY A 1 388 ? 17.910 17.778 44.037 1.00 95.19 388 GLY A O 1
ATOM 2920 N N . ASN A 1 389 ? 18.360 16.515 42.241 1.00 96.81 389 ASN A N 1
ATOM 2921 C CA . ASN A 1 389 ? 18.787 17.601 41.367 1.00 96.81 389 ASN A CA 1
ATOM 2922 C C . ASN A 1 389 ? 17.581 18.389 40.817 1.00 96.81 389 ASN A C 1
ATOM 2924 O O . ASN A 1 389 ? 16.452 17.893 40.837 1.00 96.81 389 ASN A O 1
ATOM 2928 N N . ASP A 1 390 ? 17.814 19.616 40.347 1.00 97.75 390 ASP A N 1
ATOM 2929 C CA . ASP A 1 390 ? 16.785 20.447 39.720 1.00 97.75 390 ASP A CA 1
ATOM 2930 C C . ASP A 1 390 ? 16.237 19.748 38.463 1.00 97.75 390 ASP A C 1
ATOM 2932 O O . ASP A 1 390 ? 16.928 18.979 37.786 1.00 97.75 390 ASP A O 1
ATOM 2936 N N . MET A 1 391 ? 14.961 19.984 38.159 1.00 98.00 391 MET A N 1
ATOM 2937 C CA . MET A 1 391 ? 14.307 19.384 36.994 1.00 98.00 391 MET A CA 1
ATOM 2938 C C . MET A 1 391 ? 14.200 20.396 35.872 1.00 98.00 391 MET A C 1
ATOM 2940 O O . MET A 1 391 ? 13.833 21.542 36.119 1.00 98.00 391 MET A O 1
ATOM 2944 N N . HIS A 1 392 ? 14.464 19.946 34.647 1.00 98.38 392 HIS A N 1
ATOM 2945 C CA . HIS A 1 392 ? 14.452 20.816 33.482 1.00 98.38 392 HIS A CA 1
ATOM 2946 C C . HIS A 1 392 ? 13.570 20.233 32.395 1.00 98.38 392 HIS A C 1
ATOM 2948 O O . HIS A 1 392 ? 13.698 19.044 32.093 1.00 98.38 392 HIS A O 1
ATOM 2954 N N . ILE A 1 393 ? 12.701 21.067 31.825 1.00 98.44 393 ILE A N 1
ATOM 2955 C CA . ILE A 1 393 ? 11.900 20.716 30.653 1.00 98.44 393 ILE A CA 1
ATOM 2956 C C . ILE A 1 393 ? 12.009 21.791 29.576 1.00 98.44 393 ILE A C 1
ATOM 2958 O O . ILE A 1 393 ? 12.266 22.956 29.889 1.00 98.44 393 ILE A O 1
ATOM 2962 N N . ASP A 1 394 ? 11.798 21.388 28.329 1.00 98.38 394 ASP A N 1
ATOM 2963 C CA . ASP A 1 394 ? 11.830 22.265 27.165 1.00 98.38 394 ASP A CA 1
ATOM 2964 C C . ASP A 1 394 ? 11.003 21.676 25.992 1.00 98.38 394 ASP A C 1
ATOM 2966 O O . ASP A 1 394 ? 10.546 20.535 26.067 1.00 98.38 394 ASP A O 1
ATOM 2970 N N . ASN A 1 395 ? 10.750 22.463 24.941 1.00 97.62 395 ASN A N 1
ATOM 2971 C CA . ASN A 1 395 ? 10.206 22.037 23.645 1.00 97.62 395 ASN A CA 1
ATOM 2972 C C . ASN A 1 395 ? 8.963 21.122 23.730 1.00 97.62 395 ASN A C 1
ATOM 2974 O O . ASN A 1 395 ? 8.950 19.961 23.308 1.00 97.62 395 ASN A O 1
ATOM 2978 N N . MET A 1 396 ? 7.877 21.648 24.293 1.00 97.56 396 MET A N 1
ATOM 2979 C CA . MET A 1 396 ? 6.613 20.932 24.405 1.00 97.56 396 MET A CA 1
ATOM 2980 C C . MET A 1 396 ? 5.840 20.948 23.077 1.00 97.56 396 MET A C 1
ATOM 2982 O O . MET A 1 396 ? 5.561 22.002 22.509 1.00 97.56 396 MET A O 1
ATOM 2986 N N . VAL A 1 397 ? 5.366 19.782 22.635 1.00 98.25 397 VAL A N 1
ATOM 2987 C CA . VAL A 1 397 ? 4.492 19.618 21.466 1.00 98.25 397 VAL A CA 1
ATOM 2988 C C . VAL A 1 397 ? 3.310 18.718 21.811 1.00 98.25 397 VAL A C 1
ATOM 2990 O O . VAL A 1 397 ? 3.480 17.604 22.295 1.00 98.25 397 VAL A O 1
ATOM 2993 N N . VAL A 1 398 ? 2.088 19.148 21.502 1.00 98.06 398 VAL A N 1
ATOM 2994 C CA . VAL A 1 398 ? 0.894 18.295 21.570 1.00 98.06 398 VAL A CA 1
ATOM 2995 C C . VAL A 1 398 ? 0.532 17.829 20.172 1.00 98.06 398 VAL A C 1
ATOM 2997 O O . VAL A 1 398 ? 0.317 18.645 19.278 1.00 98.06 398 VAL A O 1
ATOM 3000 N N . GLN A 1 399 ? 0.410 16.519 19.990 1.00 96.50 399 GLN A N 1
ATOM 3001 C CA . GLN A 1 399 ? -0.029 15.913 18.739 1.00 96.50 399 GLN A CA 1
ATOM 3002 C C . GLN A 1 399 ? -1.374 15.215 18.904 1.00 96.50 399 GLN A C 1
ATOM 3004 O O . GLN A 1 399 ? -1.606 14.494 19.874 1.00 96.50 399 GLN A O 1
ATOM 3009 N N . GLY A 1 400 ? -2.244 15.414 17.920 1.00 93.19 400 GLY A N 1
ATOM 3010 C CA . GLY A 1 400 ? -3.507 14.720 17.757 1.00 93.19 400 GLY A CA 1
ATOM 3011 C C . GLY A 1 400 ? -3.415 13.701 16.637 1.00 93.19 400 GLY A C 1
ATOM 3012 O O . GLY A 1 400 ? -2.938 13.998 15.541 1.00 93.19 400 GLY A O 1
ATOM 3013 N N . TYR A 1 401 ? -3.932 12.514 16.908 1.00 89.31 401 TYR A N 1
ATOM 3014 C CA . TYR A 1 401 ? -4.150 11.471 15.924 1.00 89.31 401 TYR A CA 1
ATOM 3015 C C . TYR A 1 401 ? -5.658 11.302 15.797 1.00 89.31 401 TYR A C 1
ATOM 3017 O O . TYR A 1 401 ? -6.381 11.170 16.794 1.00 89.31 401 TYR A O 1
ATOM 3025 N N . THR A 1 402 ? -6.157 11.411 14.569 1.00 83.00 402 THR A N 1
ATOM 3026 C CA . THR A 1 402 ? -7.535 11.028 14.287 1.00 83.00 402 THR A CA 1
ATOM 3027 C C . THR A 1 402 ? -7.657 9.543 14.583 1.00 83.00 402 THR A C 1
ATOM 3029 O O . THR A 1 402 ? -6.658 8.812 14.543 1.00 83.00 402 THR A O 1
ATOM 3032 N N . SER A 1 403 ? -8.873 9.077 14.881 1.00 60.00 403 SER A N 1
ATOM 3033 C CA . SER A 1 403 ? -9.116 7.637 14.819 1.00 60.00 403 SER A CA 1
ATOM 3034 C C . SER A 1 403 ? -8.620 7.226 13.467 1.00 60.00 403 SER A C 1
ATOM 3036 O O . SER A 1 403 ? -9.129 7.763 12.483 1.00 60.00 403 SER A O 1
ATOM 3038 N N . ALA A 1 404 ? -7.594 6.371 13.451 1.00 52.44 404 ALA A N 1
ATOM 3039 C CA . ALA A 1 404 ? -7.158 5.706 12.249 1.00 52.44 404 ALA A CA 1
ATOM 3040 C C . ALA A 1 404 ? -8.436 5.403 11.477 1.00 52.44 404 ALA A C 1
ATOM 3042 O O . ALA A 1 404 ? -9.313 4.702 12.000 1.00 52.44 404 ALA A O 1
ATOM 3043 N N . SER A 1 405 ? -8.588 6.022 10.302 1.00 47.47 405 SER A N 1
ATOM 3044 C CA . SER A 1 405 ? -9.549 5.515 9.331 1.00 47.47 405 SER A CA 1
ATOM 3045 C C . SER A 1 405 ? -9.307 4.007 9.324 1.00 47.47 405 SER A C 1
ATOM 3047 O O . SER A 1 405 ? -8.123 3.633 9.322 1.00 47.47 405 SER A O 1
ATOM 3049 N N . PRO A 1 406 ? -10.349 3.175 9.515 1.00 52.19 406 PRO A N 1
ATOM 3050 C CA . PRO A 1 406 ? -10.177 1.776 9.888 1.00 52.19 406 PRO A CA 1
ATOM 3051 C C . PRO A 1 406 ? -9.086 1.161 9.018 1.00 52.19 406 PRO A C 1
ATOM 3053 O O . PRO A 1 406 ? -9.035 1.449 7.824 1.00 52.19 406 PRO A O 1
ATOM 3056 N N . MET A 1 407 ? -8.167 0.435 9.667 1.00 49.84 407 MET A N 1
ATOM 3057 C CA . MET A 1 407 ? -7.006 -0.229 9.065 1.00 49.84 407 MET A CA 1
ATOM 3058 C C . MET A 1 407 ? -7.232 -0.507 7.578 1.00 49.84 407 MET A C 1
ATOM 3060 O O . MET A 1 407 ? -8.103 -1.318 7.296 1.00 49.84 407 MET A O 1
ATOM 3064 N N . GLY A 1 408 ? -6.500 0.171 6.683 1.00 53.16 408 GLY A N 1
ATOM 3065 C CA . GLY A 1 408 ? -6.532 -0.047 5.230 1.00 53.16 408 GLY A CA 1
ATOM 3066 C C . GLY A 1 408 ? -7.840 -0.647 4.712 1.00 53.16 408 GLY A C 1
ATOM 3067 O O . GLY A 1 408 ? -7.908 -1.855 4.496 1.00 53.16 408 GLY A O 1
ATOM 3068 N N . GLU A 1 409 ? -8.888 0.164 4.572 1.00 60.44 409 GLU A N 1
ATOM 3069 C CA . GLU A 1 409 ? -10.148 -0.327 4.022 1.00 60.44 409 GLU A CA 1
ATOM 3070 C C . GLU A 1 409 ? -9.921 -0.810 2.582 1.00 60.44 409 GLU A C 1
ATOM 3072 O O . GLU A 1 409 ? -9.570 -0.032 1.695 1.00 60.44 409 GLU A O 1
ATOM 3077 N N . VAL A 1 410 ? -10.108 -2.110 2.354 1.00 66.56 410 VAL A N 1
ATOM 3078 C CA . VAL A 1 410 ? -10.196 -2.681 1.009 1.00 66.56 410 VAL A CA 1
ATOM 3079 C C . VAL A 1 410 ? -11.670 -2.661 0.614 1.00 66.56 410 VAL A C 1
ATOM 3081 O O . VAL A 1 410 ? -12.430 -3.566 0.957 1.00 66.56 410 VAL A O 1
ATOM 3084 N N . THR A 1 411 ? -12.089 -1.602 -0.079 1.00 65.12 411 THR A N 1
ATOM 3085 C CA . THR A 1 411 ? -13.443 -1.499 -0.637 1.00 65.12 411 THR A CA 1
ATOM 3086 C C . THR A 1 411 ? -13.502 -2.251 -1.970 1.00 65.12 411 THR A C 1
ATOM 3088 O O . THR A 1 411 ? -12.927 -1.815 -2.965 1.00 65.12 411 THR A O 1
ATOM 3091 N N . ILE A 1 412 ? -14.230 -3.367 -2.021 1.00 69.12 412 ILE A N 1
ATOM 3092 C CA . ILE A 1 412 ? -14.523 -4.082 -3.273 1.00 69.12 412 ILE A CA 1
ATOM 3093 C C . ILE A 1 412 ? -15.836 -3.522 -3.816 1.00 69.12 412 ILE A C 1
ATOM 3095 O O . ILE A 1 412 ? -16.913 -3.862 -3.334 1.00 69.12 412 ILE A O 1
ATOM 3099 N N . ALA A 1 413 ? -15.745 -2.604 -4.783 1.00 61.31 413 ALA A N 1
ATOM 3100 C CA . ALA A 1 413 ? -16.909 -1.873 -5.289 1.00 61.31 413 ALA A CA 1
ATOM 3101 C C . ALA A 1 413 ? -17.939 -2.779 -5.992 1.00 61.31 413 ALA A C 1
ATOM 3103 O O . ALA A 1 413 ? -19.119 -2.441 -5.999 1.00 61.31 413 ALA A O 1
ATOM 3104 N N . ASN A 1 414 ? -17.499 -3.908 -6.567 1.00 60.84 414 ASN A N 1
ATOM 3105 C CA . ASN A 1 414 ? -18.326 -4.956 -7.174 1.00 60.84 414 ASN A CA 1
ATOM 3106 C C . ASN A 1 414 ? -17.567 -6.301 -7.149 1.00 60.84 414 ASN A C 1
ATOM 3108 O O . ASN A 1 414 ? -16.416 -6.336 -7.579 1.00 60.84 414 ASN A O 1
ATOM 3112 N N . GLY A 1 415 ? -18.200 -7.399 -6.712 1.00 67.69 415 GLY A N 1
ATOM 3113 C CA . GLY A 1 415 ? -17.643 -8.764 -6.791 1.00 67.69 415 GLY A CA 1
ATOM 3114 C C . GLY A 1 415 ? -17.654 -9.552 -5.475 1.00 67.69 415 GLY A C 1
ATOM 3115 O O . GLY A 1 415 ? -17.990 -9.011 -4.423 1.00 67.69 415 GLY A O 1
ATOM 3116 N N . ASP A 1 416 ? -17.280 -10.832 -5.560 1.00 74.12 416 ASP A N 1
ATOM 3117 C CA . ASP A 1 416 ? -17.119 -11.741 -4.416 1.00 74.12 416 ASP A CA 1
ATOM 3118 C C . ASP A 1 416 ? -15.652 -11.776 -3.947 1.00 74.12 416 ASP A C 1
ATOM 3120 O O . ASP A 1 416 ? -14.727 -11.629 -4.748 1.00 74.12 416 ASP A O 1
ATOM 3124 N N . ILE A 1 417 ? -15.426 -12.027 -2.652 1.00 77.56 417 ILE A N 1
ATOM 3125 C CA . ILE A 1 417 ? -14.098 -12.363 -2.114 1.00 77.56 417 ILE A CA 1
ATOM 3126 C C . ILE A 1 417 ? -13.922 -13.883 -2.184 1.00 77.56 417 ILE A C 1
ATOM 3128 O O . ILE A 1 417 ? -14.579 -14.604 -1.434 1.00 77.56 417 ILE A O 1
ATOM 3132 N N . ASP A 1 418 ? -13.005 -14.369 -3.025 1.00 78.50 418 ASP A N 1
ATOM 3133 C CA . ASP A 1 418 ? -12.557 -15.767 -2.991 1.00 78.50 418 ASP A CA 1
ATOM 3134 C C . ASP A 1 418 ? -11.293 -15.896 -2.129 1.00 78.50 418 ASP A C 1
ATOM 3136 O O . ASP A 1 418 ? -10.222 -15.390 -2.471 1.00 78.50 418 ASP A O 1
ATOM 3140 N N . ALA A 1 419 ? -11.418 -16.550 -0.975 1.00 80.00 419 ALA A N 1
ATOM 3141 C CA . ALA A 1 419 ? -10.314 -16.779 -0.055 1.00 80.00 419 ALA A CA 1
ATOM 3142 C C . ALA A 1 419 ? -10.138 -18.278 0.201 1.00 80.00 419 ALA A C 1
ATOM 3144 O O . ALA A 1 419 ? -10.982 -18.924 0.818 1.00 80.00 419 ALA A O 1
ATOM 3145 N N . ASN A 1 420 ? -8.966 -18.815 -0.150 1.00 77.75 420 ASN A N 1
ATOM 3146 C CA . ASN A 1 420 ? -8.576 -20.193 0.186 1.00 77.75 420 ASN A CA 1
ATOM 3147 C C . ASN A 1 420 ? -8.330 -20.419 1.699 1.00 77.75 420 ASN A C 1
ATOM 3149 O O . ASN A 1 420 ? -8.020 -21.537 2.116 1.00 77.75 420 ASN A O 1
ATOM 3153 N N . GLY A 1 421 ? -8.413 -19.365 2.521 1.00 78.81 421 GLY A N 1
ATOM 3154 C CA . GLY A 1 421 ? -8.126 -19.366 3.959 1.00 78.81 421 GLY A CA 1
ATOM 3155 C C . GLY A 1 421 ? -9.295 -18.874 4.821 1.00 78.81 421 GLY A C 1
ATOM 3156 O O . GLY A 1 421 ? -10.422 -18.730 4.359 1.00 78.81 421 GLY A O 1
ATOM 3157 N N . ILE A 1 422 ? -9.028 -18.620 6.106 1.00 78.81 422 ILE A N 1
ATOM 3158 C CA . ILE A 1 422 ? -10.044 -18.144 7.060 1.00 78.81 422 ILE A CA 1
ATOM 3159 C C . ILE A 1 422 ? -10.199 -16.623 6.944 1.00 78.81 422 ILE A C 1
ATOM 3161 O O . ILE A 1 422 ? -9.249 -15.886 7.205 1.00 78.81 422 ILE A O 1
ATOM 3165 N N . ILE A 1 423 ? -11.416 -16.156 6.657 1.00 75.50 423 ILE A N 1
ATOM 3166 C CA . ILE A 1 423 ? -11.813 -14.751 6.820 1.00 75.50 423 ILE A CA 1
ATOM 3167 C C . ILE A 1 423 ? -12.330 -14.564 8.255 1.00 75.50 423 ILE A C 1
ATOM 3169 O O . ILE A 1 423 ? -13.282 -15.228 8.662 1.00 75.50 423 ILE A O 1
ATOM 3173 N N . THR A 1 424 ? -11.709 -13.674 9.039 1.00 68.62 424 THR A N 1
ATOM 3174 C CA . THR A 1 424 ? -12.169 -13.328 10.399 1.00 68.62 424 THR A CA 1
ATOM 3175 C C . THR A 1 424 ? -12.717 -11.905 10.408 1.00 68.62 424 THR A C 1
ATOM 3177 O O . THR A 1 424 ? -11.961 -10.959 10.210 1.00 68.62 424 THR A O 1
ATOM 3180 N N . ALA A 1 425 ? -14.013 -11.740 10.677 1.00 67.31 425 ALA A N 1
ATOM 3181 C CA . ALA A 1 425 ? -14.627 -10.434 10.913 1.00 67.31 425 ALA A CA 1
ATOM 3182 C C . ALA A 1 425 ? -14.773 -10.204 12.426 1.00 67.31 425 ALA A C 1
ATOM 3184 O O . ALA A 1 425 ? -15.452 -10.968 13.107 1.00 67.31 425 ALA A O 1
ATOM 3185 N N . SER A 1 426 ? -14.133 -9.163 12.964 1.00 60.00 426 SER A N 1
ATOM 3186 C CA . SER A 1 426 ? -14.184 -8.818 14.396 1.00 60.00 426 SER A CA 1
ATOM 3187 C C . SER A 1 426 ? -15.186 -7.703 14.733 1.00 60.00 426 SER A C 1
ATOM 3189 O O . SER A 1 426 ? -15.327 -7.366 15.908 1.00 60.00 426 SER A O 1
ATOM 3191 N N . GLY A 1 427 ? -15.896 -7.142 13.738 1.00 57.22 427 GLY A N 1
ATOM 3192 C CA . GLY A 1 427 ? -16.795 -6.001 13.969 1.00 57.22 427 GLY A CA 1
ATOM 3193 C C . GLY A 1 427 ? -17.632 -5.476 12.791 1.00 57.22 427 GLY A C 1
ATOM 3194 O O . GLY A 1 427 ? -17.999 -4.308 12.813 1.00 57.22 427 GLY A O 1
ATOM 3195 N N . GLY A 1 428 ? -17.953 -6.288 11.781 1.00 55.75 428 GLY A N 1
ATOM 3196 C CA . GLY A 1 428 ? -18.856 -5.891 10.688 1.00 55.75 428 GLY A CA 1
ATOM 3197 C C . GLY A 1 428 ? -20.265 -6.457 10.872 1.00 55.75 428 GLY A C 1
ATOM 3198 O O . GLY A 1 428 ? -20.416 -7.591 11.322 1.00 55.75 428 GLY A O 1
ATOM 3199 N N . ASN A 1 429 ? -21.293 -5.691 10.510 1.00 54.69 429 ASN A N 1
ATOM 3200 C CA . ASN A 1 429 ? -22.613 -6.238 10.220 1.00 54.69 429 ASN A CA 1
ATOM 3201 C C . ASN A 1 429 ? -22.680 -6.540 8.715 1.00 54.69 429 ASN A C 1
ATOM 3203 O O . ASN A 1 429 ? -22.200 -5.756 7.906 1.00 54.69 429 ASN A O 1
ATOM 3207 N N . SER A 1 430 ? -23.255 -7.671 8.310 1.00 61.28 430 SER A N 1
ATOM 3208 C CA . SER A 1 430 ? -23.925 -7.661 7.009 1.00 61.28 430 SER A CA 1
ATOM 3209 C C . SER A 1 430 ? -25.324 -7.091 7.242 1.00 61.28 430 SER A C 1
ATOM 3211 O O . SER A 1 430 ? -25.902 -7.280 8.319 1.00 61.28 430 SER A O 1
ATOM 3213 N N . ASP A 1 431 ? -25.898 -6.385 6.272 1.00 54.88 431 ASP A N 1
ATOM 3214 C CA . ASP A 1 431 ? -27.301 -5.952 6.365 1.00 54.88 431 ASP A CA 1
ATOM 3215 C C . ASP A 1 431 ? -28.246 -7.161 6.543 1.00 54.88 431 ASP A C 1
ATOM 3217 O O . ASP A 1 431 ? -29.288 -7.085 7.205 1.00 54.88 431 ASP A O 1
ATOM 3221 N N . GLU A 1 432 ? -27.816 -8.328 6.058 1.00 56.41 432 GLU A N 1
ATOM 3222 C CA . GLU A 1 432 ? -28.449 -9.625 6.299 1.00 56.41 432 GLU A CA 1
ATOM 3223 C C . GLU A 1 432 ? -28.288 -10.090 7.762 1.00 56.41 432 GLU A C 1
ATOM 3225 O O . GLU A 1 432 ? -29.216 -10.661 8.334 1.00 56.41 432 GLU A O 1
ATOM 3230 N N . TRP A 1 433 ? -27.164 -9.780 8.421 1.00 56.59 433 TRP A N 1
ATOM 3231 C CA . TRP A 1 433 ? -26.905 -10.080 9.834 1.00 56.59 433 TRP A CA 1
ATOM 3232 C C . TRP A 1 433 ? -27.711 -9.190 10.778 1.00 56.59 433 TRP A C 1
ATOM 3234 O O . TRP A 1 433 ? -28.225 -9.686 11.772 1.00 56.59 433 TRP A O 1
ATOM 3244 N N . ASN A 1 434 ? -27.900 -7.902 10.472 1.00 53.88 434 ASN A N 1
ATOM 3245 C CA . ASN A 1 434 ? -28.794 -7.036 11.261 1.00 53.88 434 ASN A CA 1
ATOM 3246 C C . ASN A 1 434 ? -30.257 -7.487 11.160 1.00 53.88 434 ASN A C 1
ATOM 3248 O O . ASN A 1 434 ? -31.019 -7.384 12.128 1.00 53.88 434 ASN A O 1
ATOM 3252 N N . THR A 1 435 ? -30.636 -8.022 9.998 1.00 56.56 435 THR A N 1
ATOM 3253 C CA . THR A 1 435 ? -31.939 -8.655 9.799 1.00 56.56 435 THR A CA 1
ATOM 3254 C C . THR A 1 435 ? -32.045 -9.920 10.658 1.00 56.56 435 THR A C 1
ATOM 3256 O O . THR A 1 435 ? -33.029 -10.076 11.374 1.00 56.56 435 THR A O 1
ATOM 3259 N N . ALA A 1 436 ? -31.000 -10.753 10.682 1.00 54.97 436 ALA A N 1
ATOM 3260 C CA . ALA A 1 436 ? -30.933 -11.978 11.477 1.00 54.97 436 ALA A CA 1
ATOM 3261 C C . ALA A 1 436 ? -30.863 -11.744 13.003 1.00 54.97 436 ALA A C 1
ATOM 3263 O O . ALA A 1 436 ? -31.574 -12.396 13.756 1.00 54.97 436 ALA A O 1
ATOM 3264 N N . TYR A 1 437 ? -30.078 -10.774 13.480 1.00 49.69 437 TYR A N 1
ATOM 3265 C CA . TYR A 1 437 ? -29.941 -10.434 14.904 1.00 49.69 437 TYR A CA 1
ATOM 3266 C C . TYR A 1 437 ? -31.235 -9.843 15.484 1.00 49.69 437 TYR A C 1
ATOM 3268 O O . TYR A 1 437 ? -31.580 -10.072 16.644 1.00 49.69 437 TYR A O 1
ATOM 3276 N N . SER A 1 438 ? -32.012 -9.142 14.653 1.00 54.78 438 SER A N 1
ATOM 3277 C CA . SER A 1 438 ? -33.358 -8.679 15.013 1.00 54.78 438 SER A CA 1
ATOM 3278 C C . SER A 1 438 ? -34.381 -9.821 15.125 1.00 54.78 438 SER A C 1
ATOM 3280 O O . SER A 1 438 ? -35.515 -9.577 15.540 1.00 54.78 438 SER A O 1
ATOM 3282 N N . TRP A 1 439 ? -34.008 -11.064 14.791 1.00 57.16 439 TRP A N 1
ATOM 3283 C CA . TRP A 1 439 ? -34.829 -12.260 15.000 1.00 57.16 439 TRP A CA 1
ATOM 3284 C C . TRP A 1 439 ? -34.661 -12.880 16.399 1.00 57.16 439 TRP A C 1
ATOM 3286 O O . TRP A 1 439 ? -35.370 -13.826 16.727 1.00 57.16 439 TRP A O 1
ATOM 3296 N N . GLY A 1 440 ? -33.798 -12.333 17.262 1.00 59.28 440 GLY A N 1
ATOM 3297 C CA . GLY A 1 440 ? -33.629 -12.803 18.643 1.00 59.28 440 GLY A CA 1
ATOM 3298 C C . GLY A 1 440 ? -32.653 -13.978 18.789 1.00 59.28 440 GLY A C 1
ATOM 3299 O O . GLY A 1 440 ? -31.799 -14.209 17.939 1.00 59.28 440 GLY A O 1
ATOM 3300 N N . ASP A 1 441 ? -32.732 -14.708 19.908 1.00 55.97 441 ASP A N 1
ATOM 3301 C CA . ASP A 1 441 ? -31.870 -15.867 20.179 1.00 55.97 441 ASP A CA 1
ATOM 3302 C C . ASP A 1 441 ? -32.111 -16.974 19.134 1.00 55.97 441 ASP A C 1
ATOM 3304 O O . ASP A 1 441 ? -33.191 -17.564 19.055 1.00 55.97 441 ASP A O 1
ATOM 3308 N N . HIS A 1 442 ? -31.092 -17.297 18.337 1.00 58.41 442 HIS A N 1
ATOM 3309 C CA . HIS A 1 442 ? -31.183 -18.276 17.249 1.00 58.41 442 HIS A CA 1
ATOM 3310 C C . HIS A 1 442 ? -31.413 -19.719 17.723 1.00 58.41 442 HIS A C 1
ATOM 3312 O O . HIS A 1 442 ? -31.812 -20.564 16.922 1.00 58.41 442 HIS A O 1
ATOM 3318 N N . SER A 1 443 ? -31.211 -20.008 19.011 1.00 53.38 443 SER A N 1
ATOM 3319 C CA . SER A 1 443 ? -31.607 -21.280 19.625 1.00 53.38 443 SER A CA 1
ATOM 3320 C C . SER A 1 443 ? -33.098 -21.327 19.999 1.00 53.38 443 SER A C 1
ATOM 3322 O O . SER A 1 443 ? -33.641 -22.406 20.231 1.00 53.38 443 SER A O 1
ATOM 3324 N N . THR A 1 444 ? -33.783 -20.176 19.989 1.00 52.44 444 THR A N 1
ATOM 3325 C CA . THR A 1 444 ? -35.225 -20.033 20.264 1.00 52.44 444 THR A CA 1
ATOM 3326 C C . THR A 1 444 ? -36.085 -19.890 19.005 1.00 52.44 444 THR A C 1
ATOM 3328 O O . THR A 1 444 ? -37.291 -20.116 19.066 1.00 52.44 444 THR A O 1
ATOM 3331 N N . MET A 1 445 ? -35.479 -19.585 17.850 1.00 54.16 445 MET A N 1
ATOM 3332 C CA . MET A 1 445 ? -36.182 -19.294 16.589 1.00 54.16 445 MET A CA 1
ATOM 3333 C C . MET A 1 445 ? -36.642 -20.517 15.780 1.00 54.16 445 MET A C 1
ATOM 3335 O O . MET A 1 445 ? -37.086 -20.351 14.651 1.00 54.16 445 MET A O 1
ATOM 3339 N N . GLY A 1 446 ? -36.588 -21.731 16.344 1.00 56.75 446 GLY A N 1
ATOM 3340 C CA . GLY A 1 446 ? -37.375 -22.881 15.876 1.00 56.75 446 GLY A CA 1
ATOM 3341 C C . GLY A 1 446 ? -37.463 -23.042 14.355 1.00 56.75 446 GLY A C 1
ATOM 3342 O O . GLY A 1 446 ? -38.564 -23.031 13.819 1.00 56.75 446 GLY A O 1
ATOM 3343 N N . TYR A 1 447 ? -36.330 -23.202 13.658 1.00 54.12 447 TYR A N 1
ATOM 3344 C CA . TYR A 1 447 ? -36.281 -23.274 12.184 1.00 54.12 447 TYR A CA 1
ATOM 3345 C C . TYR A 1 447 ? -37.097 -24.417 11.552 1.00 54.12 447 TYR A C 1
ATOM 3347 O O . TYR A 1 447 ? -37.190 -24.485 10.332 1.00 54.12 447 TYR A O 1
ATOM 3355 N N . ILE A 1 448 ? -37.725 -25.264 12.369 1.00 57.66 448 ILE A N 1
ATOM 3356 C CA . ILE A 1 448 ? -38.993 -25.932 12.078 1.00 57.66 448 ILE A CA 1
ATOM 3357 C C . ILE A 1 448 ? -39.848 -25.787 13.343 1.00 57.66 448 ILE A C 1
ATOM 3359 O O . ILE A 1 448 ? -39.529 -26.385 14.375 1.00 57.66 448 ILE A O 1
ATOM 3363 N N . THR A 1 449 ? -40.925 -25.000 13.293 1.00 57.41 449 THR A N 1
ATOM 3364 C CA . THR A 1 449 ? -41.971 -25.104 14.311 1.00 57.41 449 THR A CA 1
ATOM 3365 C C . THR A 1 449 ? -42.984 -26.146 13.863 1.00 57.41 449 THR A C 1
ATOM 3367 O O . THR A 1 449 ? -43.166 -26.410 12.677 1.00 57.41 449 THR A O 1
ATOM 3370 N N . CYS A 1 450 ? -43.677 -26.753 14.820 1.00 60.28 450 CYS A N 1
ATOM 3371 C CA . CYS A 1 450 ? -44.747 -27.713 14.561 1.00 60.28 450 CYS A CA 1
ATOM 3372 C C . CYS A 1 450 ? -45.806 -27.189 13.565 1.00 60.28 450 CYS A C 1
ATOM 3374 O O . CYS A 1 450 ? -46.402 -27.956 12.815 1.00 60.28 450 CYS A O 1
ATOM 3376 N N . ALA A 1 451 ? -46.000 -25.867 13.515 1.00 61.41 451 ALA A N 1
ATOM 3377 C CA . ALA A 1 451 ? -46.920 -25.207 12.595 1.00 61.41 451 ALA A CA 1
ATOM 3378 C C . ALA A 1 451 ? -46.527 -25.363 11.113 1.00 61.41 451 ALA A C 1
ATOM 3380 O O . ALA A 1 451 ? -47.403 -25.333 10.250 1.00 61.41 451 ALA A O 1
ATOM 3381 N N . ASP A 1 452 ? -45.241 -25.578 10.828 1.00 63.97 452 ASP A N 1
ATOM 3382 C CA . ASP A 1 452 ? -44.696 -25.700 9.473 1.00 63.97 452 ASP A CA 1
ATOM 3383 C C . ASP A 1 452 ? -44.699 -27.158 8.962 1.00 63.97 452 ASP A C 1
ATOM 3385 O O . ASP A 1 452 ? -44.395 -27.415 7.796 1.00 63.97 452 ASP A O 1
ATOM 3389 N N . VAL A 1 453 ? -45.082 -28.127 9.811 1.00 67.88 453 VAL A N 1
ATOM 3390 C CA . VAL A 1 453 ? -45.157 -29.563 9.488 1.00 67.88 453 VAL A CA 1
ATOM 3391 C C . VAL A 1 453 ? -46.608 -30.056 9.602 1.00 67.88 453 VAL A C 1
ATOM 3393 O O . VAL A 1 453 ? -47.116 -30.236 10.713 1.00 67.88 453 VAL A O 1
ATOM 3396 N N . PRO A 1 454 ? -47.303 -30.337 8.479 1.00 60.78 454 PRO A N 1
ATOM 3397 C CA . PRO A 1 454 ? -48.653 -30.894 8.506 1.00 60.78 454 PRO A CA 1
ATOM 3398 C C . PRO A 1 454 ? -48.693 -32.223 9.274 1.00 60.78 454 PRO A C 1
ATOM 3400 O O . PRO A 1 454 ? -48.129 -33.222 8.829 1.00 60.78 454 PRO A O 1
ATOM 3403 N N . GLY A 1 455 ? -49.375 -32.233 10.422 1.00 64.88 455 GLY A N 1
ATOM 3404 C CA . GLY A 1 455 ? -49.503 -33.408 11.292 1.00 64.88 455 GLY A CA 1
ATOM 3405 C C . GLY A 1 455 ? -48.595 -33.410 12.521 1.00 64.88 455 GLY A C 1
ATOM 3406 O O . GLY A 1 455 ? -48.570 -34.410 13.233 1.00 64.88 455 GLY A O 1
ATOM 3407 N N . CYS A 1 456 ? -47.874 -32.324 12.794 1.00 61.09 456 CYS A N 1
ATOM 3408 C CA . CYS A 1 456 ? -47.161 -32.204 14.053 1.00 61.09 456 CYS A CA 1
ATOM 3409 C C . CYS A 1 456 ? -48.143 -31.990 15.225 1.00 61.09 456 CYS A C 1
ATOM 3411 O O . CYS A 1 456 ? -49.082 -31.193 15.148 1.00 61.09 456 CYS A O 1
ATOM 3413 N N . GLU A 1 457 ? -47.949 -32.760 16.295 1.00 63.50 457 GLU A N 1
ATOM 3414 C CA . GLU A 1 457 ? -48.767 -32.724 17.502 1.00 63.50 457 GLU A CA 1
ATOM 3415 C C . GLU A 1 457 ? -48.241 -31.660 18.473 1.00 63.50 457 GLU A C 1
ATOM 3417 O O . GLU A 1 457 ? -47.044 -31.560 18.727 1.00 63.50 457 GLU A O 1
ATOM 3422 N N . THR A 1 458 ? -49.129 -30.842 19.039 1.00 59.22 458 THR A N 1
ATOM 3423 C CA . THR A 1 458 ? -48.790 -30.093 20.253 1.00 59.22 458 THR A CA 1
ATOM 3424 C C . THR A 1 458 ? -48.801 -31.074 21.409 1.00 59.22 458 THR A C 1
ATOM 3426 O O . THR A 1 458 ? -49.879 -31.550 21.778 1.00 59.22 458 THR A O 1
ATOM 3429 N N . ASP A 1 459 ? -47.630 -31.356 21.975 1.00 58.53 459 ASP A N 1
ATOM 3430 C CA . ASP A 1 459 ? -47.511 -32.137 23.203 1.00 58.53 459 ASP A CA 1
ATOM 3431 C C . ASP A 1 459 ? -48.526 -31.626 24.241 1.00 58.53 459 ASP A C 1
ATOM 3433 O O . ASP A 1 459 ? -48.601 -30.410 24.480 1.00 58.53 459 ASP A O 1
ATOM 3437 N N . PRO A 1 460 ? -49.341 -32.500 24.862 1.00 62.81 460 PRO A N 1
ATOM 3438 C CA . PRO A 1 460 ? -50.277 -32.063 25.881 1.00 62.81 460 PRO A CA 1
ATOM 3439 C C . PRO A 1 460 ? -49.476 -31.472 27.039 1.00 62.81 460 PRO A C 1
ATOM 3441 O O . PRO A 1 460 ? -48.795 -32.185 27.776 1.00 62.81 460 PRO A O 1
ATOM 3444 N N . GLN A 1 461 ? -49.558 -30.150 27.199 1.00 65.38 461 GLN A N 1
ATOM 3445 C CA . GLN A 1 461 ? -48.952 -29.463 28.328 1.00 65.38 461 GLN A CA 1
ATOM 3446 C C . GLN A 1 461 ? -49.471 -30.114 29.614 1.00 65.38 461 GLN A C 1
ATOM 3448 O O . GLN A 1 461 ? -50.682 -30.185 29.854 1.00 65.38 461 GLN A O 1
ATOM 3453 N N . VAL A 1 462 ? -48.548 -30.622 30.434 1.00 62.56 462 VAL A N 1
ATOM 3454 C CA . VAL A 1 462 ? -48.861 -31.097 31.781 1.00 62.56 462 VAL A CA 1
ATOM 3455 C C . VAL A 1 462 ? -49.374 -29.904 32.582 1.00 62.56 462 VAL A C 1
ATOM 3457 O O . VAL A 1 462 ? -48.610 -29.047 33.012 1.00 62.56 462 VAL A O 1
ATOM 3460 N N . GLY A 1 463 ? -50.696 -29.787 32.716 1.00 64.69 463 GLY A N 1
ATOM 3461 C CA . GLY A 1 463 ? -51.297 -28.742 33.534 1.00 64.69 463 GLY A CA 1
ATOM 3462 C C . GLY A 1 463 ? -50.772 -28.824 34.967 1.00 64.69 463 GLY A C 1
ATOM 3463 O O . GLY A 1 463 ? -50.508 -29.913 35.486 1.00 64.69 463 GLY A O 1
ATOM 3464 N N . ALA A 1 464 ? -50.604 -27.670 35.612 1.00 70.88 464 ALA A N 1
ATOM 3465 C CA . ALA A 1 464 ? -50.223 -27.609 37.016 1.00 70.88 464 ALA A CA 1
ATOM 3466 C C . ALA A 1 464 ? -51.350 -28.210 37.872 1.00 70.88 464 ALA A C 1
ATOM 3468 O O . ALA A 1 464 ? -52.404 -27.597 38.039 1.00 70.88 464 ALA A O 1
ATOM 3469 N N . ASN A 1 465 ? -51.139 -29.416 38.398 1.00 73.69 465 ASN A N 1
ATOM 3470 C CA . ASN A 1 465 ? -52.067 -30.064 39.320 1.00 73.69 465 ASN A CA 1
ATOM 3471 C C . ASN A 1 465 ? -51.597 -29.875 40.759 1.00 73.69 465 ASN A C 1
ATOM 3473 O O . ASN A 1 465 ? -50.396 -29.857 41.039 1.00 73.69 465 ASN A O 1
ATOM 3477 N N . SER A 1 466 ? -52.551 -29.772 41.685 1.00 83.81 466 SER A N 1
ATOM 3478 C CA . SER A 1 466 ? -52.227 -29.894 43.105 1.00 83.81 466 SER A CA 1
ATOM 3479 C C . SER A 1 466 ? -51.609 -31.277 43.371 1.00 83.81 466 SER A C 1
ATOM 3481 O O . SER A 1 466 ? -52.030 -32.253 42.740 1.00 83.81 466 SER A O 1
ATOM 3483 N N . PRO A 1 467 ? -50.632 -31.400 44.291 1.00 87.81 467 PRO A N 1
ATOM 3484 C CA . PRO A 1 467 ? -50.048 -32.692 44.634 1.00 87.81 467 PRO A CA 1
ATOM 3485 C C . PRO A 1 467 ? -51.122 -33.724 44.984 1.00 87.81 467 PRO A C 1
ATOM 3487 O O . PRO A 1 467 ? -52.148 -33.371 45.568 1.00 87.81 467 PRO A O 1
ATOM 3490 N N . ASN A 1 468 ? -50.850 -34.990 44.666 1.00 91.81 468 ASN A N 1
ATOM 3491 C CA . ASN A 1 468 ? -51.708 -36.150 44.937 1.00 91.81 468 ASN A CA 1
ATOM 3492 C C . ASN A 1 468 ? -52.990 -36.251 44.092 1.00 91.81 468 ASN A C 1
ATOM 3494 O O . ASN A 1 468 ? -53.717 -37.223 44.243 1.00 91.81 468 ASN A O 1
ATOM 3498 N N . TYR A 1 469 ? -53.280 -35.321 43.178 1.00 92.75 469 TYR A N 1
ATOM 3499 C CA . TYR A 1 469 ? -54.373 -35.510 42.217 1.00 92.75 469 TYR A CA 1
ATOM 3500 C C . TYR A 1 469 ? -53.885 -36.190 40.942 1.00 92.75 469 TYR A C 1
ATOM 3502 O O . TYR A 1 469 ? -52.897 -35.770 40.336 1.00 92.75 469 TYR A O 1
ATOM 3510 N N . ILE A 1 470 ? -54.624 -37.205 40.495 1.00 91.12 470 ILE A N 1
ATOM 3511 C CA . ILE A 1 470 ? -54.402 -37.831 39.193 1.00 91.12 470 ILE A CA 1
ATOM 3512 C C . ILE A 1 470 ? -55.039 -36.931 38.118 1.00 91.12 470 ILE A C 1
ATOM 3514 O O . ILE A 1 470 ? -56.226 -36.607 38.222 1.00 91.12 470 ILE A O 1
ATOM 3518 N N . PRO A 1 471 ? -54.291 -36.501 37.086 1.00 89.31 471 PRO A N 1
ATOM 3519 C CA . PRO A 1 471 ? -54.819 -35.614 36.056 1.00 89.31 471 PRO A CA 1
ATOM 3520 C C . PRO A 1 471 ? -55.889 -36.288 35.189 1.00 89.31 471 PRO A C 1
ATOM 3522 O O . PRO A 1 471 ? -55.812 -37.476 34.876 1.00 89.31 471 PRO A O 1
ATOM 3525 N N . LYS A 1 472 ? -56.857 -35.492 34.728 1.00 87.94 472 LYS A N 1
ATOM 3526 C CA . LYS A 1 472 ? -57.878 -35.867 33.745 1.00 87.94 472 LYS A CA 1
ATOM 3527 C C . LYS A 1 472 ? -57.706 -35.037 32.476 1.00 87.94 472 LYS A C 1
ATOM 3529 O O . LYS A 1 472 ? -57.584 -33.818 32.539 1.00 87.94 472 LYS A O 1
ATOM 3534 N N . TRP A 1 473 ? -57.771 -35.679 31.313 1.00 86.69 473 TRP A N 1
ATOM 3535 C CA . TRP A 1 473 ? -57.903 -34.969 30.041 1.00 86.69 473 TRP A CA 1
ATOM 3536 C C . TRP A 1 473 ? -59.334 -34.447 29.870 1.00 86.69 473 TRP A C 1
ATOM 3538 O O . TRP A 1 473 ? -60.290 -35.221 29.961 1.00 86.69 473 TRP A O 1
ATOM 3548 N N . ASN A 1 474 ? -59.498 -33.147 29.617 1.00 83.25 474 ASN A N 1
ATOM 3549 C CA . ASN A 1 474 ? -60.816 -32.536 29.389 1.00 83.25 474 ASN A CA 1
ATOM 3550 C C . ASN A 1 474 ? -61.152 -32.290 27.905 1.00 83.25 474 ASN A C 1
ATOM 3552 O O . ASN A 1 474 ? -62.193 -31.705 27.618 1.00 83.25 474 ASN A O 1
ATOM 3556 N N . GLY A 1 475 ? -60.290 -32.713 26.975 1.00 80.06 475 GLY A N 1
ATOM 3557 C CA . GLY A 1 475 ? -60.422 -32.420 25.544 1.00 80.06 475 GLY A CA 1
ATOM 3558 C C . GLY A 1 475 ? -59.453 -31.352 25.031 1.00 80.06 475 GLY A C 1
ATOM 3559 O O . GLY A 1 475 ? -59.211 -31.313 23.829 1.00 80.06 475 GLY A O 1
ATOM 3560 N N . THR A 1 476 ? -58.876 -30.529 25.914 1.00 77.00 476 THR A N 1
ATOM 3561 C CA . THR A 1 476 ? -57.936 -29.454 25.541 1.00 77.00 476 THR A CA 1
ATOM 3562 C C . THR A 1 476 ? -56.702 -29.351 26.442 1.00 77.00 476 THR A C 1
ATOM 3564 O O . THR A 1 476 ? -55.691 -28.813 26.006 1.00 77.00 476 THR A O 1
ATOM 3567 N N . ALA A 1 477 ? -56.762 -29.823 27.691 1.00 79.00 477 ALA A N 1
ATOM 3568 C CA . ALA A 1 477 ? -55.645 -29.813 28.635 1.00 79.00 477 ALA A CA 1
ATOM 3569 C C . ALA A 1 477 ? -55.743 -30.957 29.662 1.00 79.00 477 ALA A C 1
ATOM 3571 O O . ALA A 1 477 ? -56.821 -31.511 29.913 1.00 79.00 477 ALA A O 1
ATOM 3572 N N . LEU A 1 478 ? -54.610 -31.279 30.296 1.00 85.00 478 LEU A N 1
ATOM 3573 C CA . LEU A 1 478 ? -54.593 -32.052 31.538 1.00 85.00 478 LEU A CA 1
ATOM 3574 C C . LEU A 1 478 ? -55.035 -31.134 32.687 1.00 85.00 478 LEU A C 1
ATOM 3576 O O . LEU A 1 478 ? -54.346 -30.173 33.014 1.00 85.00 478 LEU A O 1
ATOM 3580 N N . VAL A 1 479 ? -56.189 -31.425 33.282 1.00 86.44 479 VAL A N 1
ATOM 3581 C CA . VAL A 1 479 ? -56.760 -30.697 34.427 1.00 86.44 479 VAL A CA 1
ATOM 3582 C C . VAL A 1 479 ? -56.825 -31.597 35.657 1.00 86.44 479 VAL A C 1
ATOM 3584 O O . VAL A 1 479 ? -56.676 -32.815 35.548 1.00 86.44 479 VAL A O 1
ATOM 3587 N N . GLN A 1 480 ? -57.087 -31.017 36.828 1.00 88.88 480 GLN A N 1
ATOM 3588 C CA . GLN A 1 480 ? -57.233 -31.784 38.063 1.00 88.88 480 GLN A CA 1
ATOM 3589 C C . GLN A 1 480 ? -58.383 -32.797 37.934 1.00 88.88 480 GLN A C 1
ATOM 3591 O O . GLN A 1 480 ? -59.511 -32.430 37.597 1.00 88.88 480 GLN A O 1
ATOM 3596 N N . GLY A 1 481 ? -58.090 -34.080 38.157 1.00 90.44 481 GLY A N 1
ATOM 3597 C CA . GLY A 1 481 ? -59.095 -35.139 38.180 1.00 90.44 481 GLY A CA 1
ATOM 3598 C C . GLY A 1 481 ? -59.792 -35.255 39.535 1.00 90.44 481 GLY A C 1
ATOM 3599 O O . GLY A 1 481 ? -59.423 -34.597 40.503 1.00 90.44 481 GLY A O 1
ATOM 3600 N N . THR A 1 482 ? -60.801 -36.123 39.602 1.00 92.50 482 THR A N 1
ATOM 3601 C CA . THR A 1 482 ? -61.504 -36.467 40.850 1.00 92.50 482 THR A CA 1
ATOM 3602 C C . THR A 1 482 ? -60.788 -37.561 41.642 1.00 92.50 482 THR A C 1
ATOM 3604 O O . THR A 1 482 ? -61.109 -37.786 42.802 1.00 92.50 482 THR A O 1
ATOM 3607 N N . LEU A 1 483 ? -59.822 -38.256 41.034 1.00 94.50 483 LEU A N 1
ATOM 3608 C CA . LEU A 1 483 ? -59.045 -39.286 41.714 1.00 94.50 483 LEU A CA 1
ATOM 3609 C C . LEU A 1 483 ? -57.887 -38.653 42.488 1.00 94.50 483 LEU A C 1
ATOM 3611 O O . LEU A 1 483 ? -57.088 -37.897 41.927 1.00 94.50 483 LEU A O 1
ATOM 3615 N N . PHE A 1 484 ? -57.785 -39.021 43.759 1.00 94.19 484 PHE A N 1
ATOM 3616 C CA . PHE A 1 484 ? -56.755 -38.579 44.686 1.00 94.19 484 PHE A CA 1
ATOM 3617 C C . PHE A 1 484 ? -55.936 -39.776 45.186 1.00 94.19 484 PHE A C 1
ATOM 3619 O O . PHE A 1 484 ? -56.503 -40.807 45.543 1.00 94.19 484 PHE A O 1
ATOM 3626 N N . ASP A 1 485 ? -54.612 -39.637 45.231 1.00 94.25 485 ASP A N 1
ATOM 3627 C CA . ASP A 1 485 ? -53.661 -40.644 45.704 1.00 94.25 485 ASP A CA 1
ATOM 3628 C C . ASP A 1 485 ? -52.584 -40.018 46.602 1.00 94.25 485 ASP A C 1
ATOM 3630 O O . ASP A 1 485 ? -51.649 -39.368 46.134 1.00 94.25 485 ASP A O 1
ATOM 3634 N N . ASN A 1 486 ? -52.699 -40.246 47.910 1.00 93.56 486 ASN A N 1
ATOM 3635 C CA . ASN A 1 486 ? -51.665 -39.930 48.905 1.00 93.56 486 ASN A CA 1
ATOM 3636 C C . ASN A 1 486 ? -51.047 -41.197 49.535 1.00 93.56 486 ASN A C 1
ATOM 3638 O O . ASN A 1 486 ? -50.589 -41.163 50.680 1.00 93.56 486 ASN A O 1
ATOM 3642 N N . GLY A 1 487 ? -51.086 -42.329 48.824 1.00 93.31 487 GLY A N 1
ATOM 3643 C CA . GLY A 1 487 ? -50.847 -43.677 49.353 1.00 93.31 487 GLY A CA 1
ATOM 3644 C C . GLY A 1 487 ? -52.127 -44.405 49.800 1.00 93.31 487 GLY A C 1
ATOM 3645 O O . GLY A 1 487 ? -52.084 -45.596 50.141 1.00 93.31 487 GLY A O 1
ATOM 3646 N N . ASN A 1 488 ? -53.257 -43.698 49.782 1.00 94.69 488 ASN A N 1
ATOM 3647 C CA . ASN A 1 488 ? -54.623 -44.205 49.826 1.00 94.69 488 ASN A CA 1
ATOM 3648 C C . ASN A 1 488 ? -55.394 -43.616 48.632 1.00 94.69 488 ASN A C 1
ATOM 3650 O O . ASN A 1 488 ? -55.075 -42.508 48.201 1.00 94.69 488 ASN A O 1
ATOM 3654 N N . ILE A 1 489 ? -56.417 -44.317 48.135 1.00 96.94 489 ILE A N 1
ATOM 3655 C CA . ILE A 1 489 ? -57.175 -43.891 46.950 1.00 96.94 489 ILE A CA 1
ATOM 3656 C C . ILE A 1 489 ? -58.488 -43.219 47.359 1.00 96.94 489 ILE A C 1
ATOM 3658 O O . ILE A 1 489 ? -59.291 -43.806 48.082 1.00 96.94 489 ILE A O 1
ATOM 3662 N N . GLY A 1 490 ? -58.709 -41.996 46.882 1.00 96.12 490 GLY A N 1
ATOM 3663 C CA . GLY A 1 490 ? -59.962 -41.256 47.012 1.00 96.12 490 GLY A CA 1
ATOM 3664 C C . GLY A 1 490 ? -60.612 -41.020 45.650 1.00 96.12 490 GLY A C 1
ATOM 3665 O O . GLY A 1 490 ? -59.914 -40.709 44.684 1.00 96.12 490 GLY A O 1
ATOM 3666 N N . ILE A 1 491 ? -61.936 -41.141 45.565 1.00 94.94 491 ILE A N 1
ATOM 3667 C CA . ILE A 1 491 ? -62.726 -40.679 44.414 1.00 94.94 491 ILE A CA 1
ATOM 3668 C C . ILE A 1 491 ? -63.630 -39.543 44.892 1.00 94.94 491 ILE A C 1
ATOM 3670 O O . ILE A 1 491 ? -64.531 -39.770 45.694 1.00 94.94 491 ILE A O 1
ATOM 3674 N N . ASP A 1 492 ? -63.339 -38.335 44.407 1.00 94.56 492 ASP A N 1
ATOM 3675 C CA . ASP A 1 492 ? -63.962 -37.054 44.780 1.00 94.56 492 ASP A CA 1
ATOM 3676 C C . ASP A 1 492 ? -63.872 -36.711 46.281 1.00 94.56 492 ASP A C 1
ATOM 3678 O O . ASP A 1 492 ? -64.635 -35.918 46.819 1.00 94.56 492 ASP A O 1
ATOM 3682 N N . VAL A 1 493 ? -62.891 -37.295 46.977 1.00 94.25 493 VAL A N 1
ATOM 3683 C CA . VAL A 1 493 ? -62.679 -37.131 48.420 1.00 94.25 493 VAL A CA 1
ATOM 3684 C C . VAL A 1 493 ? -61.203 -37.256 48.776 1.00 94.25 493 VAL A C 1
ATOM 3686 O O . VAL A 1 493 ? -60.439 -37.931 48.087 1.00 94.25 493 VAL A O 1
ATOM 3689 N N . ILE A 1 494 ? -60.792 -36.633 49.883 1.00 94.06 494 ILE A N 1
ATOM 3690 C CA . ILE A 1 494 ? -59.492 -36.910 50.504 1.00 94.06 494 ILE A CA 1
ATOM 3691 C C . ILE A 1 494 ? -59.656 -38.165 51.375 1.00 94.06 494 ILE A C 1
ATOM 3693 O O . ILE A 1 494 ? -60.377 -38.107 52.373 1.00 94.06 494 ILE A O 1
ATOM 3697 N N . PRO A 1 495 ? -59.002 -39.288 51.038 1.00 95.81 495 PRO A N 1
ATOM 3698 C CA . PRO A 1 495 ? -59.281 -40.569 51.662 1.00 95.81 495 PRO A CA 1
ATOM 3699 C C . PRO A 1 495 ? -58.768 -40.638 53.105 1.00 95.81 495 PRO A C 1
ATOM 3701 O O . PRO A 1 495 ? -57.590 -40.415 53.396 1.00 95.81 495 PRO A O 1
ATOM 3704 N N . SER A 1 496 ? -59.676 -40.998 54.007 1.00 93.69 496 SER A N 1
ATOM 3705 C CA . SER A 1 496 ? -59.446 -41.327 55.414 1.00 93.69 496 SER A CA 1
ATOM 3706 C C . SER A 1 496 ? -59.133 -42.815 55.637 1.00 93.69 496 SER A C 1
ATOM 3708 O O . SER A 1 496 ? -58.509 -43.169 56.640 1.00 93.69 496 SER A O 1
ATOM 3710 N N . SER A 1 497 ? -59.506 -43.684 54.690 1.00 92.62 497 SER A N 1
ATOM 3711 C CA . SER A 1 497 ? -59.172 -45.112 54.659 1.00 92.62 497 SER A CA 1
ATOM 3712 C C . SER A 1 497 ? -58.407 -45.488 53.379 1.00 92.62 497 SER A C 1
ATOM 3714 O O . SER A 1 497 ? -57.977 -44.611 52.641 1.00 92.62 497 SER A O 1
ATOM 3716 N N . LYS A 1 498 ? -58.168 -46.785 53.117 1.00 94.06 498 LYS A N 1
ATOM 3717 C CA . LYS A 1 498 ? -57.444 -47.236 51.909 1.00 94.06 498 LYS A CA 1
ATOM 3718 C C . LYS A 1 498 ? -58.180 -46.933 50.603 1.00 94.06 498 LYS A C 1
ATOM 3720 O O . LYS A 1 498 ? -57.507 -46.702 49.598 1.00 94.06 498 LYS A O 1
ATOM 3725 N N . LEU A 1 499 ? -59.509 -46.935 50.636 1.00 93.69 499 LEU A N 1
ATOM 3726 C CA . LEU A 1 499 ? -60.373 -46.553 49.529 1.00 93.69 499 LEU A CA 1
ATOM 3727 C C . LEU A 1 499 ? -61.572 -45.796 50.102 1.00 93.69 499 LEU A C 1
ATOM 3729 O O . LEU A 1 499 ? -62.398 -46.411 50.773 1.00 93.69 499 LEU A O 1
ATOM 3733 N N . ASP A 1 500 ? -61.671 -44.502 49.808 1.00 94.38 500 ASP A N 1
ATOM 3734 C CA . ASP A 1 500 ? -62.864 -43.703 50.098 1.00 94.38 500 ASP A CA 1
ATOM 3735 C C . ASP A 1 500 ? -63.484 -43.233 48.777 1.00 94.38 500 ASP A C 1
ATOM 3737 O O . ASP A 1 500 ? -62.791 -42.752 47.878 1.00 94.38 500 ASP A O 1
ATOM 3741 N N . VAL A 1 501 ? -64.800 -43.377 48.658 1.00 93.06 501 VAL A N 1
ATOM 3742 C CA . VAL A 1 501 ? -65.587 -42.909 47.514 1.00 93.06 501 VAL A CA 1
ATOM 3743 C C . VAL A 1 501 ? -66.676 -42.004 48.072 1.00 93.06 501 VAL A C 1
ATOM 3745 O O . VAL A 1 501 ? -67.443 -42.448 48.927 1.00 93.06 501 VAL A O 1
ATOM 3748 N N . ASP A 1 502 ? -66.732 -40.746 47.630 1.00 91.62 502 ASP A N 1
ATOM 3749 C CA . ASP A 1 502 ? -67.850 -39.856 47.962 1.00 91.62 502 ASP A CA 1
ATOM 3750 C C . ASP A 1 502 ? -69.025 -40.143 47.020 1.00 91.62 502 ASP A C 1
ATOM 3752 O O . ASP A 1 502 ? -69.117 -39.615 45.912 1.00 91.62 502 ASP A O 1
ATOM 3756 N N . GLY A 1 503 ? -69.878 -41.083 47.431 1.00 89.19 503 GLY A N 1
ATOM 3757 C CA . GLY A 1 503 ? -71.045 -41.531 46.673 1.00 89.19 503 GLY A CA 1
ATOM 3758 C C . GLY A 1 503 ? -71.281 -43.039 46.754 1.00 89.19 503 GLY A C 1
ATOM 3759 O O . GLY A 1 503 ? -70.591 -43.766 47.471 1.00 89.19 503 GLY A O 1
ATOM 3760 N N . ASP A 1 504 ? -72.276 -43.504 46.000 1.00 84.50 504 ASP A N 1
ATOM 3761 C CA . ASP A 1 504 ? -72.637 -44.920 45.924 1.00 84.50 504 ASP A CA 1
ATOM 3762 C C . ASP A 1 504 ? -71.664 -45.705 45.026 1.00 84.50 504 ASP A C 1
ATOM 3764 O O . ASP A 1 504 ? -71.157 -45.198 44.021 1.00 84.50 504 ASP A O 1
ATOM 3768 N N . ILE A 1 505 ? -71.419 -46.973 45.375 1.00 87.69 505 ILE A N 1
ATOM 3769 C CA . ILE A 1 505 ? -70.629 -47.905 44.560 1.00 87.69 505 ILE A CA 1
ATOM 3770 C C . ILE A 1 505 ? -71.587 -48.843 43.828 1.00 87.69 505 ILE A C 1
ATOM 3772 O O . ILE A 1 505 ? -72.158 -49.752 44.429 1.00 87.69 505 ILE A O 1
ATOM 3776 N N . GLU A 1 506 ? -71.719 -48.644 42.521 1.00 82.88 506 GLU A N 1
ATOM 3777 C CA . GLU A 1 506 ? -72.523 -49.499 41.647 1.00 82.88 506 GLU A CA 1
ATOM 3778 C C . GLU A 1 506 ? -71.683 -50.654 41.083 1.00 82.88 506 GLU A C 1
ATOM 3780 O O . GLU A 1 506 ? -70.565 -50.457 40.602 1.00 82.88 506 GLU A O 1
ATOM 3785 N N . VAL A 1 507 ? -72.234 -51.868 41.109 1.00 82.44 507 VAL A N 1
ATOM 3786 C CA . VAL A 1 507 ? -71.639 -53.072 40.503 1.00 82.44 507 VAL A CA 1
ATOM 3787 C C . VAL A 1 507 ? -72.620 -53.673 39.495 1.00 82.44 507 VAL A C 1
ATOM 3789 O O . VAL A 1 507 ? -73.832 -53.553 39.665 1.00 82.44 507 VAL A O 1
ATOM 3792 N N . GLY A 1 508 ? -72.121 -54.300 38.425 1.00 76.38 508 GLY A N 1
ATOM 3793 C CA . GLY A 1 508 ? -72.985 -54.938 37.428 1.00 76.38 508 GLY A CA 1
ATOM 3794 C C . GLY A 1 508 ? -73.809 -56.090 38.018 1.00 76.38 508 GLY A C 1
ATOM 3795 O O . GLY A 1 508 ? -73.430 -56.688 39.021 1.00 76.38 508 GLY A O 1
ATOM 3796 N N . ASP A 1 509 ? -74.916 -56.466 37.366 1.00 72.75 509 ASP A N 1
ATOM 3797 C CA . ASP A 1 509 ? -75.853 -57.486 37.884 1.00 72.75 509 ASP A CA 1
ATOM 3798 C C . ASP A 1 509 ? -75.242 -58.898 38.050 1.00 72.75 509 ASP A C 1
ATOM 3800 O O . ASP A 1 509 ? -75.840 -59.753 38.702 1.00 72.75 509 ASP A O 1
ATOM 3804 N N . ALA A 1 510 ? -74.068 -59.159 37.464 1.00 75.06 510 ALA A N 1
ATOM 3805 C CA . ALA A 1 510 ? -73.315 -60.408 37.616 1.00 75.06 510 ALA A CA 1
ATOM 3806 C C . ALA A 1 510 ? -72.079 -60.275 38.531 1.00 75.06 510 ALA A C 1
ATOM 3808 O O . ALA A 1 510 ? -71.429 -61.280 38.835 1.00 75.06 510 ALA A O 1
ATOM 3809 N N . ASP A 1 511 ? -71.756 -59.054 38.960 1.00 85.88 511 ASP A N 1
ATOM 3810 C CA . ASP A 1 511 ? -70.572 -58.746 39.749 1.00 85.88 511 ASP A CA 1
ATOM 3811 C C . ASP A 1 511 ? -70.887 -58.794 41.247 1.00 85.88 511 ASP A C 1
ATOM 3813 O O . ASP A 1 511 ? -72.018 -58.601 41.694 1.00 85.88 511 ASP A O 1
ATOM 3817 N N . ALA A 1 512 ? -69.864 -59.093 42.044 1.00 87.88 512 ALA A N 1
ATOM 3818 C CA . ALA A 1 512 ? -69.993 -59.216 43.487 1.00 87.88 512 ALA A CA 1
ATOM 3819 C C . ALA A 1 512 ? -68.959 -58.349 44.195 1.00 87.88 512 ALA A C 1
ATOM 3821 O O . ALA A 1 512 ? -67.821 -58.224 43.740 1.00 87.88 512 ALA A O 1
ATOM 3822 N N . PHE A 1 513 ? -69.327 -57.834 45.362 1.00 91.06 513 PHE A N 1
ATOM 3823 C CA . PHE A 1 513 ? -68.365 -57.255 46.281 1.00 91.06 513 PHE A CA 1
ATOM 3824 C C . PHE A 1 513 ? -67.716 -58.381 47.091 1.00 91.06 513 PHE A C 1
ATOM 3826 O O . PHE A 1 513 ? -68.365 -59.000 47.938 1.00 91.06 513 PHE A O 1
ATOM 3833 N N . TYR A 1 514 ? -66.450 -58.687 46.801 1.00 88.31 514 TYR A N 1
ATOM 3834 C CA . TYR A 1 514 ? -65.698 -59.747 47.473 1.00 88.31 514 TYR A CA 1
ATOM 3835 C C . TYR A 1 514 ? -64.953 -59.214 48.700 1.00 88.31 514 TYR A C 1
ATOM 3837 O O . TYR A 1 514 ? -64.259 -58.203 48.645 1.00 88.31 514 TYR A O 1
ATOM 3845 N N . PHE A 1 515 ? -65.022 -59.963 49.793 1.00 88.88 515 PHE A N 1
ATOM 3846 C CA . PHE A 1 515 ? -64.238 -59.766 51.007 1.00 88.88 515 PHE A CA 1
ATOM 3847 C C . PHE A 1 515 ? -63.165 -60.862 51.084 1.00 88.88 515 PHE A C 1
ATOM 3849 O O . PHE A 1 515 ? -63.289 -61.827 51.845 1.00 88.88 515 PHE A O 1
ATOM 3856 N N . GLY A 1 516 ? -62.142 -60.736 50.231 1.00 87.00 516 GLY A N 1
ATOM 3857 C CA . GLY A 1 516 ? -61.018 -61.673 50.085 1.00 87.00 516 GLY A CA 1
ATOM 3858 C C . GLY A 1 516 ? -60.790 -62.134 48.636 1.00 87.00 516 GLY A C 1
ATOM 3859 O O . GLY A 1 516 ? -61.449 -61.654 47.717 1.00 87.00 516 GLY A O 1
ATOM 3860 N N . ASP A 1 517 ? -59.856 -63.070 48.428 1.00 87.38 517 ASP A N 1
ATOM 3861 C CA . ASP A 1 517 ? -59.552 -63.634 47.101 1.00 87.38 517 ASP A CA 1
ATOM 3862 C C . ASP A 1 517 ? -60.679 -64.581 46.639 1.00 87.38 517 ASP A C 1
ATOM 3864 O O . ASP A 1 517 ? -60.940 -65.585 47.318 1.00 87.38 517 ASP A O 1
ATOM 3868 N N . PRO A 1 518 ? -61.336 -64.332 45.488 1.00 90.00 518 PRO A N 1
ATOM 3869 C CA . PRO A 1 518 ? -62.429 -65.169 44.993 1.00 90.00 518 PRO A CA 1
ATOM 3870 C C . PRO A 1 518 ? -62.021 -66.622 44.710 1.00 90.00 518 PRO A C 1
ATOM 3872 O O . PRO A 1 518 ? -62.897 -67.479 44.596 1.00 90.00 518 PRO A O 1
ATOM 3875 N N . ASN A 1 519 ? -60.720 -66.919 44.615 1.00 90.00 519 ASN A N 1
ATOM 3876 C CA . ASN A 1 519 ? -60.173 -68.253 44.387 1.00 90.00 519 ASN A CA 1
ATOM 3877 C C . ASN A 1 519 ? -59.765 -69.000 45.666 1.00 90.00 519 ASN A C 1
ATOM 3879 O O . ASN A 1 519 ? -59.387 -70.172 45.580 1.00 90.00 519 ASN A O 1
ATOM 3883 N N . THR A 1 520 ? -59.943 -68.400 46.841 1.00 92.75 520 THR A N 1
ATOM 3884 C CA . THR A 1 520 ? -59.634 -69.029 48.130 1.00 92.75 520 THR A CA 1
ATOM 3885 C C . THR A 1 520 ? -60.919 -69.441 48.852 1.00 92.75 520 THR A C 1
ATOM 3887 O O . THR A 1 520 ? -61.885 -68.681 48.925 1.00 92.75 520 THR A O 1
ATOM 3890 N N . ASP A 1 521 ? -60.956 -70.664 49.383 1.00 92.81 521 ASP A N 1
ATOM 3891 C CA . ASP A 1 521 ? -62.042 -71.086 50.269 1.00 92.81 521 ASP A CA 1
ATOM 3892 C C . ASP A 1 521 ? -62.014 -70.286 51.574 1.00 92.81 521 ASP A C 1
ATOM 3894 O O . ASP A 1 521 ? -60.964 -70.034 52.161 1.00 92.81 521 ASP A O 1
ATOM 3898 N N . GLY A 1 522 ? -63.190 -69.903 52.055 1.00 91.44 522 GLY A N 1
ATOM 3899 C CA . GLY A 1 522 ? -63.350 -69.038 53.216 1.00 91.44 522 GLY A CA 1
ATOM 3900 C C . GLY A 1 522 ? -63.667 -67.584 52.873 1.00 91.44 522 GLY A C 1
ATOM 3901 O O . GLY A 1 522 ? -64.191 -66.900 53.753 1.00 91.44 522 GLY A O 1
ATOM 3902 N N . THR A 1 523 ? -63.435 -67.149 51.631 1.00 94.19 523 THR A N 1
ATOM 3903 C CA . THR A 1 523 ? -63.784 -65.809 51.134 1.00 94.19 523 THR A CA 1
ATOM 3904 C C . THR A 1 523 ? -65.292 -65.591 51.131 1.00 94.19 523 THR A C 1
ATOM 3906 O O . THR A 1 523 ? -66.067 -66.504 50.831 1.00 94.19 523 THR A O 1
ATOM 3909 N N . TRP A 1 524 ? -65.703 -64.363 51.440 1.00 95.81 524 TRP A N 1
ATOM 3910 C CA . TRP A 1 524 ? -67.098 -63.931 51.406 1.00 95.81 524 TRP A CA 1
ATOM 3911 C C . TRP A 1 524 ? -67.364 -63.023 50.213 1.00 95.81 524 TRP A C 1
ATOM 3913 O O . TRP A 1 524 ? -66.465 -62.322 49.756 1.00 95.81 524 TRP A O 1
ATOM 3923 N N . ARG A 1 525 ? -68.600 -63.007 49.721 1.00 93.81 525 ARG A N 1
ATOM 3924 C CA . ARG A 1 525 ? -69.051 -62.019 48.742 1.00 93.81 525 ARG A CA 1
ATOM 3925 C C . ARG A 1 525 ? -70.494 -61.604 48.973 1.00 93.81 525 ARG A C 1
ATOM 3927 O O . ARG A 1 525 ? -71.283 -62.389 49.500 1.00 93.81 525 ARG A O 1
ATOM 3934 N N . ILE A 1 526 ? -70.819 -60.405 48.515 1.00 93.06 526 ILE A N 1
ATOM 3935 C CA . ILE A 1 526 ? -72.182 -59.900 48.363 1.00 93.06 526 ILE A CA 1
ATOM 3936 C C . ILE A 1 526 ? -72.461 -59.813 46.865 1.00 93.06 526 ILE A C 1
ATOM 3938 O O . ILE A 1 526 ? -71.715 -59.145 46.155 1.00 93.06 526 ILE A O 1
ATOM 3942 N N . ILE A 1 527 ? -73.488 -60.505 46.376 1.00 91.38 527 ILE A N 1
ATOM 3943 C CA . ILE A 1 527 ? -73.821 -60.569 44.946 1.00 91.38 527 ILE A CA 1
ATOM 3944 C C . ILE A 1 527 ? -75.320 -60.403 44.726 1.00 91.38 527 ILE A C 1
ATOM 3946 O O . ILE A 1 527 ? -76.128 -60.869 45.530 1.00 91.38 527 ILE A O 1
ATOM 3950 N N . ARG A 1 528 ? -75.701 -59.776 43.615 1.00 88.31 528 ARG A N 1
ATOM 3951 C CA . ARG A 1 528 ? -77.096 -59.735 43.184 1.00 88.31 528 ARG A CA 1
ATOM 3952 C C . ARG A 1 528 ? -77.478 -61.036 42.472 1.00 88.31 528 ARG A C 1
ATOM 3954 O O . ARG A 1 528 ? -76.772 -61.495 41.580 1.00 88.31 528 ARG A O 1
ATOM 3961 N N . VAL A 1 529 ? -78.609 -61.631 42.845 1.00 86.06 529 VAL A N 1
ATOM 3962 C CA . VAL A 1 529 ? -79.180 -62.807 42.165 1.00 86.06 529 VAL A CA 1
ATOM 3963 C C . VAL A 1 529 ? -80.657 -62.535 41.893 1.00 86.06 529 VAL A C 1
ATOM 3965 O O . VAL A 1 529 ? -81.510 -62.616 42.779 1.00 86.06 529 VAL A O 1
ATOM 3968 N N . GLY A 1 530 ? -80.968 -62.151 40.652 1.00 85.31 530 GLY A N 1
ATOM 3969 C CA . GLY A 1 530 ? -82.290 -61.630 40.301 1.00 85.31 530 GLY A CA 1
ATOM 3970 C C . GLY A 1 530 ? -82.598 -60.339 41.070 1.00 85.31 530 GLY A C 1
ATOM 3971 O O . GLY A 1 530 ? -81.845 -59.372 40.994 1.00 85.31 530 GLY A O 1
ATOM 3972 N N . ASN A 1 531 ? -83.694 -60.327 41.832 1.00 85.12 531 ASN A N 1
ATOM 3973 C CA . ASN A 1 531 ? -84.069 -59.181 42.671 1.00 85.12 531 ASN A CA 1
ATOM 3974 C C . ASN A 1 531 ? -83.469 -59.229 44.083 1.00 85.12 531 ASN A C 1
ATOM 3976 O O . ASN A 1 531 ? -83.650 -58.277 44.834 1.00 85.12 531 ASN A O 1
ATOM 3980 N N . ASN A 1 532 ? -82.775 -60.308 44.446 1.00 88.38 532 ASN A N 1
ATOM 3981 C CA . ASN A 1 532 ? -82.250 -60.507 45.791 1.00 88.38 532 ASN A CA 1
ATOM 3982 C C . ASN A 1 532 ? -80.774 -60.112 45.878 1.00 88.38 532 ASN A C 1
ATOM 3984 O O . ASN A 1 532 ? -80.048 -60.144 44.881 1.00 88.38 532 ASN A O 1
ATOM 3988 N N . LEU A 1 533 ? -80.325 -59.826 47.097 1.00 91.06 533 LEU A N 1
ATOM 3989 C CA . LEU A 1 533 ? -78.917 -59.702 47.446 1.00 91.06 533 LEU A CA 1
ATOM 3990 C C . LEU A 1 533 ? -78.507 -60.916 48.281 1.00 91.06 533 LEU A C 1
ATOM 3992 O O . LEU A 1 533 ? -79.087 -61.188 49.330 1.00 91.06 533 LEU A O 1
ATOM 3996 N N . GLU A 1 534 ? -77.515 -61.666 47.825 1.00 92.56 534 GLU A N 1
ATOM 3997 C CA . GLU A 1 534 ? -77.043 -62.870 48.498 1.00 92.56 534 GLU A CA 1
ATOM 3998 C C . GLU A 1 534 ? -75.673 -62.652 49.138 1.00 92.56 534 GLU A C 1
ATOM 4000 O O . GLU A 1 534 ? -74.731 -62.186 48.494 1.00 92.56 534 GLU A O 1
ATOM 4005 N N . PHE A 1 535 ? -75.549 -63.068 50.399 1.00 95.44 535 PHE A N 1
ATOM 4006 C CA . PHE A 1 535 ? -74.278 -63.173 51.109 1.00 95.44 535 PHE A CA 1
ATOM 4007 C C . PHE A 1 535 ? -73.804 -64.608 50.972 1.00 95.44 535 PHE A C 1
ATOM 4009 O O . PHE A 1 535 ? -74.414 -65.539 51.504 1.00 95.44 535 PHE A O 1
ATOM 4016 N N . GLN A 1 536 ? -72.722 -64.805 50.236 1.00 95.44 536 GLN A N 1
ATOM 4017 C CA . GLN A 1 536 ? -72.218 -66.133 49.920 1.00 95.44 536 GLN A CA 1
ATOM 4018 C C . GLN A 1 536 ? -70.807 -66.307 50.473 1.00 95.44 536 GLN A C 1
ATOM 4020 O O . GLN A 1 536 ? -70.021 -65.360 50.522 1.00 95.44 536 GLN A O 1
ATOM 4025 N N . ARG A 1 537 ? -70.464 -67.539 50.850 1.00 96.62 537 ARG A N 1
ATOM 4026 C CA . ARG A 1 537 ? -69.104 -67.926 51.236 1.00 96.62 537 ARG A CA 1
ATOM 4027 C C . ARG A 1 537 ? -68.603 -69.027 50.316 1.00 96.62 537 ARG A C 1
ATOM 4029 O O . ARG A 1 537 ? -69.352 -69.958 50.009 1.00 96.62 537 ARG A O 1
ATOM 4036 N N . ARG A 1 538 ? -67.344 -68.941 49.891 1.00 94.56 538 ARG A N 1
ATOM 4037 C CA . ARG A 1 538 ? -66.726 -69.983 49.070 1.00 94.56 538 ARG A CA 1
ATOM 4038 C C . ARG A 1 538 ? -66.263 -71.146 49.932 1.00 94.56 538 ARG A C 1
ATOM 4040 O O . ARG A 1 538 ? -65.532 -70.943 50.899 1.00 94.56 538 ARG A O 1
ATOM 4047 N N . GLU A 1 539 ? -66.711 -72.350 49.603 1.00 96.00 539 GLU A N 1
ATOM 4048 C CA . GLU A 1 539 ? -66.381 -73.576 50.327 1.00 96.00 539 GLU A CA 1
ATOM 4049 C C . GLU A 1 539 ? -66.208 -74.722 49.325 1.00 96.00 539 GLU A C 1
ATOM 4051 O O . GLU A 1 539 ? -67.086 -74.969 48.496 1.00 96.00 539 GLU A O 1
ATOM 4056 N N . SER A 1 540 ? -65.075 -75.426 49.402 1.00 94.06 540 SER A N 1
ATOM 4057 C CA . SER A 1 540 ? -64.694 -76.494 48.469 1.00 94.06 540 SER A CA 1
ATOM 4058 C C . SER A 1 540 ? -64.764 -76.064 46.996 1.00 94.06 540 SER A C 1
ATOM 4060 O O . SER A 1 540 ? -65.194 -76.829 46.134 1.00 94.06 540 SER A O 1
ATOM 4062 N N . GLY A 1 541 ? -64.375 -74.819 46.704 1.00 90.38 541 GLY A N 1
ATOM 4063 C CA . GLY A 1 541 ? -64.344 -74.246 45.357 1.00 90.38 541 GLY A CA 1
ATOM 4064 C C . GLY A 1 541 ? -65.682 -73.715 44.825 1.00 90.38 541 GLY A C 1
ATOM 4065 O O . GLY A 1 541 ? -65.696 -73.125 43.742 1.00 90.38 541 GLY A O 1
ATOM 4066 N N . VAL A 1 542 ? -66.786 -73.860 45.568 1.00 92.94 542 VAL A N 1
ATOM 4067 C CA . VAL A 1 542 ? -68.136 -73.435 45.152 1.00 92.94 542 VAL A CA 1
ATOM 4068 C C . VAL A 1 542 ? -68.659 -72.321 46.060 1.00 92.94 542 VAL A C 1
ATOM 4070 O O . VAL A 1 542 ? -68.388 -72.299 47.261 1.00 92.94 542 VAL A O 1
ATOM 4073 N N . TRP A 1 543 ? -69.414 -71.378 45.495 1.00 94.06 543 TRP A N 1
ATOM 4074 C CA . TRP A 1 543 ? -70.098 -70.340 46.265 1.00 94.06 543 TRP A CA 1
ATOM 4075 C C . TRP A 1 543 ? -71.388 -70.884 46.860 1.00 94.06 543 TRP A C 1
ATOM 4077 O O . TRP A 1 543 ? -72.291 -71.289 46.134 1.00 94.06 543 TRP A O 1
ATOM 4087 N N . ASN A 1 544 ? -71.463 -70.877 48.186 1.00 95.25 544 ASN A N 1
ATOM 4088 C CA . ASN A 1 544 ? -72.629 -71.335 48.922 1.00 95.25 544 ASN A CA 1
ATOM 4089 C C . ASN A 1 544 ? -73.323 -70.130 49.560 1.00 95.25 544 ASN A C 1
ATOM 4091 O O . ASN A 1 544 ? -72.693 -69.393 50.326 1.00 95.25 544 ASN A O 1
ATOM 4095 N N . THR A 1 545 ? -74.610 -69.945 49.271 1.00 96.19 545 THR A N 1
ATOM 4096 C CA . THR A 1 545 ? -75.436 -68.890 49.871 1.00 96.19 545 THR A CA 1
ATOM 4097 C C . THR A 1 545 ? -75.613 -69.139 51.358 1.00 96.19 545 THR A C 1
ATOM 4099 O O . THR A 1 545 ? -76.012 -70.223 51.784 1.00 96.19 545 THR A O 1
ATOM 4102 N N . LYS A 1 546 ? -75.245 -68.139 52.157 1.00 96.31 546 LYS A N 1
ATOM 4103 C CA . LYS A 1 546 ? -75.343 -68.160 53.617 1.00 96.31 546 LYS A CA 1
ATOM 4104 C C . LYS A 1 546 ? -76.484 -67.288 54.110 1.00 96.31 546 LYS A C 1
ATOM 4106 O O . LYS A 1 546 ? -77.082 -67.629 55.123 1.00 96.31 546 LYS A O 1
ATOM 4111 N N . ASP A 1 547 ? -76.793 -66.223 53.380 1.00 95.94 547 ASP A N 1
ATOM 4112 C CA . ASP A 1 547 ? -77.969 -65.400 53.624 1.00 95.94 547 ASP A CA 1
ATOM 4113 C C . ASP A 1 547 ? -78.510 -64.812 52.314 1.00 95.94 547 ASP A C 1
ATOM 4115 O O . ASP A 1 547 ? -77.778 -64.669 51.328 1.00 95.94 547 ASP A O 1
ATOM 4119 N N . THR A 1 548 ? -79.795 -64.480 52.303 1.00 93.00 548 THR A N 1
ATOM 4120 C CA . THR A 1 548 ? -80.485 -63.868 51.167 1.00 93.00 548 THR A CA 1
ATOM 4121 C C . THR A 1 548 ? -81.368 -62.745 51.674 1.00 93.00 548 THR A C 1
ATOM 4123 O O . THR A 1 548 ? -82.368 -62.975 52.349 1.00 93.00 548 THR A O 1
ATOM 4126 N N . MET A 1 549 ? -81.027 -61.523 51.293 1.00 93.19 549 MET A N 1
ATOM 4127 C CA . MET A 1 549 ? -81.886 -60.369 51.474 1.00 93.19 549 MET A CA 1
ATOM 4128 C C . MET A 1 549 ? -82.797 -60.246 50.257 1.00 93.19 549 MET A C 1
ATOM 4130 O O . MET A 1 549 ? -82.346 -59.986 49.140 1.00 93.19 549 MET A O 1
ATOM 4134 N N . THR A 1 550 ? -84.086 -60.462 50.478 1.00 88.50 550 THR A N 1
ATOM 4135 C CA . THR A 1 550 ? -85.132 -60.183 49.496 1.00 88.50 550 THR A CA 1
ATOM 4136 C C . THR A 1 550 ? -85.620 -58.742 49.681 1.00 88.50 550 THR A C 1
ATOM 4138 O O . THR A 1 550 ? -85.722 -58.311 50.832 1.00 88.50 550 THR A O 1
ATOM 4141 N N . PRO A 1 551 ? -85.907 -58.007 48.598 1.00 78.31 551 PRO A N 1
ATOM 4142 C CA . PRO A 1 551 ? -86.395 -56.631 48.668 1.00 78.31 551 PRO A CA 1
ATOM 4143 C C . PRO A 1 551 ? -87.764 -56.494 49.344 1.00 78.31 551 PRO A C 1
ATOM 4145 O O . PRO A 1 551 ? -88.527 -57.491 49.378 1.00 78.31 551 PRO A O 1
#

Foldseek 3Di:
DDDDDDDDDDDPDDWDFDDDDDDTDTDWFDDDVDRDWFDDDDDDDDDDDRDWFDDDDDPDDDDSDFFDDDDPDDTDRDDFDFDDPDDDDDDTDSDDFDFDDDDDTDSDDFDFDDDPDTDSDDDDDDDDDDDDDPPDPDPDDPDDDDDPDADDQPPGGADPQWDFDDPVVRGTDTDNDPDDDDPDDDDVDDDDDDDPPDDDDPDWDDDPQWTDDDPDIGGNDDDDDDDDDAQFDPQDWDFFDKDQCPQDVRHDQKDKDFDDFDKDKDWAQFFVQVTDHGRPDDRTKIKIQLQPTDAFGKMKIKGNAWTFQAQFQKKKKKKKKFADQWPLVWFWWKFKWKDLVRPDTDTQDIDTSYPPDGGIDIDITIGPRVRHNGRTMMIMIMTGHRNHGMIIIGIMTMIGGGPRPPGRDPDPVDDDDDDPDDDDDPDDDDPVNVVVVVCPDPVPNPPPDLVNDVPRDDDAPAPDEDPQFDWDDPPRHTDGAQWGDPVATERVDDDPDNYHYPDDDDDDQQDWAWPDDLQDFQIWTWHHDPQKIFIWGHDPNDTDTPDIHHD

Secondary structure (DSSP, 8-state):
------SS---S-------SSS---S-----SS-S--------SSS---SS-------SS---SS-----SSS---S--------SSSS----S------SSS---SS-----SSSS--S---SS-------SSS------SS----SSPPP-SS-PPPTT-EEEE-SSS-EEEE--SS---S----SS------SS----SS--EETTEEEETTEEEESSPPP-SS--------PPEEEEEE-S-STTTTTTEEEEEEETT--EEEESS-TTTT----SSSS-EEEE-TTTSPTT-EEEEEESS-B--TTEEEEEEEEEEEE-SSSTT---EEEEEEESSSSS-EEEEEEES-SS--EEEEEEEEPPGGGTT-SSBEEEEEEE--SSSPEEEEEEEEEEEE--SSTT----SSS----SS----SSPPPHHHHHHHTT--TTTS-SS-GGGSTT---------PPTTEEEEE-SSSEEEEEEEESSSEEESS--SSSEEESS-----TT-EEEES-TTSTT-EEEEEETTEEEEEEEETTEEEEEEEE--

Radius of gyration: 62.81 Å; chains: 1; bounding box: 150×112×145 Å

Sequence (551 aa):
QNNYVGTEDGIGIYAVSVPIDYYGIGVIGEGGYIGVEGDVYPTGSDYYYGVYGYIDGGDGYNYALYGESYGDGENYGAYLNAFDNGSGFSINYGVYADAWGGDENYGIYATAGGGSINFAGYFDGDVYIAGWSEFDDDVDFNFDIYISGGINDGVGFGSAGEVLTADGAGNFSWQVPATARFDTLNATAHDTVVVSEALKVMGELIADSIQAVIDTVYIDDDILIDGSGVFQTANTPTILYTESFESGDPPTGWAETDVVGTADLSYLGASQNPAGYSPTDGATLVNFNSHTCANGDQIQLEQTSSFSTVGYNLVIVYFDMLHDTDYSGNNDKVVVRYSTDGTVWNNAATCFRHDGTTGWSTESVTLPAGANNQPTLFIAFLFISYNGNDMHIDNMVVQGYTSASPMGEVTIANGDIDANGIITASGGNSDEWNTAYSWGDHSTMGYITCADVPGCETDPQVGANSPNYIPKWNGTALVQGTLFDNGNIGIDVIPSSKLDVDGDIEVGDADAFYFGDPNTDGTWRIIRVGNNLEFQRRESGVWNTKDTMTP

pLDDT: mean 77.18, std 17.43, range [36.47, 98.75]